Protein AF-A0AAE3KU77-F1 (afdb_monomer_lite)

Organism: NCBI:txid869394

Sequence (418 aa):
MKKIIYSIIFLSFSASVFAQQGNEATYTVSPNTNVESLSESKISTQRGLGAKSVAVTNFSAFHEIAGPENYISKVHLLLKETGGNYPRIRMISQTSTPSNDRFWDIRGDVFGGSTTDDFMQFNYGNVTYPSMSLNPNAKVGIGISTETKNLHVHENNTATIASVKLTTASTGDLDTDGLELQILGNNDLLHPNAARIINKENTQLFLGANNVPTMNITPTGNVGINSLFGGAPTARFQIFHDTEGGFVKPHINLITAVDANNGMIKMTNIAGSRYFGQYFNLNSGTAANNFLSFDYNGSTPILDLKGNGNVEIAGFTKMGSEPSAPKIKMKTITSTTGATEGSDSSFPHGLTASKIIDYSVLVEVAGGGVWVKSGHTHFTERQFDTEINTVNIRVYNNPTNSGNILSRPIKVVVTYTE

Foldseek 3Di:
DDDDDDDDDDDDDDDDDDDDPDDDDDDDDDDDDDDDDDDDDDDPDDDDDDDDDDDPPDPPDPDDPDDPPDPPPPLPLPQPPPPDPFGFRQRFDDDPDPPDRPGPGFGCGVDDDDQQAFNGFAQDPPDPFTCWTQHPVRAIEGRHRDDPDSYHFDDPPLQAKGKDFDADPVQDDDPLGGWMFIQHHCNPPVAHRDTDIDHSDQAWDFDDPPPDGQWIQHSVQAIEGRPPDDDDHPDNYYYDDDPPDDDPPPPPPPPDPDPLDDPQPDPDDDPDDPDPPWRCPPNPPDQFDWNGFDDDPDPDTCWTCHSVRDIDHPAFDFDDDDPPGFGKDKDKDKDAAAQAAQDKDKDFPPAAPVFFPDKWKWFAFAVGDDTDGAPDDPDFQCHWDWDDDGTIIMITGHNGGNNRRHRTMMIMMTMGTD

Structure (mmCIF, N/CA/C/O backbone):
data_AF-A0AAE3KU77-F1
#
_entry.id   AF-A0AAE3KU77-F1
#
loop_
_atom_site.group_PDB
_atom_site.id
_atom_site.type_symbol
_atom_site.label_atom_id
_atom_site.label_alt_id
_atom_site.label_comp_id
_atom_site.label_asym_id
_atom_site.label_entity_id
_atom_site.label_seq_id
_atom_site.pdbx_PDB_ins_code
_atom_site.Cartn_x
_atom_site.Cartn_y
_atom_site.Cartn_z
_atom_site.occupancy
_atom_site.B_iso_or_equiv
_atom_site.auth_seq_id
_atom_site.auth_comp_id
_atom_site.auth_asym_id
_atom_site.auth_atom_id
_atom_site.pdbx_PDB_model_num
ATOM 1 N N . MET A 1 1 ? -92.071 -28.142 89.715 1.00 35.84 1 MET A N 1
ATOM 2 C CA . MET A 1 1 ? -91.841 -27.458 88.422 1.00 35.84 1 MET A CA 1
ATOM 3 C C . MET A 1 1 ? -91.375 -26.037 88.689 1.00 35.84 1 MET A C 1
ATOM 5 O O . MET A 1 1 ? -91.944 -25.368 89.537 1.00 35.84 1 MET A O 1
ATOM 9 N N . LYS A 1 2 ? -90.285 -25.646 88.022 1.00 36.25 2 LYS A N 1
ATOM 10 C CA . LYS A 1 2 ? -89.546 -24.383 88.151 1.00 36.25 2 LYS A CA 1
ATOM 11 C C . LYS A 1 2 ? -90.391 -23.158 87.767 1.00 36.25 2 LYS A C 1
ATOM 13 O O . LYS A 1 2 ? -90.998 -23.172 86.702 1.00 36.25 2 LYS A O 1
ATOM 18 N N . LYS A 1 3 ? -90.288 -22.075 88.543 1.00 33.12 3 LYS A N 1
ATOM 19 C CA . LYS A 1 3 ? -90.148 -20.693 88.042 1.00 33.12 3 LYS A CA 1
ATOM 20 C C . LYS A 1 3 ? -89.702 -19.796 89.198 1.00 33.12 3 LYS A C 1
ATOM 22 O O . LYS A 1 3 ? -90.487 -19.427 90.060 1.00 33.12 3 LYS A O 1
ATOM 27 N N . ILE A 1 4 ? -88.401 -19.528 89.222 1.00 35.31 4 ILE A N 1
ATOM 28 C CA . ILE A 1 4 ? -87.756 -18.561 90.104 1.00 35.31 4 ILE A CA 1
ATOM 29 C C . ILE A 1 4 ? -87.770 -17.226 89.356 1.00 35.31 4 ILE A C 1
ATOM 31 O O . ILE A 1 4 ? -87.293 -17.145 88.225 1.00 35.31 4 ILE A O 1
ATOM 35 N N . ILE A 1 5 ? -88.363 -16.215 89.983 1.00 40.31 5 ILE A N 1
ATOM 36 C CA . ILE A 1 5 ? -88.343 -14.813 89.569 1.00 40.31 5 ILE A CA 1
ATOM 37 C C . ILE A 1 5 ? -87.140 -14.184 90.278 1.00 40.31 5 ILE A C 1
ATOM 39 O O . ILE A 1 5 ? -87.118 -14.159 91.505 1.00 40.31 5 ILE A O 1
ATOM 43 N N . TYR A 1 6 ? -86.154 -13.686 89.530 1.00 32.53 6 TYR A N 1
ATOM 44 C CA . TYR A 1 6 ? -85.142 -12.776 90.069 1.00 32.53 6 TYR A CA 1
ATOM 45 C C . TYR A 1 6 ? -85.267 -11.418 89.383 1.00 32.53 6 TYR A C 1
ATOM 47 O O . TYR A 1 6 ? -85.143 -11.301 88.164 1.00 32.53 6 TYR A O 1
ATOM 55 N N . SER A 1 7 ? -85.554 -10.415 90.212 1.00 32.41 7 SER A N 1
ATOM 56 C CA . SER A 1 7 ? -85.543 -8.991 89.899 1.00 32.41 7 SER A CA 1
ATOM 57 C C . SER A 1 7 ? -84.161 -8.543 89.431 1.00 32.41 7 SER A C 1
ATOM 59 O O . SER A 1 7 ? -83.157 -8.815 90.088 1.00 32.41 7 SER A O 1
ATOM 61 N N . ILE A 1 8 ? -84.124 -7.798 88.329 1.00 35.50 8 ILE A N 1
ATOM 62 C CA . ILE A 1 8 ? -82.953 -7.040 87.892 1.00 35.50 8 ILE A CA 1
ATOM 63 C C . ILE A 1 8 ? -82.933 -5.729 88.684 1.00 35.50 8 ILE A C 1
ATOM 65 O O . ILE A 1 8 ? -83.810 -4.881 88.526 1.00 35.50 8 ILE A O 1
ATOM 69 N N . ILE A 1 9 ? -81.938 -5.583 89.558 1.00 35.97 9 ILE A N 1
ATOM 70 C CA . ILE A 1 9 ? -81.577 -4.320 90.207 1.00 35.97 9 ILE A CA 1
ATOM 71 C C . ILE A 1 9 ? -80.720 -3.532 89.211 1.00 35.97 9 ILE A C 1
ATOM 73 O O . ILE A 1 9 ? -79.617 -3.952 88.868 1.00 35.97 9 ILE A O 1
ATOM 77 N N . PHE A 1 10 ? -81.225 -2.390 88.742 1.00 31.47 10 PHE A N 1
ATOM 78 C CA . PHE A 1 10 ? -80.420 -1.383 88.050 1.00 31.47 10 PHE A CA 1
ATOM 79 C C . PHE A 1 10 ? -79.586 -0.623 89.092 1.00 31.47 10 PHE A C 1
ATOM 81 O O . PHE A 1 10 ? -80.117 0.188 89.846 1.00 31.47 10 PHE A O 1
ATOM 88 N N . LEU A 1 11 ? -78.279 -0.882 89.136 1.00 31.97 11 LEU A N 1
ATOM 89 C CA . LEU A 1 11 ? -77.307 -0.028 89.820 1.00 31.97 11 LEU A CA 1
ATOM 90 C C . LEU A 1 11 ? -76.817 1.030 88.826 1.00 31.97 11 LEU A C 1
ATOM 92 O O . LEU A 1 11 ? -75.970 0.767 87.977 1.00 31.97 11 LEU A O 1
ATOM 96 N N . SER A 1 12 ? -77.383 2.232 88.917 1.00 33.97 12 SER A N 1
ATOM 97 C CA . SER A 1 12 ? -76.864 3.426 88.254 1.00 33.97 12 SER A CA 1
ATOM 98 C C . SER A 1 12 ? -75.671 3.968 89.044 1.00 33.97 12 SER A C 1
ATOM 100 O O . SER A 1 12 ? -75.845 4.425 90.173 1.00 33.97 12 SER A O 1
ATOM 102 N N . PHE A 1 13 ? -74.475 3.965 88.457 1.00 31.67 13 PHE A N 1
ATOM 103 C CA . PHE A 1 13 ? -73.357 4.763 88.960 1.00 31.67 13 PHE A CA 1
ATOM 104 C C . PHE A 1 13 ? -73.336 6.105 88.228 1.00 31.67 13 PHE A C 1
ATOM 106 O O . PHE A 1 13 ? -73.018 6.182 87.044 1.00 31.67 13 PHE A O 1
ATOM 113 N N . SER A 1 14 ? -73.687 7.174 88.941 1.00 36.91 14 SER A N 1
ATOM 114 C CA . SER A 1 14 ? -73.424 8.548 88.525 1.00 36.91 14 SER A CA 1
ATOM 115 C C . SER A 1 14 ? -71.978 8.901 88.878 1.00 36.91 14 SER A C 1
ATOM 117 O O . SER A 1 14 ? -71.659 9.083 90.052 1.00 36.91 14 SER A O 1
ATOM 119 N N . ALA A 1 15 ? -71.101 9.012 87.883 1.00 32.72 15 ALA A N 1
ATOM 120 C CA . ALA A 1 15 ? -69.819 9.684 88.063 1.00 32.72 15 ALA A CA 1
ATOM 121 C C . ALA A 1 15 ? -70.037 11.192 87.870 1.00 32.72 15 ALA A C 1
ATOM 123 O O . ALA A 1 15 ? -70.167 11.683 86.750 1.00 32.72 15 ALA A O 1
ATOM 124 N N . SER A 1 16 ? -70.126 11.929 88.973 1.00 36.09 16 SER A N 1
ATOM 125 C CA . SER A 1 16 ? -70.075 13.390 88.978 1.00 36.09 16 SER A CA 1
ATOM 126 C C . SER A 1 16 ? -68.637 13.844 88.722 1.00 36.09 16 SER A C 1
ATOM 128 O O . SER A 1 16 ? -67.766 13.648 89.568 1.00 36.09 16 SER A O 1
ATOM 130 N N . VAL A 1 17 ? -68.384 14.455 87.565 1.00 32.44 17 VAL A N 1
ATOM 131 C CA . VAL A 1 17 ? -67.117 15.139 87.279 1.00 32.44 17 VAL A CA 1
ATOM 132 C C . VAL A 1 17 ? -67.213 16.561 87.827 1.00 32.44 17 VAL A C 1
ATOM 134 O O . VAL A 1 17 ? -67.890 17.410 87.251 1.00 32.44 17 VAL A O 1
ATOM 137 N N . PHE A 1 18 ? -66.531 16.827 88.941 1.00 36.19 18 PHE A N 1
ATOM 138 C CA . PHE A 1 18 ? -66.147 18.188 89.312 1.00 36.19 18 PHE A CA 1
ATOM 139 C C . PHE A 1 18 ? -64.925 18.564 88.471 1.00 36.19 18 PHE A C 1
ATOM 141 O O . PHE A 1 18 ? -63.844 18.005 88.641 1.00 36.19 18 PHE A O 1
ATOM 148 N N . ALA A 1 19 ? -65.103 19.493 87.536 1.00 40.41 19 ALA A N 1
ATOM 149 C CA . ALA A 1 19 ? -63.991 20.114 86.836 1.00 40.41 19 ALA A CA 1
ATOM 150 C C . ALA A 1 19 ? -63.296 21.090 87.795 1.00 40.41 19 ALA A C 1
ATOM 152 O O . ALA A 1 19 ? -63.813 22.173 88.064 1.00 40.41 19 ALA A O 1
ATOM 153 N N . GLN A 1 20 ? -62.126 20.708 88.308 1.00 35.78 20 GLN A N 1
ATOM 154 C CA . GLN A 1 20 ? -61.179 21.653 88.889 1.00 35.78 20 GLN A CA 1
ATOM 155 C C . GLN A 1 20 ? -60.112 21.947 87.832 1.00 35.78 20 GLN A C 1
ATOM 157 O O . GLN A 1 20 ? -59.426 21.056 87.334 1.00 35.78 20 GLN A O 1
ATOM 162 N N . GLN A 1 21 ? -60.056 23.205 87.414 1.00 48.22 21 GLN A N 1
ATOM 163 C CA . GLN A 1 21 ? -59.144 23.701 86.397 1.00 48.22 21 GLN A CA 1
ATOM 164 C C . GLN A 1 21 ? -57.723 23.746 86.984 1.00 48.22 21 GLN A C 1
ATOM 166 O O . GLN A 1 21 ? -57.499 24.416 87.987 1.00 48.22 21 GLN A O 1
ATOM 171 N N . GLY A 1 22 ? -56.782 23.045 86.346 1.00 50.16 22 GLY A N 1
ATOM 172 C CA . GLY A 1 22 ? -55.347 23.146 86.629 1.00 50.16 22 GLY A CA 1
ATOM 173 C C . GLY A 1 22 ? -54.815 22.155 87.666 1.00 50.16 22 GLY A C 1
ATOM 174 O O . GLY A 1 22 ? -54.636 22.516 88.820 1.00 50.16 22 GLY A O 1
ATOM 175 N N . ASN A 1 23 ? -54.552 20.917 87.239 1.00 45.47 23 ASN A N 1
ATOM 176 C CA . ASN A 1 23 ? -53.393 20.094 87.619 1.00 45.47 23 ASN A CA 1
ATOM 177 C C . ASN A 1 23 ? -53.462 18.750 86.873 1.00 45.47 23 ASN A C 1
ATOM 179 O O . ASN A 1 23 ? -54.546 18.243 86.587 1.00 45.47 23 ASN A O 1
ATOM 183 N N . GLU A 1 24 ? -52.303 18.209 86.501 1.00 41.22 24 GLU A N 1
ATOM 184 C CA . GLU A 1 24 ? -52.170 16.941 85.780 1.00 41.22 24 GLU A CA 1
ATOM 185 C C . GLU A 1 24 ? -52.784 15.786 86.586 1.00 41.22 24 GLU A C 1
ATOM 187 O O . GLU A 1 24 ? -52.404 15.531 87.728 1.00 41.22 24 GLU A O 1
ATOM 192 N N . ALA A 1 25 ? -53.757 15.089 85.996 1.00 40.34 25 ALA A N 1
ATOM 193 C CA . ALA A 1 25 ? -54.349 13.897 86.586 1.00 40.34 25 ALA A CA 1
ATOM 194 C C . ALA A 1 25 ? -53.510 12.666 86.215 1.00 40.34 25 ALA A C 1
ATOM 196 O O . ALA A 1 25 ? -53.549 12.194 85.077 1.00 40.34 25 ALA A O 1
ATOM 197 N N . THR A 1 26 ? -52.763 12.136 87.181 1.00 44.16 26 THR A N 1
ATOM 198 C CA . THR A 1 26 ? -52.097 10.833 87.077 1.00 44.16 26 THR A CA 1
ATOM 199 C C . THR A 1 26 ? -53.128 9.728 87.311 1.00 44.16 26 THR A C 1
ATOM 201 O O . THR A 1 26 ? -53.661 9.596 88.411 1.00 44.16 26 THR A O 1
ATOM 204 N N . TYR A 1 27 ? -53.423 8.925 86.286 1.00 45.38 27 TYR A N 1
ATOM 205 C CA . TYR A 1 27 ? -54.274 7.738 86.413 1.00 45.38 27 TYR A CA 1
ATOM 206 C C . TYR A 1 27 ? -53.404 6.496 86.634 1.00 45.38 27 TYR A C 1
ATOM 208 O O . TYR A 1 27 ? -52.675 6.079 85.737 1.00 45.38 27 TYR A O 1
ATOM 216 N N . THR A 1 28 ? -53.505 5.878 87.811 1.00 40.22 28 THR A N 1
ATOM 217 C CA . THR A 1 28 ? -52.901 4.567 88.094 1.00 40.22 28 THR A CA 1
ATOM 218 C C . THR A 1 28 ? -53.947 3.485 87.839 1.00 40.22 28 THR A C 1
ATOM 220 O O . THR A 1 28 ? -54.923 3.378 88.581 1.00 40.22 28 THR A O 1
ATOM 223 N N . VAL A 1 29 ? -53.772 2.686 86.785 1.00 43.66 29 VAL A N 1
ATOM 224 C CA . VAL A 1 29 ? -54.618 1.510 86.524 1.00 43.66 29 VAL A CA 1
ATOM 225 C C . VAL A 1 29 ? -54.024 0.309 87.265 1.00 43.66 29 VAL A C 1
ATOM 227 O O . VAL A 1 29 ? -52.842 0.007 87.117 1.00 43.66 29 VAL A O 1
ATOM 230 N N . SER A 1 30 ? -54.836 -0.348 88.096 1.00 39.69 30 SER A N 1
ATOM 231 C CA . SER A 1 30 ? -54.453 -1.551 88.849 1.00 39.69 30 SER A CA 1
ATOM 232 C C . SER A 1 30 ? -54.305 -2.765 87.907 1.00 39.69 30 SER A C 1
ATOM 234 O O . SER A 1 30 ? -55.140 -2.906 87.013 1.00 39.69 30 SER A O 1
ATOM 236 N N . PRO A 1 31 ? -53.309 -3.663 88.070 1.00 41.34 31 PRO A N 1
ATOM 237 C CA . PRO A 1 31 ? -52.920 -4.616 87.019 1.00 41.34 31 PRO A CA 1
ATOM 238 C C . PRO A 1 31 ? -53.806 -5.865 86.857 1.00 41.34 31 PRO A C 1
ATOM 240 O O . PRO A 1 31 ? -53.443 -6.747 86.090 1.00 41.34 31 PRO A O 1
ATOM 243 N N . ASN A 1 32 ? -54.940 -5.988 87.555 1.00 48.00 32 ASN A N 1
ATOM 244 C CA . ASN A 1 32 ? -55.694 -7.251 87.628 1.00 48.00 32 ASN A CA 1
ATOM 245 C C . ASN A 1 32 ? -57.114 -7.167 87.052 1.00 48.00 32 ASN A C 1
ATOM 247 O O . ASN A 1 32 ? -58.091 -7.506 87.720 1.00 48.00 32 ASN A O 1
ATOM 251 N N . THR A 1 33 ? -57.235 -6.770 85.788 1.00 44.38 33 THR A N 1
ATOM 252 C CA . THR A 1 33 ? -58.485 -6.922 85.033 1.00 44.38 33 THR A CA 1
ATOM 253 C C . THR A 1 33 ? -58.242 -7.756 83.782 1.00 44.38 33 THR A C 1
ATOM 255 O O . THR A 1 33 ? -57.561 -7.325 82.857 1.00 44.38 33 THR A O 1
ATOM 258 N N . ASN A 1 34 ? -58.825 -8.958 83.760 1.00 45.44 34 ASN A N 1
ATOM 259 C CA . ASN A 1 34 ? -58.949 -9.786 82.563 1.00 45.44 34 ASN A CA 1
ATOM 260 C C . ASN A 1 34 ? -59.820 -9.043 81.544 1.00 45.44 34 ASN A C 1
ATOM 262 O O . ASN A 1 34 ? -61.022 -8.885 81.753 1.00 45.44 34 ASN A O 1
ATOM 266 N N . VAL A 1 35 ? -59.208 -8.572 80.460 1.00 41.41 35 VAL A N 1
ATOM 267 C CA . VAL A 1 35 ? -59.902 -7.938 79.336 1.00 41.41 35 VAL A CA 1
ATOM 268 C C . VAL A 1 35 ? -60.074 -8.985 78.239 1.00 41.41 35 VAL A C 1
ATOM 270 O O . VAL A 1 35 ? -59.306 -9.040 77.285 1.00 41.41 35 VAL A O 1
ATOM 273 N N . GLU A 1 36 ? -61.094 -9.829 78.378 1.00 44.16 36 GLU A N 1
ATOM 274 C CA . GLU A 1 36 ? -61.734 -10.444 77.216 1.00 44.16 36 GLU A CA 1
ATOM 275 C C . GLU A 1 36 ? -62.999 -9.638 76.901 1.00 44.16 36 GLU A C 1
ATOM 277 O O . GLU A 1 36 ? -63.812 -9.364 77.782 1.00 44.16 36 GLU A O 1
ATOM 282 N N . SER A 1 37 ? -63.153 -9.262 75.630 1.00 48.66 37 SER A N 1
ATOM 283 C CA . SER A 1 37 ? -64.276 -8.517 75.035 1.00 48.66 37 SER A CA 1
ATOM 284 C C . SER A 1 37 ? -64.359 -7.005 75.325 1.00 48.66 37 SER A C 1
ATOM 286 O O . SER A 1 37 ? -65.152 -6.521 76.125 1.00 48.66 37 SER A O 1
ATOM 288 N N . LEU A 1 38 ? -63.611 -6.217 74.548 1.00 38.28 38 LEU A N 1
ATOM 289 C CA . LEU A 1 38 ? -64.034 -4.861 74.182 1.00 38.28 38 LEU A CA 1
ATOM 290 C C . LEU A 1 38 ? -64.462 -4.887 72.713 1.00 38.28 38 LEU A C 1
ATOM 292 O O . LEU A 1 38 ? -63.645 -4.754 71.807 1.00 38.28 38 LEU A O 1
ATOM 296 N N . SER A 1 39 ? -65.756 -5.120 72.487 1.00 45.41 39 SER A N 1
ATOM 297 C CA . SER A 1 39 ? -66.396 -4.908 71.189 1.00 45.41 39 SER A CA 1
ATOM 298 C C . SER A 1 39 ? -66.488 -3.410 70.895 1.00 45.41 39 SER A C 1
ATOM 300 O O . SER A 1 39 ? -66.868 -2.628 71.767 1.00 45.41 39 SER A O 1
ATOM 302 N N . GLU A 1 40 ? -66.155 -3.054 69.658 1.00 47.62 40 GLU A N 1
ATOM 303 C CA . GLU A 1 40 ? -66.150 -1.728 69.033 1.00 47.62 40 GLU A CA 1
ATOM 304 C C . GLU A 1 40 ? -67.114 -0.697 69.650 1.00 47.62 40 GLU A C 1
ATOM 306 O O . GLU A 1 40 ? -68.318 -0.666 69.388 1.00 47.62 40 GLU A O 1
ATOM 311 N N . SER A 1 41 ? -66.541 0.214 70.438 1.00 36.94 41 SER A N 1
ATOM 312 C CA . SER A 1 41 ? -67.180 1.461 70.846 1.00 36.94 41 SER A CA 1
ATOM 313 C C . SER A 1 41 ? -66.857 2.545 69.818 1.00 36.94 41 SER A C 1
ATOM 315 O O . SER A 1 41 ? -65.694 2.848 69.551 1.00 36.94 41 SER A O 1
ATOM 317 N N . LYS A 1 42 ? -67.911 3.117 69.227 1.00 45.94 42 LYS A N 1
ATOM 318 C CA . LYS A 1 42 ? -67.882 4.221 68.260 1.00 45.94 42 LYS A CA 1
ATOM 319 C C . LYS A 1 42 ? -67.052 5.402 68.779 1.00 45.94 42 LYS A C 1
ATOM 321 O O . LYS A 1 42 ? -67.529 6.185 69.598 1.00 45.94 42 LYS A O 1
ATOM 326 N N . ILE A 1 43 ? -65.862 5.605 68.217 1.00 39.09 43 ILE A N 1
ATOM 327 C CA . ILE A 1 43 ? -65.129 6.868 68.356 1.00 39.09 43 ILE A CA 1
ATOM 328 C C . ILE A 1 43 ? -65.690 7.851 67.321 1.00 39.09 43 ILE A C 1
ATOM 330 O O . ILE A 1 43 ? -65.287 7.890 66.163 1.00 39.09 43 ILE A O 1
ATOM 334 N N . SER A 1 44 ? -66.669 8.644 67.753 1.00 40.66 44 SER A N 1
ATOM 335 C CA . SER A 1 44 ? -67.099 9.867 67.074 1.00 40.66 44 SER A CA 1
ATOM 336 C C . SER A 1 44 ? -66.089 10.976 67.394 1.00 40.66 44 SER A C 1
ATOM 338 O O . SER A 1 44 ? -66.172 11.613 68.444 1.00 40.66 44 SER A O 1
ATOM 340 N N . THR A 1 45 ? -65.128 11.225 66.507 1.00 40.94 45 THR A N 1
ATOM 341 C CA . THR A 1 45 ? -64.212 12.370 66.620 1.00 40.94 45 THR A CA 1
ATOM 342 C C . THR A 1 45 ? -64.921 13.679 66.266 1.00 40.94 45 THR A C 1
ATOM 344 O O . THR A 1 45 ? -65.152 13.968 65.091 1.00 40.94 45 THR A O 1
ATOM 347 N N . GLN A 1 46 ? -65.210 14.510 67.274 1.00 37.59 46 GLN A N 1
ATOM 348 C CA . GLN A 1 46 ? -65.367 15.951 67.073 1.00 37.59 46 GLN A CA 1
ATOM 349 C C . GLN A 1 46 ? -64.005 16.548 66.69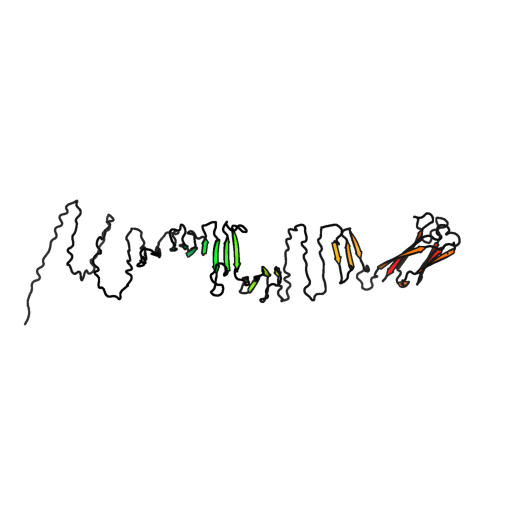3 1.00 37.59 46 GLN A C 1
ATOM 351 O O . GLN A 1 46 ? -63.033 16.438 67.438 1.00 37.59 46 GLN A O 1
ATOM 356 N N . ARG A 1 47 ? -63.934 17.191 65.521 1.00 47.03 47 ARG A N 1
ATOM 357 C CA . ARG A 1 47 ? -62.809 18.050 65.136 1.00 47.03 47 ARG A CA 1
ATOM 358 C C . ARG A 1 47 ? -62.832 19.305 66.005 1.00 47.03 47 ARG A C 1
ATOM 360 O O . ARG A 1 47 ? -63.755 20.104 65.889 1.00 47.03 47 ARG A O 1
ATOM 367 N N . GLY A 1 48 ? -61.795 19.505 66.808 1.00 43.44 48 GLY A N 1
ATOM 368 C CA . GLY A 1 48 ? -61.593 20.763 67.515 1.00 43.44 48 GLY A CA 1
ATOM 369 C C . GLY A 1 48 ? -60.396 20.734 68.454 1.00 43.44 48 GLY A C 1
ATOM 370 O O . GLY A 1 48 ? -60.511 20.241 69.564 1.00 43.44 48 GLY A O 1
ATOM 371 N N . LEU A 1 49 ? -59.302 21.355 68.000 1.00 48.56 49 LEU A N 1
ATOM 372 C CA . LEU A 1 49 ? -58.217 21.951 68.793 1.00 48.56 49 LEU A CA 1
ATOM 373 C C . LEU A 1 49 ? -57.234 21.010 69.526 1.00 48.56 49 LEU A C 1
ATOM 375 O O . LEU A 1 49 ? -57.566 20.331 70.489 1.00 48.56 49 LEU A O 1
ATOM 379 N N . GLY A 1 50 ? -55.961 21.126 69.123 1.00 42.12 50 GLY A N 1
ATOM 380 C CA . GLY A 1 50 ? -54.781 20.773 69.918 1.00 42.12 50 GLY A CA 1
ATOM 381 C C . GLY A 1 50 ? -54.283 19.343 69.731 1.00 42.12 50 GLY A C 1
ATOM 382 O O . GLY A 1 50 ? -54.837 18.407 70.297 1.00 42.12 50 GLY A O 1
ATOM 383 N N . ALA A 1 51 ? -53.187 19.177 68.986 1.00 41.47 51 ALA A N 1
ATOM 384 C CA . ALA A 1 51 ? -52.437 17.926 68.953 1.00 41.47 51 ALA A CA 1
ATOM 385 C C . ALA A 1 51 ? -51.908 17.611 70.365 1.00 41.47 51 ALA A C 1
ATOM 387 O O . ALA A 1 51 ? -50.900 18.164 70.800 1.00 41.47 51 ALA A O 1
ATOM 388 N N . LYS A 1 52 ? -52.611 16.746 71.102 1.00 43.41 52 LYS A N 1
ATOM 389 C CA . LYS A 1 52 ? -52.085 16.105 72.308 1.00 43.41 52 LYS A CA 1
ATOM 390 C C . LYS A 1 52 ? -51.274 14.890 71.878 1.00 43.41 52 LYS A C 1
ATOM 392 O O . LYS A 1 52 ? -51.834 13.917 71.383 1.00 43.41 52 LYS A O 1
ATOM 397 N N . SER A 1 53 ? -49.964 14.945 72.087 1.00 40.50 53 SER A N 1
ATOM 398 C CA . SER A 1 53 ? -49.098 13.772 72.039 1.00 40.50 53 SER A CA 1
ATOM 399 C C . SER A 1 53 ? -49.452 12.843 73.202 1.00 40.50 53 SER A C 1
ATOM 401 O O . SER A 1 53 ? -49.211 13.162 74.365 1.00 40.50 53 SER A O 1
ATOM 403 N N . VAL A 1 54 ? -50.040 11.688 72.896 1.00 43.66 54 VAL A N 1
ATOM 404 C CA . VAL A 1 54 ? -50.217 10.601 73.863 1.00 43.66 54 VAL A CA 1
ATOM 405 C C . VAL A 1 54 ? -48.922 9.792 73.866 1.00 43.66 54 VAL A C 1
ATOM 407 O O . VAL A 1 54 ? -48.670 8.994 72.968 1.00 43.66 54 VAL A O 1
ATOM 410 N N . ALA A 1 55 ? -48.059 10.030 74.853 1.00 42.31 55 ALA A N 1
ATOM 411 C CA . ALA A 1 55 ? -46.910 9.169 75.096 1.00 42.31 55 ALA A CA 1
ATOM 412 C C . ALA A 1 55 ? -47.405 7.886 75.779 1.00 42.31 55 ALA A C 1
ATOM 414 O O . ALA A 1 55 ? -47.749 7.895 76.959 1.00 42.31 55 ALA A O 1
ATOM 415 N N . VAL A 1 56 ? -47.462 6.779 75.039 1.00 43.22 56 VAL A N 1
ATOM 416 C CA . VAL A 1 56 ? -47.717 5.453 75.617 1.00 43.22 56 VAL A CA 1
ATOM 417 C C . VAL A 1 56 ? -46.433 4.979 76.304 1.00 43.22 56 VAL A C 1
ATOM 419 O O . VAL A 1 56 ? -45.590 4.314 75.709 1.00 43.22 56 VAL A O 1
ATOM 422 N N . THR A 1 57 ? -46.249 5.364 77.565 1.00 42.25 57 THR A N 1
ATOM 423 C CA . THR A 1 57 ? -45.182 4.858 78.437 1.00 42.25 57 THR A CA 1
ATOM 424 C C . THR A 1 57 ? -45.719 3.670 79.228 1.00 42.25 57 THR A C 1
ATOM 426 O O . THR A 1 57 ? -46.269 3.870 80.305 1.00 42.25 57 THR A O 1
ATOM 429 N N . ASN A 1 58 ? -45.656 2.466 78.645 1.00 39.91 58 ASN A N 1
ATOM 430 C CA . ASN A 1 58 ? -45.528 1.153 79.311 1.00 39.91 58 ASN A CA 1
ATOM 431 C C . ASN A 1 58 ? -46.063 0.039 78.400 1.00 39.91 58 ASN A C 1
ATOM 433 O O . ASN A 1 58 ? -47.232 -0.329 78.458 1.00 39.91 58 ASN A O 1
ATOM 437 N N . PHE A 1 59 ? -45.177 -0.542 77.592 1.00 41.78 59 PHE A N 1
ATOM 438 C CA . PHE A 1 59 ? -45.382 -1.862 76.991 1.00 41.78 59 PHE A CA 1
ATOM 439 C C . PHE A 1 59 ? -44.486 -2.862 77.733 1.00 41.78 59 PHE A C 1
ATOM 441 O O . PHE A 1 59 ? -43.443 -3.285 77.245 1.00 41.78 59 PHE A O 1
ATOM 448 N N . SER A 1 60 ? -44.859 -3.194 78.967 1.00 46.25 60 SER A N 1
ATOM 449 C CA . SER A 1 60 ? -44.176 -4.208 79.777 1.00 46.25 60 SER A CA 1
ATOM 450 C C . SER A 1 60 ? -45.182 -5.234 80.285 1.00 46.25 60 SER A C 1
ATOM 452 O O . SER A 1 60 ? -45.468 -5.288 81.475 1.00 46.25 60 SER A O 1
ATOM 454 N N . ALA A 1 61 ? -45.749 -6.020 79.369 1.00 43.03 61 ALA A N 1
ATOM 455 C CA . ALA A 1 61 ? -46.399 -7.291 79.689 1.00 43.03 61 ALA A CA 1
ATOM 456 C C . ALA A 1 61 ? -46.610 -8.132 78.416 1.00 43.03 61 ALA A C 1
ATOM 458 O O . ALA A 1 61 ? -47.725 -8.296 77.941 1.00 43.03 61 ALA A O 1
ATOM 459 N N . PHE A 1 62 ? -45.531 -8.683 77.860 1.00 40.16 62 PHE A N 1
ATOM 460 C CA . PHE A 1 62 ? -45.618 -9.972 77.166 1.00 40.16 62 PHE A CA 1
ATOM 461 C C . PHE A 1 62 ? -44.547 -10.872 77.767 1.00 40.16 62 PHE A C 1
ATOM 463 O O . PHE A 1 62 ? -43.379 -10.849 77.377 1.00 40.16 62 PHE A O 1
ATOM 470 N N . HIS A 1 63 ? -44.973 -11.569 78.816 1.00 37.41 63 HIS A N 1
ATOM 471 C CA . HIS A 1 63 ? -44.207 -12.547 79.564 1.00 37.41 63 HIS A CA 1
ATOM 472 C C . HIS A 1 63 ? -44.103 -13.829 78.725 1.00 37.41 63 HIS A C 1
ATOM 474 O O . HIS A 1 63 ? -45.096 -14.491 78.443 1.00 37.41 63 HIS A O 1
ATOM 480 N N . GLU A 1 64 ? -42.894 -14.064 78.228 1.00 43.91 64 GLU A N 1
ATOM 481 C CA . GLU A 1 64 ? -42.183 -15.343 78.179 1.00 43.91 64 GLU A CA 1
ATOM 482 C C . GLU A 1 64 ? -43.025 -16.631 78.341 1.00 43.91 64 GLU A C 1
ATOM 484 O O . GLU A 1 64 ? -43.336 -17.064 79.447 1.00 43.91 64 GLU A O 1
ATOM 489 N N . ILE A 1 65 ? -43.310 -17.303 77.221 1.00 41.38 65 ILE A N 1
ATOM 490 C CA . ILE A 1 65 ? -43.447 -18.766 77.193 1.00 41.38 65 ILE A CA 1
ATOM 491 C C . ILE A 1 65 ? -42.189 -19.281 76.498 1.00 41.38 65 ILE A C 1
ATOM 493 O O . ILE A 1 65 ? -42.078 -19.263 75.272 1.00 41.38 65 ILE A O 1
ATOM 497 N N . ALA A 1 66 ? -41.202 -19.656 77.309 1.00 44.44 66 ALA A N 1
ATOM 498 C CA . ALA A 1 66 ? -39.957 -20.254 76.861 1.00 44.44 66 ALA A CA 1
ATOM 499 C C . ALA A 1 66 ? -40.202 -21.699 76.394 1.00 44.44 66 ALA A C 1
ATOM 501 O O . ALA A 1 66 ? -40.511 -22.584 77.188 1.00 44.44 66 ALA A O 1
ATOM 502 N N . GLY A 1 67 ? -40.025 -21.928 75.095 1.00 40.16 67 GLY A N 1
ATOM 503 C CA . GLY A 1 67 ? -39.752 -23.232 74.496 1.00 40.16 67 GLY A CA 1
ATOM 504 C C . GLY A 1 67 ? -38.638 -23.053 73.453 1.00 40.16 67 GLY A C 1
ATOM 505 O O . GLY A 1 67 ? -38.642 -22.030 72.765 1.00 40.16 67 GLY A O 1
ATOM 506 N N . PRO A 1 68 ? -37.673 -23.983 73.325 1.00 41.56 68 PRO A N 1
ATOM 507 C CA . PRO A 1 68 ? -36.435 -23.784 72.559 1.00 41.56 68 PRO A CA 1
ATOM 508 C C . PRO A 1 68 ? -36.585 -23.768 71.022 1.00 41.56 68 PRO A C 1
ATOM 510 O O . PRO A 1 68 ? -35.590 -23.907 70.321 1.00 41.56 68 PRO A O 1
ATOM 513 N N . GLU A 1 69 ? -37.784 -23.554 70.471 1.00 41.81 69 GLU A N 1
ATOM 514 C CA . GLU A 1 69 ? -38.032 -23.662 69.022 1.00 41.81 69 GLU A CA 1
ATOM 515 C C . GLU A 1 69 ? -38.536 -22.388 68.325 1.00 41.81 69 GLU A C 1
ATOM 517 O O . GLU A 1 69 ? -38.885 -22.441 67.153 1.00 41.81 69 GLU A O 1
ATOM 522 N N . ASN A 1 70 ? -38.533 -21.215 68.965 1.00 41.12 70 ASN A N 1
ATOM 523 C CA . ASN A 1 70 ? -39.062 -20.003 68.325 1.00 41.12 70 ASN A CA 1
ATOM 524 C C . ASN A 1 70 ? -38.086 -18.822 68.351 1.00 41.12 70 ASN A C 1
ATOM 526 O O . ASN A 1 70 ? -38.316 -17.815 69.019 1.00 41.12 70 ASN A O 1
ATOM 530 N N . TYR A 1 71 ? -37.047 -18.892 67.515 1.00 43.12 71 TYR A N 1
ATOM 531 C CA . TYR A 1 71 ? -36.399 -17.694 66.962 1.00 43.12 71 TYR A CA 1
ATOM 532 C C . TYR A 1 71 ? -37.298 -17.072 65.879 1.00 43.12 71 TYR A C 1
ATOM 534 O O . TYR A 1 71 ? -36.904 -16.925 64.724 1.00 43.12 71 TYR A O 1
ATOM 542 N N . ILE A 1 72 ? -38.536 -16.710 66.229 1.00 42.69 72 ILE A N 1
ATOM 543 C CA . ILE A 1 72 ? -39.315 -15.815 65.375 1.00 42.69 72 ILE A CA 1
ATOM 544 C C . ILE A 1 72 ? -38.755 -14.424 65.636 1.00 42.69 72 ILE A C 1
ATOM 546 O O . ILE A 1 72 ? -38.909 -13.861 66.722 1.00 42.69 72 ILE A O 1
ATOM 550 N N . SER A 1 73 ? -38.050 -13.901 64.638 1.00 42.84 73 SER A N 1
ATOM 551 C CA . SER A 1 73 ? -37.636 -12.510 64.561 1.00 42.84 73 SER A CA 1
ATOM 552 C C . SER A 1 73 ? -38.810 -11.614 64.961 1.00 42.84 73 SER A C 1
ATOM 554 O O . SER A 1 73 ? -39.821 -11.516 64.267 1.00 42.84 73 SER A O 1
ATOM 556 N N . LYS A 1 74 ? -38.705 -10.956 66.120 1.00 46.28 74 LYS A N 1
ATOM 557 C CA . LYS A 1 74 ? -39.628 -9.881 66.489 1.00 46.28 74 LYS A CA 1
ATOM 558 C C . LYS A 1 74 ? -39.375 -8.724 65.526 1.00 46.28 74 LYS A C 1
ATOM 560 O O . LYS A 1 74 ? -38.546 -7.859 65.795 1.00 46.28 74 LYS A O 1
ATOM 565 N N . VAL A 1 75 ? -40.077 -8.713 64.395 1.00 47.94 75 VAL A N 1
ATOM 566 C CA . VAL A 1 75 ? -40.193 -7.529 63.542 1.00 47.94 75 VAL A CA 1
ATOM 567 C C . VAL A 1 75 ? -41.002 -6.514 64.340 1.00 47.94 75 VAL A C 1
ATOM 569 O O . VAL A 1 75 ? -42.230 -6.523 64.342 1.00 47.94 75 VAL A O 1
ATOM 572 N N . HIS A 1 76 ? -40.306 -5.669 65.097 1.00 48.25 76 HIS A N 1
ATOM 573 C CA . HIS A 1 76 ? -40.918 -4.523 65.749 1.00 48.25 76 HIS A CA 1
ATOM 574 C C . HIS A 1 76 ? -41.297 -3.529 64.646 1.00 48.25 76 HIS A C 1
ATOM 576 O O . HIS A 1 76 ? -40.472 -2.735 64.194 1.00 48.25 76 HIS A O 1
ATOM 582 N N . LEU A 1 77 ? -42.542 -3.601 64.173 1.00 48.22 77 LEU A N 1
ATOM 583 C CA . LEU A 1 77 ? -43.105 -2.621 63.252 1.00 48.22 77 LEU A CA 1
ATOM 584 C C . LEU A 1 77 ? -43.375 -1.327 64.041 1.00 48.22 77 LEU A C 1
ATOM 586 O O . LEU A 1 77 ? -44.495 -1.058 64.465 1.00 48.22 77 LEU A O 1
ATOM 590 N N . LEU A 1 78 ? -42.326 -0.546 64.319 1.00 51.69 78 LEU A N 1
ATOM 591 C CA . LEU A 1 78 ? -42.472 0.781 64.917 1.00 51.69 78 LEU A CA 1
ATOM 592 C C . LEU A 1 78 ? -43.024 1.746 63.858 1.00 51.69 78 LEU A C 1
ATOM 594 O O . LEU A 1 78 ? -42.276 2.459 63.191 1.00 51.69 78 LEU A O 1
ATOM 598 N N . LEU A 1 79 ? -44.348 1.800 63.730 1.00 50.97 79 LEU A N 1
ATOM 599 C CA . LEU A 1 79 ? -45.041 2.925 63.109 1.00 50.97 79 LEU A CA 1
ATOM 600 C C . LEU A 1 79 ? -44.966 4.101 64.088 1.00 50.97 79 LEU A C 1
ATOM 602 O O . LEU A 1 79 ? -45.849 4.301 64.917 1.00 50.97 79 LEU A O 1
ATOM 606 N N . LYS A 1 80 ? -43.857 4.845 64.077 1.00 50.41 80 LYS A N 1
ATOM 607 C CA . LYS A 1 80 ? -43.773 6.069 64.874 1.00 50.41 80 LYS A CA 1
ATOM 608 C C . LYS A 1 80 ? -44.640 7.118 64.179 1.00 50.41 80 LYS A C 1
ATOM 610 O O . LYS A 1 80 ? -44.278 7.577 63.099 1.00 50.41 80 LYS A O 1
ATOM 615 N N . GLU A 1 81 ? -45.748 7.508 64.805 1.00 45.25 81 GLU A N 1
ATOM 616 C CA . GLU A 1 81 ? -46.518 8.717 64.476 1.00 45.25 81 GLU A CA 1
ATOM 617 C C . GLU A 1 81 ? -45.677 9.976 64.775 1.00 45.25 81 GLU A C 1
ATOM 619 O O . GLU A 1 81 ? -45.994 10.811 65.614 1.00 45.25 81 GLU A O 1
ATOM 624 N N . THR A 1 82 ? -44.521 10.119 64.135 1.00 47.28 82 THR A N 1
ATOM 625 C CA . THR A 1 82 ? -43.929 11.439 63.934 1.00 47.28 82 THR A CA 1
ATOM 626 C C . THR A 1 82 ? -44.706 12.045 62.781 1.00 47.28 82 THR A C 1
ATOM 628 O O . THR A 1 82 ? -44.788 11.379 61.759 1.00 47.28 82 THR A O 1
ATOM 631 N N . GLY A 1 83 ? -45.296 13.234 62.942 1.00 55.19 83 GLY A N 1
ATOM 632 C CA . GLY A 1 83 ? -46.284 13.857 62.039 1.00 55.19 83 GLY A CA 1
ATOM 633 C C . GLY A 1 83 ? -45.870 14.156 60.584 1.00 55.19 83 GLY A C 1
ATOM 634 O O . GLY A 1 83 ? -46.246 15.194 60.052 1.00 55.19 83 GLY A O 1
ATOM 635 N N . GLY A 1 84 ? -45.104 13.280 59.937 1.00 54.53 84 GLY A N 1
ATOM 636 C CA . GLY A 1 84 ? -44.993 13.152 58.492 1.00 54.53 84 GLY A CA 1
ATOM 637 C C . GLY A 1 84 ? -46.006 12.125 57.979 1.00 54.53 84 GLY A C 1
ATOM 638 O O . GLY A 1 84 ? -46.278 11.121 58.629 1.00 54.53 84 GLY A O 1
ATOM 639 N N . ASN A 1 85 ? -46.573 12.390 56.805 1.00 54.62 85 ASN A N 1
ATOM 640 C CA . ASN A 1 85 ? -47.738 11.691 56.252 1.00 54.62 85 ASN A CA 1
ATOM 641 C C . ASN A 1 85 ? -47.512 10.229 55.821 1.00 54.62 85 ASN A C 1
ATOM 643 O O . ASN A 1 85 ? -48.430 9.642 55.251 1.00 54.62 85 ASN A O 1
ATOM 647 N N . TYR A 1 86 ? -46.338 9.630 56.055 1.00 57.31 86 TYR A N 1
ATOM 648 C CA . TYR A 1 86 ? -46.006 8.328 55.474 1.00 57.31 86 TYR A CA 1
ATOM 649 C C . TYR A 1 86 ? -45.302 7.398 56.471 1.00 57.31 86 TYR A C 1
ATOM 651 O O . TYR A 1 86 ? -44.343 7.808 57.134 1.00 57.31 86 TYR A O 1
ATOM 659 N N . PRO A 1 87 ? -45.766 6.140 56.601 1.00 56.97 87 PRO A N 1
ATOM 660 C CA . PRO A 1 87 ? -45.128 5.160 57.461 1.00 56.97 87 PRO A CA 1
ATOM 661 C C . PRO A 1 87 ? -43.750 4.802 56.903 1.00 56.97 87 PRO A C 1
ATOM 663 O O . PRO A 1 87 ? -43.621 4.356 55.766 1.00 56.97 87 PRO A O 1
ATOM 666 N N . ARG A 1 88 ? -42.712 4.958 57.726 1.00 55.00 88 ARG A N 1
ATOM 667 C CA . ARG A 1 88 ? -41.372 4.456 57.412 1.00 55.00 88 ARG A CA 1
ATOM 668 C C . ARG A 1 88 ? -41.239 3.037 57.931 1.00 55.00 88 ARG A C 1
ATOM 670 O O . ARG A 1 88 ? -41.270 2.814 59.140 1.00 55.00 88 ARG A O 1
ATOM 677 N N . ILE A 1 89 ? -41.056 2.082 57.028 1.00 61.38 89 ILE A N 1
ATOM 678 C CA . ILE A 1 89 ? -40.706 0.715 57.408 1.00 61.38 89 ILE A CA 1
ATOM 679 C C . ILE A 1 89 ? -39.191 0.673 57.588 1.00 61.38 89 ILE A C 1
ATOM 681 O O . ILE A 1 89 ? -38.443 0.599 56.621 1.00 61.38 89 ILE A O 1
ATOM 685 N N . ARG A 1 90 ? -38.727 0.734 58.839 1.00 58.97 90 ARG A N 1
ATOM 686 C CA . ARG A 1 90 ? -37.323 0.474 59.171 1.00 58.97 90 ARG A CA 1
ATOM 687 C C . ARG A 1 90 ? -37.174 -0.995 59.547 1.00 58.97 90 ARG A C 1
ATOM 689 O O . ARG A 1 90 ? -37.590 -1.399 60.631 1.00 58.97 90 ARG A O 1
ATOM 696 N N . MET A 1 91 ? -36.559 -1.785 58.676 1.00 62.59 91 MET A N 1
ATOM 697 C CA . MET A 1 91 ? -36.179 -3.158 59.004 1.00 62.59 91 MET A CA 1
ATOM 698 C C . MET A 1 91 ? -34.834 -3.137 59.736 1.00 62.59 91 MET A C 1
ATOM 700 O O . MET A 1 91 ? -33.791 -2.904 59.137 1.00 62.59 91 MET A O 1
ATOM 704 N N . ILE A 1 92 ? -34.854 -3.342 61.053 1.00 57.28 92 ILE A N 1
ATOM 705 C CA . ILE A 1 92 ? -33.635 -3.464 61.861 1.00 57.28 92 ILE A CA 1
ATOM 706 C C . ILE A 1 92 ? -33.323 -4.953 62.000 1.00 57.28 92 ILE A C 1
ATOM 708 O O . ILE A 1 92 ? -34.028 -5.668 62.709 1.00 57.28 92 ILE A O 1
ATOM 712 N N . SER A 1 93 ? -32.269 -5.422 61.333 1.00 57.50 93 SER A N 1
ATOM 713 C CA . SER A 1 93 ? -31.702 -6.747 61.593 1.00 57.50 93 SER A CA 1
ATOM 714 C C . SER A 1 93 ? -30.634 -6.613 62.674 1.00 57.50 93 SER A C 1
ATOM 716 O O . SER A 1 93 ? -29.488 -6.304 62.366 1.00 57.50 93 SER A O 1
ATOM 718 N N . GLN A 1 94 ? -31.008 -6.827 63.937 1.00 52.25 94 GLN A N 1
ATOM 719 C CA . GLN A 1 94 ? -30.028 -6.989 65.012 1.00 52.25 94 GLN A CA 1
ATOM 720 C C . GLN A 1 94 ? -29.327 -8.333 64.838 1.00 52.25 94 GLN A C 1
ATOM 722 O O . GLN A 1 94 ? -29.958 -9.387 64.937 1.00 52.25 94 GLN A O 1
ATOM 727 N N . THR A 1 95 ? -28.022 -8.301 64.586 1.00 52.62 95 THR A N 1
ATOM 728 C CA . THR A 1 95 ? -27.196 -9.501 64.735 1.00 52.62 95 THR A CA 1
ATOM 729 C C . THR A 1 95 ? -26.777 -9.611 66.199 1.00 52.62 95 THR A C 1
ATOM 731 O O . THR A 1 95 ? -26.552 -8.608 66.867 1.00 52.62 95 THR A O 1
ATOM 734 N N . SER A 1 96 ? -26.699 -10.820 66.752 1.00 50.41 96 SER A N 1
ATOM 735 C CA . SER A 1 96 ? -26.484 -11.061 68.192 1.00 50.41 96 SER A CA 1
ATOM 736 C C . SER A 1 96 ? -25.103 -10.642 68.731 1.00 50.41 96 SER A C 1
ATOM 738 O O . SER A 1 96 ? -24.762 -10.967 69.866 1.00 50.41 96 SER A O 1
ATOM 740 N N . THR A 1 97 ? -24.290 -9.941 67.938 1.00 53.41 97 THR A N 1
ATOM 741 C CA . THR A 1 97 ? -22.953 -9.469 68.306 1.00 53.41 97 THR A CA 1
ATOM 742 C C . THR A 1 97 ? -22.851 -7.956 68.075 1.00 53.41 97 THR A C 1
ATOM 744 O O . THR A 1 97 ? -22.899 -7.538 66.917 1.00 53.41 97 THR A O 1
ATOM 747 N N . PRO A 1 98 ? -22.644 -7.134 69.126 1.00 57.88 98 PRO A N 1
ATOM 748 C CA . PRO A 1 98 ? -22.640 -5.664 69.049 1.00 57.88 98 PRO A CA 1
ATOM 749 C C . PRO A 1 98 ? -21.616 -5.023 68.097 1.00 57.88 98 PRO A C 1
ATOM 751 O O . PRO A 1 98 ? -21.635 -3.810 67.919 1.00 57.88 98 PRO A O 1
ATOM 754 N N . SER A 1 99 ? -20.686 -5.789 67.523 1.00 58.41 99 SER A N 1
ATOM 755 C CA . SER A 1 99 ? -19.567 -5.254 66.746 1.00 58.41 99 SER A CA 1
ATOM 756 C C . SER A 1 99 ? -19.771 -5.234 65.228 1.00 58.41 99 SER A C 1
ATOM 758 O O . SER A 1 99 ? -18.940 -4.642 64.552 1.00 58.41 99 SER A O 1
ATOM 760 N N . ASN A 1 100 ? -20.841 -5.830 64.679 1.00 51.56 100 ASN A N 1
ATOM 761 C CA . ASN A 1 100 ? -21.026 -5.980 63.224 1.00 51.56 100 ASN A CA 1
ATOM 762 C C . ASN A 1 100 ? -22.486 -5.815 62.758 1.00 51.56 100 ASN A C 1
ATOM 764 O O . ASN A 1 100 ? -22.919 -6.503 61.828 1.00 51.56 100 ASN A O 1
ATOM 768 N N . ASP A 1 101 ? -23.254 -4.910 63.371 1.00 51.62 101 ASP A N 1
ATOM 769 C CA . ASP A 1 101 ? -24.604 -4.606 62.886 1.00 51.62 101 ASP A CA 1
ATOM 770 C C . ASP A 1 101 ? -24.536 -3.997 61.475 1.00 51.62 101 ASP A C 1
ATOM 772 O O . ASP A 1 101 ? -24.277 -2.811 61.264 1.00 51.62 101 ASP A O 1
ATOM 776 N N . ARG A 1 102 ? -24.758 -4.851 60.471 1.00 55.19 102 ARG A N 1
ATOM 777 C CA . ARG A 1 102 ? -24.973 -4.448 59.084 1.00 55.19 102 ARG A CA 1
ATOM 778 C C . ARG A 1 102 ? -26.417 -3.982 58.960 1.00 55.19 102 ARG A C 1
ATOM 780 O O . ARG A 1 102 ? -27.323 -4.785 58.756 1.00 55.19 102 ARG A O 1
ATOM 787 N N . PHE A 1 103 ? -26.632 -2.679 59.101 1.00 55.34 103 PHE A N 1
ATOM 788 C CA . PHE A 1 103 ? -27.939 -2.070 58.878 1.00 55.34 103 PHE A CA 1
ATOM 789 C C . PHE A 1 103 ? -28.290 -2.123 57.390 1.00 55.34 103 PHE A C 1
ATOM 791 O O . PHE A 1 103 ? -27.701 -1.416 56.577 1.00 55.34 103 PHE A O 1
ATOM 798 N N . TRP A 1 104 ? -29.269 -2.951 57.033 1.00 51.97 104 TRP A N 1
ATOM 799 C CA . TRP A 1 104 ? -29.955 -2.844 55.749 1.00 51.97 104 TRP A CA 1
ATOM 800 C C . TRP A 1 104 ? -31.097 -1.846 55.921 1.00 51.97 104 TRP A C 1
ATOM 802 O O . TRP A 1 104 ? -32.223 -2.211 56.247 1.00 51.97 104 TRP A O 1
ATOM 812 N N . ASP A 1 105 ? -30.784 -0.561 55.771 1.00 54.62 105 ASP A N 1
ATOM 813 C CA . ASP A 1 105 ? -31.790 0.500 55.791 1.00 54.62 105 ASP A CA 1
ATOM 814 C C . ASP A 1 105 ? -32.479 0.553 54.421 1.00 54.62 105 ASP A C 1
ATOM 816 O O . ASP A 1 105 ? -32.110 1.342 53.554 1.00 54.62 105 ASP A O 1
ATOM 820 N N . ILE A 1 106 ? -33.460 -0.328 54.191 1.00 58.47 106 ILE A N 1
ATOM 821 C CA . ILE A 1 106 ? -34.348 -0.200 53.031 1.00 58.47 106 ILE A CA 1
ATOM 822 C C . ILE A 1 106 ? -35.304 0.952 53.332 1.00 58.47 106 ILE A C 1
ATOM 824 O O . ILE A 1 106 ? -36.385 0.764 53.890 1.00 58.47 106 ILE A O 1
ATOM 828 N N . ARG A 1 107 ? -34.896 2.166 52.963 1.00 56.81 107 ARG A N 1
ATOM 829 C CA . ARG A 1 107 ? -35.786 3.326 52.944 1.00 56.81 107 ARG A CA 1
ATOM 830 C C . ARG A 1 107 ? -36.684 3.227 51.722 1.00 56.81 107 ARG A C 1
ATOM 832 O O . ARG A 1 107 ? -36.448 3.880 50.719 1.00 56.81 107 ARG A O 1
ATOM 839 N N . GLY A 1 108 ? -37.700 2.378 51.806 1.00 53.03 108 GLY A N 1
ATOM 840 C CA . GLY A 1 108 ? -38.876 2.534 50.963 1.00 53.03 108 GLY A CA 1
ATOM 841 C C . GLY A 1 108 ? -39.675 3.692 51.534 1.00 53.03 108 GLY A C 1
ATOM 842 O O . GLY A 1 108 ? -40.553 3.480 52.368 1.00 53.03 108 GLY A O 1
ATOM 843 N N . ASP A 1 109 ? -39.311 4.921 51.184 1.00 51.12 109 ASP A N 1
ATOM 844 C CA . ASP A 1 109 ? -40.126 6.065 51.555 1.00 51.12 109 ASP A CA 1
ATOM 845 C C . ASP A 1 109 ? -41.339 6.034 50.608 1.00 51.12 109 ASP A C 1
ATOM 847 O O . ASP A 1 109 ? -41.229 6.223 49.396 1.00 51.12 109 ASP A O 1
ATOM 851 N N . VAL A 1 110 ? -42.499 5.637 51.143 1.00 52.56 110 VAL A N 1
ATOM 852 C CA . VAL A 1 110 ? -43.762 5.537 50.394 1.00 52.56 110 VAL A CA 1
ATOM 853 C C . VAL A 1 110 ? -44.250 6.963 50.145 1.00 52.56 110 VAL A C 1
ATOM 855 O O . VAL A 1 110 ? -45.152 7.448 50.819 1.00 52.56 110 VAL A O 1
ATOM 858 N N . PHE A 1 111 ? -43.595 7.690 49.241 1.00 53.16 111 PHE A N 1
ATOM 859 C CA . PHE A 1 111 ? -43.869 9.105 49.046 1.00 53.16 111 PHE A CA 1
ATOM 860 C C . PHE A 1 111 ? -44.927 9.362 47.983 1.00 53.16 111 PHE A C 1
ATOM 862 O O . PHE A 1 111 ? -44.748 9.093 46.797 1.00 53.16 111 PHE A O 1
ATOM 869 N N . GLY A 1 112 ? -45.977 10.061 48.411 1.00 46.28 112 GLY A N 1
ATOM 870 C CA . GLY A 1 112 ? -46.572 11.102 47.592 1.00 46.28 112 GLY A CA 1
ATOM 871 C C . GLY A 1 112 ? -45.716 12.375 47.647 1.00 46.28 112 GLY A C 1
ATOM 872 O O . GLY A 1 112 ? -45.640 13.019 48.693 1.00 46.28 112 GLY A O 1
ATOM 873 N N . GLY A 1 113 ? -45.131 12.763 46.509 1.00 44.69 113 GLY A N 1
ATOM 874 C CA . GLY A 1 113 ? -45.042 14.175 46.109 1.00 44.69 113 GLY A CA 1
ATOM 875 C C . GLY A 1 113 ? -43.669 14.847 45.973 1.00 44.69 113 GLY A C 1
ATOM 876 O O . GLY A 1 113 ? -43.624 15.913 45.366 1.00 44.69 113 GLY A O 1
ATOM 877 N N . SER A 1 114 ? -42.563 14.284 46.470 1.00 53.91 114 SER A N 1
ATOM 878 C CA . SER A 1 114 ? -41.227 14.870 46.242 1.00 53.91 114 SER A CA 1
ATOM 879 C C . SER A 1 114 ? -40.621 14.296 44.961 1.00 53.91 114 SER A C 1
ATOM 881 O O . SER A 1 114 ? -40.348 13.103 44.881 1.00 53.91 114 SER A O 1
ATOM 883 N N . THR A 1 115 ? -40.420 15.124 43.933 1.00 60.69 115 THR A N 1
ATOM 884 C CA . THR A 1 115 ? -39.771 14.708 42.674 1.00 60.69 115 THR A CA 1
ATOM 885 C C . THR A 1 115 ? -38.245 14.604 42.791 1.00 60.69 115 THR A C 1
ATOM 887 O O . THR A 1 115 ? -37.586 14.360 41.782 1.00 60.69 115 THR A O 1
ATOM 890 N N . THR A 1 116 ? -37.671 14.853 43.974 1.00 64.38 116 THR A N 1
ATOM 891 C CA . THR A 1 116 ? -36.218 14.999 44.168 1.00 64.38 116 THR A CA 1
ATOM 892 C C . THR A 1 116 ? -35.574 13.927 45.039 1.00 64.38 116 THR A C 1
ATOM 894 O O . THR A 1 116 ? -34.352 13.849 45.035 1.00 64.38 116 THR A O 1
ATOM 897 N N . ASP A 1 117 ? -36.348 13.117 45.765 1.00 66.88 117 ASP A N 1
ATOM 898 C CA . ASP A 1 117 ? -35.797 12.132 46.705 1.00 66.88 117 ASP A CA 1
ATOM 899 C C . ASP A 1 117 ? -35.763 10.730 46.091 1.00 66.88 117 ASP A C 1
ATOM 901 O O . ASP A 1 117 ? -36.752 10.293 45.510 1.00 66.88 117 ASP A O 1
ATOM 905 N N . ASP A 1 118 ? -34.647 10.012 46.229 1.00 67.62 118 ASP A N 1
ATOM 906 C CA . ASP A 1 118 ? -34.506 8.656 45.689 1.00 67.62 118 ASP A CA 1
ATOM 907 C C . ASP A 1 118 ? -35.559 7.687 46.250 1.00 67.62 118 ASP A C 1
ATOM 909 O O . ASP A 1 118 ? -35.836 7.668 47.449 1.00 67.62 118 ASP A O 1
ATOM 913 N N . PHE A 1 119 ? -36.117 6.840 45.378 1.00 76.81 119 PHE A N 1
ATOM 914 C CA . PHE A 1 119 ? -37.076 5.796 45.747 1.00 76.81 119 PHE A CA 1
ATOM 915 C C . PHE A 1 119 ? -36.424 4.712 46.615 1.00 76.81 119 PHE A C 1
ATOM 917 O O . PHE A 1 119 ? -37.051 4.194 47.537 1.00 76.81 119 PHE A O 1
ATOM 924 N N . MET A 1 120 ? -35.167 4.363 46.321 1.00 82.81 120 MET A N 1
ATOM 925 C CA . MET A 1 120 ? -34.363 3.424 47.106 1.00 82.81 120 MET A CA 1
ATOM 926 C C . MET A 1 120 ? -32.894 3.841 47.104 1.00 82.81 120 MET A C 1
ATOM 928 O O . MET A 1 120 ? -32.346 4.172 46.057 1.00 82.81 120 MET A O 1
ATOM 932 N N . GLN A 1 121 ? -32.238 3.753 48.261 1.00 82.56 121 GLN A N 1
ATOM 933 C CA . GLN A 1 121 ? -30.822 4.077 48.409 1.00 82.56 121 GLN A CA 1
ATOM 934 C C . GLN A 1 121 ? -30.102 2.993 49.215 1.00 82.56 121 GLN A C 1
ATOM 936 O O . GLN A 1 121 ? -30.551 2.603 50.292 1.00 82.56 121 GLN A O 1
ATOM 941 N N . PHE A 1 122 ? -28.962 2.539 48.706 1.00 84.56 122 PHE A N 1
ATOM 942 C CA . PHE A 1 122 ? -28.047 1.624 49.373 1.00 84.56 122 PHE A CA 1
ATOM 943 C C . PHE A 1 122 ? -26.784 2.389 49.763 1.00 84.56 122 PHE A C 1
ATOM 945 O O . PHE A 1 122 ? -25.972 2.762 48.915 1.00 84.56 122 PHE A O 1
ATOM 952 N N . ASN A 1 123 ? -26.621 2.617 51.064 1.00 83.00 123 ASN A N 1
ATOM 953 C CA . ASN A 1 123 ? -25.448 3.274 51.628 1.00 83.00 123 ASN A CA 1
ATOM 954 C C . ASN A 1 123 ? -24.584 2.239 52.348 1.00 83.00 123 ASN A C 1
ATOM 956 O O . ASN A 1 123 ? -25.085 1.491 53.187 1.00 83.00 123 ASN A O 1
ATOM 960 N N . TYR A 1 124 ? -23.286 2.224 52.060 1.00 78.19 124 TYR A N 1
ATOM 961 C CA . TYR A 1 124 ? -22.310 1.469 52.836 1.00 78.19 124 TYR A CA 1
ATOM 962 C C . TYR A 1 124 ? -21.422 2.434 53.631 1.00 78.19 124 TYR A C 1
ATOM 964 O O . TYR A 1 124 ? -20.586 3.134 53.067 1.00 78.19 124 TYR A O 1
ATOM 972 N N . GLY A 1 125 ? -21.604 2.478 54.954 1.00 78.62 125 GLY A N 1
ATOM 973 C CA . GLY A 1 125 ? -20.852 3.368 55.845 1.00 78.62 125 GLY A CA 1
ATOM 974 C C . GLY A 1 125 ? -21.297 4.838 55.797 1.00 78.62 125 GLY A C 1
ATOM 975 O O . GLY A 1 125 ? -22.390 5.161 55.336 1.00 78.62 125 GLY A O 1
ATOM 976 N N . ASN A 1 126 ? -20.453 5.734 56.319 1.00 75.56 126 ASN A N 1
ATOM 977 C CA . ASN A 1 126 ? -20.685 7.183 56.317 1.00 75.56 126 ASN A CA 1
ATOM 978 C C . ASN A 1 126 ? -20.092 7.814 55.048 1.00 75.56 126 ASN A C 1
ATOM 980 O O . ASN A 1 126 ? -19.077 8.508 55.098 1.00 75.56 126 ASN A O 1
ATOM 984 N N . VAL A 1 127 ? -20.677 7.483 53.900 1.00 73.19 127 VAL A N 1
ATOM 985 C CA . VAL A 1 127 ? -20.253 7.987 52.589 1.00 73.19 127 VAL A CA 1
ATOM 986 C C . VAL A 1 127 ? -21.111 9.177 52.167 1.00 73.19 127 VAL A C 1
ATOM 988 O O . VAL A 1 127 ? -22.314 9.209 52.409 1.00 73.19 127 VAL A O 1
ATOM 991 N N . THR A 1 128 ? -20.490 10.173 51.529 1.00 81.25 128 THR A N 1
ATOM 992 C CA . THR A 1 128 ? -21.186 11.355 50.984 1.00 81.25 128 THR A CA 1
ATOM 993 C C . THR A 1 128 ? -22.111 10.998 49.817 1.00 81.25 128 THR A C 1
ATOM 995 O O . THR A 1 128 ? -23.089 11.701 49.577 1.00 81.25 128 THR A O 1
ATOM 998 N N . TYR A 1 129 ? -21.820 9.900 49.115 1.00 80.44 129 TYR A N 1
ATOM 999 C CA . TYR A 1 129 ? -22.583 9.421 47.966 1.00 80.44 129 TYR A CA 1
ATOM 1000 C C . TYR A 1 129 ? -23.045 7.988 48.204 1.00 80.44 129 TYR A C 1
ATOM 1002 O O . TYR A 1 129 ? -22.276 7.200 48.760 1.00 80.44 129 TYR A O 1
ATOM 1010 N N . PRO A 1 130 ? -24.266 7.632 47.774 1.00 80.25 130 PRO A N 1
ATOM 1011 C CA . PRO A 1 130 ? -24.735 6.265 47.896 1.00 80.25 130 PRO A CA 1
ATOM 1012 C C . PRO A 1 130 ? -23.895 5.310 47.060 1.00 80.25 130 PRO A C 1
ATOM 1014 O O . PRO A 1 130 ? -23.447 5.644 45.964 1.00 80.25 130 PRO A O 1
ATOM 1017 N N . SER A 1 131 ? -23.738 4.083 47.553 1.00 85.81 131 SER A N 1
ATOM 1018 C CA . SER A 1 131 ? -23.143 3.003 46.767 1.00 85.81 131 SER A CA 1
ATOM 1019 C C . SER A 1 131 ? -24.042 2.654 45.578 1.00 85.81 131 SER A C 1
ATOM 1021 O O . SER A 1 131 ? -23.537 2.395 44.492 1.00 85.81 131 SER A O 1
ATOM 1023 N N . MET A 1 132 ? -25.366 2.703 45.766 1.00 91.50 132 MET A N 1
ATOM 1024 C CA . MET A 1 132 ? -26.354 2.608 44.691 1.00 91.50 132 MET A CA 1
ATOM 1025 C C . MET A 1 132 ? -27.635 3.373 45.054 1.00 91.50 132 MET A C 1
ATOM 1027 O O . MET A 1 132 ? -28.067 3.338 46.206 1.00 91.50 132 MET A O 1
ATOM 1031 N N . SER A 1 133 ? -28.276 4.011 44.084 1.00 88.50 133 SER A N 1
ATOM 1032 C CA . SER A 1 133 ? -29.558 4.718 44.221 1.00 88.50 133 SER A CA 1
ATOM 1033 C C . SER A 1 133 ? -30.497 4.368 43.067 1.00 88.50 133 SER A C 1
ATOM 1035 O O . SER A 1 133 ? -30.056 4.051 41.965 1.00 88.50 133 SER A O 1
ATOM 1037 N N . LEU A 1 134 ? -31.804 4.394 43.326 1.00 88.56 134 LEU A N 1
ATOM 1038 C CA . LEU A 1 134 ? -32.868 4.349 42.328 1.00 88.56 134 LEU A CA 1
ATOM 1039 C C . LEU A 1 134 ? -33.729 5.594 42.517 1.00 88.56 134 LEU A C 1
ATOM 1041 O O . LEU A 1 134 ? -34.424 5.702 43.526 1.00 88.56 134 LEU A O 1
ATOM 1045 N N . ASN A 1 135 ? -33.700 6.519 41.565 1.00 86.44 135 ASN A N 1
ATOM 1046 C CA . ASN A 1 135 ? -34.404 7.792 41.709 1.00 86.44 135 ASN A CA 1
ATOM 1047 C C . ASN A 1 135 ? -35.898 7.707 41.320 1.00 86.44 135 ASN A C 1
ATOM 1049 O O . ASN A 1 135 ? -36.330 6.692 40.760 1.00 86.44 135 ASN A O 1
ATOM 1053 N N . PRO A 1 136 ? -36.712 8.763 41.543 1.00 83.62 136 PRO A N 1
ATOM 1054 C CA . PRO A 1 136 ? -38.144 8.769 41.203 1.00 83.62 136 PRO A CA 1
ATOM 1055 C C . PRO A 1 136 ? -38.472 8.504 39.732 1.00 83.62 136 PRO A C 1
ATOM 1057 O O . PRO A 1 136 ? -39.599 8.148 39.404 1.00 83.62 136 PRO A O 1
ATOM 1060 N N . ASN A 1 137 ? -37.497 8.675 38.838 1.00 86.25 137 ASN A N 1
ATOM 1061 C CA . ASN A 1 137 ? -37.635 8.425 37.405 1.00 86.25 137 ASN A CA 1
ATOM 1062 C C . ASN A 1 137 ? -37.126 7.030 37.003 1.00 86.25 137 ASN A C 1
ATOM 1064 O O . ASN A 1 137 ? -36.855 6.800 35.824 1.00 86.25 137 ASN A O 1
ATOM 1068 N N . ALA A 1 138 ? -36.959 6.122 37.970 1.00 87.69 138 ALA A N 1
ATOM 1069 C CA . ALA A 1 138 ? -36.449 4.766 37.788 1.00 87.69 138 ALA A CA 1
ATOM 1070 C C . ALA A 1 138 ? -35.041 4.696 37.160 1.00 87.69 138 ALA A C 1
ATOM 1072 O O . ALA A 1 138 ? -34.713 3.740 36.455 1.00 87.69 138 ALA A O 1
ATOM 1073 N N . LYS A 1 139 ? -34.197 5.706 37.407 1.00 91.19 139 LYS A N 1
ATOM 1074 C CA . LYS A 1 139 ? -32.784 5.684 37.000 1.00 91.19 139 LYS A CA 1
ATOM 1075 C C . LYS A 1 139 ? -31.911 5.161 38.132 1.00 91.19 139 LYS A C 1
ATOM 1077 O O . LYS A 1 139 ? -32.161 5.486 39.288 1.00 91.19 139 LYS A O 1
ATOM 1082 N N . VAL A 1 140 ? -30.882 4.401 37.779 1.00 93.31 140 VAL A N 1
ATOM 1083 C CA . VAL A 1 140 ? -29.930 3.791 38.708 1.00 93.31 140 VAL A CA 1
ATOM 1084 C C . VAL A 1 140 ? -28.643 4.608 38.770 1.00 93.31 140 VAL A C 1
ATOM 1086 O O . VAL A 1 140 ? -27.978 4.799 37.749 1.00 93.31 140 VAL A O 1
ATOM 1089 N N . GLY A 1 141 ? -28.272 5.055 39.964 1.00 91.88 141 GLY A N 1
ATOM 1090 C CA . GLY A 1 141 ? -26.986 5.680 40.259 1.00 91.88 141 GLY A CA 1
ATOM 1091 C C . GLY A 1 141 ? -26.081 4.714 41.000 1.00 91.88 141 GLY A C 1
ATOM 1092 O O . GLY A 1 141 ? -26.551 3.921 41.808 1.00 91.88 141 GLY A O 1
ATOM 1093 N N . ILE A 1 142 ? -24.783 4.760 40.721 1.00 92.62 142 ILE A N 1
ATOM 1094 C CA . ILE A 1 142 ? -23.734 4.075 41.479 1.00 92.62 142 ILE A CA 1
ATOM 1095 C C . ILE A 1 142 ? -22.672 5.129 41.775 1.00 92.62 142 ILE A C 1
ATOM 1097 O O . ILE A 1 142 ? -22.090 5.682 40.842 1.00 92.62 142 ILE A O 1
ATOM 1101 N N . GLY A 1 143 ? -22.473 5.447 43.055 1.00 89.12 143 GLY A N 1
ATOM 1102 C CA . GLY A 1 143 ? -21.523 6.474 43.496 1.00 89.12 143 GLY A CA 1
ATOM 1103 C C . GLY A 1 143 ? -21.970 7.926 43.265 1.00 89.12 143 GLY A C 1
ATOM 1104 O O . GLY A 1 143 ? -21.155 8.837 43.378 1.00 89.12 143 GLY A O 1
ATOM 1105 N N . ILE A 1 144 ? -23.250 8.180 42.962 1.00 90.38 144 ILE A N 1
ATOM 1106 C CA . ILE A 1 144 ? -23.819 9.521 42.726 1.00 90.38 144 ILE A CA 1
ATOM 1107 C C . ILE A 1 144 ? -25.268 9.598 43.212 1.00 90.38 144 ILE A C 1
ATOM 1109 O O . ILE A 1 144 ? -25.952 8.588 43.233 1.00 90.38 144 ILE A O 1
ATOM 1113 N N . SER A 1 145 ? -25.737 10.790 43.588 1.00 84.19 145 SER A N 1
ATOM 1114 C CA . SER A 1 145 ? -27.102 11.046 44.087 1.00 84.19 145 SER A CA 1
ATOM 1115 C C . SER A 1 145 ? -28.006 11.811 43.108 1.00 84.19 145 SER A C 1
ATOM 1117 O O . SER A 1 145 ? -29.125 12.175 43.445 1.00 84.19 145 SER A O 1
ATOM 1119 N N . THR A 1 146 ? -27.506 12.146 41.914 1.00 88.44 146 THR A N 1
ATOM 1120 C CA . THR A 1 146 ? -28.257 12.889 40.886 1.00 88.44 146 THR A CA 1
ATOM 1121 C C . THR A 1 146 ? -27.990 12.312 39.492 1.00 88.44 146 THR A C 1
ATOM 1123 O O . THR A 1 146 ? -27.118 12.749 38.738 1.00 88.44 146 THR A O 1
ATOM 1126 N N . GLU A 1 147 ? -28.729 11.270 39.122 1.00 91.56 147 GLU A N 1
ATOM 1127 C CA . GLU A 1 147 ? -28.527 10.554 37.865 1.00 91.56 147 GLU A CA 1
ATOM 1128 C C . GLU A 1 147 ? -29.153 11.275 36.676 1.00 91.56 147 GLU A C 1
ATOM 1130 O O . GLU A 1 147 ? -30.365 11.493 36.572 1.00 91.56 147 GLU A O 1
ATOM 1135 N N . THR A 1 148 ? -28.326 11.555 35.674 1.00 92.12 148 THR A N 1
ATOM 1136 C CA . THR A 1 148 ? -28.799 12.152 34.424 1.00 92.12 148 THR A CA 1
ATOM 1137 C C . THR A 1 148 ? -29.200 11.091 33.393 1.00 92.12 148 THR A C 1
ATOM 1139 O O . THR A 1 148 ? -29.994 11.384 32.494 1.00 92.12 148 THR A O 1
ATOM 1142 N N . LYS A 1 149 ? -28.744 9.841 33.552 1.00 94.44 149 LYS A N 1
ATOM 1143 C CA . LYS A 1 149 ? -28.961 8.697 32.646 1.00 94.44 149 LYS A CA 1
ATOM 1144 C C . LYS A 1 149 ? -29.567 7.506 33.390 1.00 94.44 149 LYS A C 1
ATOM 1146 O O . LYS A 1 149 ? -29.482 7.456 34.606 1.00 94.44 149 LYS A O 1
ATOM 1151 N N . ASN A 1 150 ? -30.166 6.560 32.660 1.00 92.50 150 ASN A N 1
ATOM 1152 C CA . ASN A 1 150 ? -30.828 5.384 33.251 1.00 92.50 150 ASN A CA 1
ATOM 1153 C C . ASN A 1 150 ? -29.883 4.520 34.098 1.00 92.50 150 ASN A C 1
ATOM 1155 O O . ASN A 1 150 ? -30.331 3.930 35.071 1.00 92.50 150 ASN A O 1
ATOM 1159 N N . LEU A 1 151 ? -28.600 4.472 33.736 1.00 93.81 151 LEU A N 1
ATOM 1160 C CA . LEU A 1 151 ? -27.516 3.979 34.577 1.00 93.81 151 LEU A CA 1
ATOM 1161 C C . LEU A 1 151 ? -26.431 5.058 34.600 1.00 93.81 151 LEU A C 1
ATOM 1163 O O . LEU A 1 151 ? -25.954 5.467 33.538 1.00 93.81 151 LEU A O 1
ATOM 1167 N N . HIS A 1 152 ? -26.061 5.529 35.786 1.00 94.12 152 HIS A N 1
ATOM 1168 C CA . HIS A 1 152 ? -24.985 6.492 35.988 1.00 94.12 152 HIS A CA 1
ATOM 1169 C C . HIS A 1 152 ? -23.982 5.925 36.991 1.00 94.12 152 HIS A C 1
ATOM 1171 O O . HIS A 1 152 ? -24.256 5.884 38.185 1.00 94.12 152 HIS A O 1
ATOM 1177 N N . VAL A 1 153 ? -22.823 5.491 36.496 1.00 94.31 153 VAL A N 1
ATOM 1178 C CA . VAL A 1 153 ? -21.687 5.089 37.334 1.00 94.31 153 VAL A CA 1
ATOM 1179 C C . VAL A 1 153 ? -20.755 6.282 37.473 1.00 94.31 153 VAL A C 1
ATOM 1181 O O . VAL A 1 153 ? -20.304 6.831 36.468 1.00 94.31 153 VAL A O 1
ATOM 1184 N N . HIS A 1 154 ? -20.490 6.692 38.705 1.00 93.19 154 HIS A N 1
ATOM 1185 C CA . HIS A 1 154 ? -19.661 7.839 39.023 1.00 93.19 154 HIS A CA 1
ATOM 1186 C C . HIS A 1 154 ? -18.694 7.485 40.144 1.00 93.19 154 HIS A C 1
ATOM 1188 O O . HIS A 1 154 ? -19.083 6.888 41.142 1.00 93.19 154 HIS A O 1
ATOM 1194 N N . GLU A 1 155 ? -17.448 7.917 39.990 1.00 90.88 155 GLU A N 1
ATOM 1195 C CA . GLU A 1 155 ? -16.473 7.908 41.069 1.00 90.88 155 GLU A CA 1
ATOM 1196 C C . GLU A 1 155 ? -16.116 9.346 41.420 1.00 90.88 155 GLU A C 1
ATOM 1198 O O . GLU A 1 155 ? -15.575 10.087 40.597 1.00 90.88 155 GLU A O 1
ATOM 1203 N N . ASN A 1 156 ? -16.434 9.751 42.649 1.00 81.00 156 ASN A N 1
ATOM 1204 C CA . ASN A 1 156 ? -16.227 11.129 43.096 1.00 81.00 156 ASN A CA 1
ATOM 1205 C C . ASN A 1 156 ? -14.764 11.411 43.485 1.00 81.00 156 ASN A C 1
ATOM 1207 O O . ASN A 1 156 ? -14.377 12.553 43.735 1.00 81.00 156 ASN A O 1
ATOM 1211 N N . ASN A 1 157 ? -13.924 10.374 43.537 1.00 79.12 157 ASN A N 1
ATOM 1212 C CA . ASN A 1 157 ? -12.493 10.550 43.695 1.00 79.12 157 ASN A CA 1
ATOM 1213 C C . ASN A 1 157 ? -11.845 10.727 42.316 1.00 79.12 157 ASN A C 1
ATOM 1215 O O . ASN A 1 157 ? -11.735 9.780 41.535 1.00 79.12 157 ASN A O 1
ATOM 1219 N N . THR A 1 158 ? -11.359 11.939 42.044 1.00 70.19 158 THR A N 1
ATOM 1220 C CA . THR A 1 158 ? -10.687 12.314 40.787 1.00 70.19 158 THR A CA 1
ATOM 1221 C C . THR A 1 158 ? -9.459 11.454 40.466 1.00 70.19 158 THR A C 1
ATOM 1223 O O . THR A 1 158 ? -8.992 11.459 39.331 1.00 70.19 158 THR A O 1
ATOM 1226 N N . ALA A 1 159 ? -8.953 10.693 41.438 1.00 67.00 159 ALA A N 1
ATOM 1227 C CA . ALA A 1 159 ? -7.859 9.736 41.315 1.00 67.00 159 ALA A CA 1
ATOM 1228 C C . ALA A 1 159 ? -8.270 8.315 40.871 1.00 67.00 159 ALA A C 1
ATOM 1230 O O . ALA A 1 159 ? -7.396 7.467 40.694 1.00 67.00 159 ALA A O 1
ATOM 1231 N N . THR A 1 160 ? -9.565 8.022 40.733 1.00 82.38 160 THR A N 1
ATOM 1232 C CA . THR A 1 160 ? -10.077 6.650 40.549 1.00 82.38 160 THR A CA 1
ATOM 1233 C C . THR A 1 160 ? -10.816 6.466 39.224 1.00 82.38 160 THR A C 1
ATOM 1235 O O . THR A 1 160 ? -11.112 7.431 38.524 1.00 82.38 160 THR A O 1
ATOM 1238 N N . ILE A 1 161 ? -11.033 5.208 38.837 1.00 91.25 161 ILE A N 1
ATOM 1239 C CA . ILE A 1 161 ? -11.628 4.823 37.554 1.00 91.25 161 ILE A CA 1
ATOM 1240 C C . ILE A 1 161 ? -13.110 4.524 37.775 1.00 91.25 161 ILE A C 1
ATOM 1242 O O . ILE A 1 161 ? -13.440 3.578 38.486 1.00 91.25 161 ILE A O 1
ATOM 1246 N N . ALA A 1 162 ? -13.997 5.254 37.100 1.00 94.44 162 ALA A N 1
ATOM 1247 C CA . ALA A 1 162 ? -15.393 4.840 36.989 1.00 94.44 162 ALA A CA 1
ATOM 1248 C C . ALA A 1 162 ? -15.490 3.761 35.904 1.00 94.44 162 ALA A C 1
ATOM 1250 O O . ALA A 1 162 ? -15.082 3.993 34.760 1.00 94.44 162 ALA A O 1
ATOM 1251 N N . SER A 1 163 ? -15.995 2.572 36.245 1.00 95.94 163 SER A N 1
ATOM 1252 C CA . SER A 1 163 ? -16.045 1.460 35.294 1.00 95.94 163 SER A CA 1
ATOM 1253 C C . SER A 1 163 ? -17.267 0.566 35.433 1.00 95.94 163 SER A C 1
ATOM 1255 O O . SER A 1 163 ? -17.859 0.432 36.500 1.00 95.94 163 SER A O 1
ATOM 1257 N N . VAL A 1 164 ? -17.620 -0.069 34.318 1.00 96.38 164 VAL A N 1
ATOM 1258 C CA . VAL A 1 164 ? -18.509 -1.228 34.277 1.00 96.38 164 VAL A CA 1
ATOM 1259 C C . VAL A 1 164 ? -17.675 -2.411 33.810 1.00 96.38 164 VAL A C 1
ATOM 1261 O O . VAL A 1 164 ? -17.095 -2.358 32.723 1.00 96.38 164 VAL A O 1
ATOM 1264 N N . LYS A 1 165 ? -17.620 -3.461 34.630 1.00 96.56 165 LYS A N 1
ATOM 1265 C CA . LYS A 1 165 ? -16.888 -4.699 34.356 1.00 96.56 165 LYS A CA 1
ATOM 1266 C C . LYS A 1 165 ? -17.866 -5.837 34.105 1.00 96.56 165 LYS A C 1
ATOM 1268 O O . LYS A 1 165 ? -18.795 -6.044 34.883 1.00 96.56 165 LYS A O 1
ATOM 1273 N N . LEU A 1 166 ? -17.643 -6.569 33.022 1.00 97.56 166 LEU A N 1
ATOM 1274 C CA . LEU A 1 166 ? -18.408 -7.750 32.649 1.00 97.56 166 LEU A CA 1
ATOM 1275 C C . LEU A 1 166 ? -17.474 -8.955 32.653 1.00 97.56 166 LEU A C 1
ATOM 1277 O O . LEU A 1 166 ? -16.528 -9.021 31.867 1.00 97.56 166 LEU A O 1
ATOM 1281 N N . THR A 1 167 ? -17.763 -9.908 33.528 1.00 97.19 167 THR A N 1
ATOM 1282 C CA . THR A 1 167 ? -17.047 -11.176 33.630 1.00 97.19 167 THR A CA 1
ATOM 1283 C C . THR A 1 167 ? -18.012 -12.352 33.544 1.00 97.19 167 THR A C 1
ATOM 1285 O O . THR A 1 167 ? -19.229 -12.229 33.682 1.00 97.19 167 THR A O 1
ATOM 1288 N N . THR A 1 168 ? -17.447 -13.521 33.294 1.00 97.00 168 THR A N 1
ATOM 1289 C CA . THR A 1 168 ? -18.097 -14.826 33.333 1.00 97.00 168 THR A CA 1
ATOM 1290 C C . THR A 1 168 ? -17.248 -15.759 34.190 1.00 97.00 168 THR A C 1
ATOM 1292 O O . THR A 1 168 ? -16.073 -15.485 34.431 1.00 97.00 168 THR A O 1
ATOM 1295 N N . ALA A 1 169 ? -17.792 -16.913 34.578 1.00 95.62 169 ALA A N 1
ATOM 1296 C CA . ALA A 1 169 ? -17.003 -17.936 35.269 1.00 95.62 169 ALA A CA 1
ATOM 1297 C C . ALA A 1 169 ? -15.743 -18.359 34.480 1.00 95.62 169 ALA A C 1
ATOM 1299 O O . ALA A 1 169 ? -14.760 -18.768 35.085 1.00 95.62 169 ALA A O 1
ATOM 1300 N N . SER A 1 170 ? -15.764 -18.251 33.144 1.00 95.88 170 SER A N 1
ATOM 1301 C CA . SER A 1 170 ? -14.629 -18.588 32.275 1.00 95.88 170 SER A CA 1
ATOM 1302 C C . SER A 1 170 ? -13.576 -17.492 32.136 1.00 95.88 170 SER A C 1
ATOM 1304 O O . SER A 1 170 ? -12.431 -17.821 31.855 1.00 95.88 170 SER A O 1
ATOM 1306 N N . THR A 1 171 ? -13.945 -16.219 32.293 1.00 96.25 171 THR A N 1
ATOM 1307 C CA . THR A 1 171 ? -12.971 -15.112 32.264 1.00 96.25 171 THR A CA 1
ATOM 1308 C C . THR A 1 171 ? -12.316 -14.916 33.627 1.00 96.25 171 THR A C 1
ATOM 1310 O O . THR A 1 171 ? -11.207 -14.427 33.689 1.00 96.25 171 THR A O 1
ATOM 1313 N N . GLY A 1 172 ? -12.978 -15.327 34.715 1.00 95.94 172 GLY A N 1
ATOM 1314 C CA . GLY A 1 172 ? -12.521 -15.064 36.081 1.00 95.94 172 GLY A CA 1
ATOM 1315 C C . GLY A 1 172 ? -13.113 -13.774 36.649 1.00 95.94 172 GLY A C 1
ATOM 1316 O O . GLY A 1 172 ? -13.993 -13.160 36.042 1.00 95.94 172 GLY A O 1
ATOM 1317 N N . ASP A 1 173 ? -12.684 -13.396 37.850 1.00 95.50 173 ASP A N 1
ATOM 1318 C CA . ASP A 1 173 ? -13.164 -12.231 3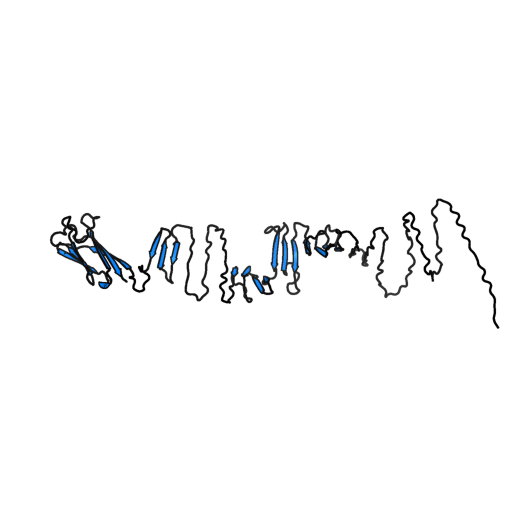8.596 1.00 95.50 173 ASP A CA 1
ATOM 1319 C C . ASP A 1 173 ? -12.040 -11.287 39.069 1.00 95.50 173 ASP A C 1
ATOM 1321 O O . ASP A 1 173 ? -12.332 -10.248 39.667 1.00 95.50 173 ASP A O 1
ATOM 1325 N N . LEU A 1 174 ? -10.776 -11.564 38.725 1.00 96.31 174 LEU A N 1
ATOM 1326 C CA . LEU A 1 174 ? -9.617 -10.746 39.095 1.00 96.31 174 LEU A CA 1
ATOM 1327 C C . LEU A 1 174 ? -9.565 -9.450 38.286 1.00 96.31 174 LEU A C 1
ATOM 1329 O O . LEU A 1 174 ? -10.136 -9.350 37.204 1.00 96.31 174 LEU A O 1
ATOM 1333 N N . ASP A 1 175 ? -8.825 -8.443 38.752 1.00 93.31 175 ASP A N 1
ATOM 1334 C CA . ASP A 1 175 ? -8.661 -7.155 38.050 1.00 93.31 175 ASP A CA 1
ATOM 1335 C C . ASP A 1 175 ? -8.046 -7.269 36.642 1.00 93.31 175 ASP A C 1
ATOM 1337 O O . ASP A 1 175 ? -8.047 -6.295 35.891 1.00 93.31 175 ASP A O 1
ATOM 1341 N N . THR A 1 176 ? -7.529 -8.437 36.263 1.00 96.00 176 THR A N 1
ATOM 1342 C CA . THR A 1 176 ? -6.982 -8.752 34.936 1.00 96.00 176 THR A CA 1
ATOM 1343 C C . THR A 1 176 ? -7.996 -9.351 33.969 1.00 96.00 176 THR A C 1
ATOM 1345 O O . THR A 1 176 ? -7.629 -9.632 32.836 1.00 96.00 176 THR A O 1
ATOM 1348 N N . ASP A 1 177 ? -9.245 -9.520 34.393 1.00 97.00 177 ASP A N 1
ATOM 1349 C CA . ASP A 1 177 ? -10.206 -10.369 33.694 1.00 97.00 177 ASP A CA 1
ATOM 1350 C C . ASP A 1 177 ? -11.382 -9.560 33.118 1.00 97.00 177 ASP A C 1
ATOM 1352 O O . ASP A 1 177 ? -11.789 -8.526 33.658 1.00 97.00 177 ASP A O 1
ATOM 1356 N N . GLY A 1 178 ? -11.980 -10.071 32.044 1.00 97.31 178 GLY A N 1
ATOM 1357 C CA . GLY A 1 178 ? -13.243 -9.615 31.468 1.00 97.31 178 GLY A CA 1
ATOM 1358 C C . GLY A 1 178 ? -13.168 -8.424 30.506 1.00 97.31 178 GLY A C 1
ATOM 1359 O O . GLY A 1 178 ? -12.112 -8.024 30.009 1.00 97.31 178 GLY A O 1
ATOM 1360 N N . LEU A 1 179 ? -14.350 -7.868 30.224 1.00 97.81 179 LEU A N 1
ATOM 1361 C CA . LEU A 1 179 ? -14.545 -6.670 29.405 1.00 97.81 179 LEU A CA 1
ATOM 1362 C C . LEU A 1 179 ? -14.874 -5.481 30.305 1.00 97.81 179 LEU A C 1
ATOM 1364 O O . LEU A 1 179 ? -15.815 -5.540 31.098 1.00 97.81 179 LEU A O 1
ATOM 1368 N N . GLU A 1 180 ? -14.155 -4.377 30.130 1.00 97.56 180 GLU A N 1
ATOM 1369 C CA . GLU A 1 180 ? -14.378 -3.160 30.903 1.00 97.56 180 GLU A CA 1
ATOM 1370 C C . GLU A 1 180 ? -14.655 -1.951 30.009 1.00 97.56 180 GLU A C 1
ATOM 1372 O O . GLU A 1 180 ? -13.951 -1.688 29.031 1.00 97.56 180 GLU A O 1
ATOM 1377 N N . LEU A 1 181 ? -15.676 -1.186 30.394 1.00 97.44 181 LEU A N 1
ATOM 1378 C CA . LEU A 1 181 ? -15.956 0.150 29.884 1.00 97.44 181 LEU A CA 1
ATOM 1379 C C . LEU A 1 181 ? -15.555 1.130 30.980 1.00 97.44 181 LEU A C 1
ATOM 1381 O O . LEU A 1 181 ? -16.103 1.066 32.080 1.00 97.44 181 LEU A O 1
ATOM 1385 N N . GLN A 1 182 ? -14.585 1.998 30.706 1.00 96.00 182 GLN A N 1
ATOM 1386 C CA . GLN A 1 182 ? -13.944 2.807 31.742 1.00 96.00 182 GLN A CA 1
ATOM 1387 C C . GLN A 1 182 ? -13.801 4.264 31.335 1.00 96.00 182 GLN A C 1
ATOM 1389 O O . GLN A 1 182 ? -13.498 4.560 30.178 1.00 96.00 182 GLN A O 1
ATOM 1394 N N . ILE A 1 183 ? -13.926 5.148 32.323 1.00 95.75 183 ILE A N 1
ATOM 1395 C CA . ILE A 1 183 ? -13.400 6.511 32.292 1.00 95.75 183 ILE A CA 1
ATOM 1396 C C . ILE A 1 183 ? -12.261 6.582 33.308 1.00 95.75 183 ILE A C 1
ATOM 1398 O O . ILE A 1 183 ? -12.460 6.301 34.491 1.00 95.75 183 ILE A O 1
ATOM 1402 N N . LEU A 1 184 ? -11.062 6.920 32.842 1.00 92.94 184 LEU A N 1
ATOM 1403 C CA . LEU A 1 184 ? -9.870 7.003 33.681 1.00 92.94 184 LEU A CA 1
ATOM 1404 C C . LEU A 1 184 ? -9.861 8.308 34.478 1.00 92.94 184 LEU A C 1
ATOM 1406 O O . LEU A 1 184 ? -10.162 9.367 33.933 1.00 92.94 184 LEU A O 1
ATOM 1410 N N . GLY A 1 185 ? -9.488 8.236 35.755 1.00 91.00 185 GLY A N 1
ATOM 1411 C CA . GLY A 1 185 ? -9.253 9.422 36.575 1.00 91.00 185 GLY A CA 1
ATOM 1412 C C . GLY A 1 185 ? -7.981 10.179 36.170 1.00 91.00 185 GLY A C 1
ATOM 1413 O O . GLY A 1 185 ? -7.225 9.770 35.288 1.00 91.00 185 GLY A O 1
ATOM 1414 N N . ASN A 1 186 ? -7.693 11.266 36.878 1.00 89.12 186 ASN A N 1
ATOM 1415 C CA . ASN A 1 186 ? -6.521 12.120 36.658 1.00 89.12 186 ASN A CA 1
ATOM 1416 C C . ASN A 1 186 ? -5.181 11.458 37.032 1.00 89.12 186 ASN A C 1
ATOM 1418 O O . ASN A 1 186 ? -4.128 12.020 36.743 1.00 89.12 186 ASN A O 1
ATOM 1422 N N . ASN A 1 187 ? -5.206 10.290 37.678 1.00 86.19 187 ASN A N 1
ATOM 1423 C CA . ASN A 1 187 ? -3.997 9.579 38.095 1.00 86.19 187 ASN A CA 1
ATOM 1424 C C . ASN A 1 187 ? -3.378 8.699 36.997 1.00 86.19 187 ASN A C 1
ATOM 1426 O O . ASN A 1 187 ? -2.254 8.230 37.181 1.00 86.19 187 ASN A O 1
ATOM 1430 N N . ASP A 1 188 ? -4.065 8.461 35.873 1.00 88.56 188 ASP A N 1
ATOM 1431 C CA . ASP A 1 188 ? -3.420 7.823 34.721 1.00 88.56 188 ASP A CA 1
ATOM 1432 C C . ASP A 1 188 ? -2.500 8.845 34.038 1.00 88.56 188 ASP A C 1
ATOM 1434 O O . ASP A 1 188 ? -2.958 9.776 33.377 1.00 88.56 188 ASP A O 1
ATOM 1438 N N . LEU A 1 189 ? -1.187 8.681 34.230 1.00 86.50 189 LEU A N 1
ATOM 1439 C CA . LEU A 1 189 ? -0.164 9.598 33.716 1.00 86.50 189 LEU A CA 1
ATOM 1440 C C . LEU A 1 189 ? -0.103 9.649 32.185 1.00 86.50 189 LEU A C 1
ATOM 1442 O O . LEU A 1 189 ? 0.402 10.624 31.632 1.00 86.50 189 LEU A O 1
ATOM 1446 N N . LEU A 1 190 ? -0.559 8.597 31.503 1.00 88.94 190 LEU A N 1
ATOM 1447 C CA . LEU A 1 190 ? -0.470 8.487 30.051 1.00 88.94 190 LEU A CA 1
ATOM 1448 C C . LEU A 1 190 ? -1.756 8.968 29.373 1.00 88.94 190 LEU A C 1
ATOM 1450 O O . LEU A 1 190 ? -1.691 9.527 28.279 1.00 88.94 190 LEU A O 1
ATOM 1454 N N . HIS A 1 191 ? -2.912 8.768 30.013 1.00 90.12 191 HIS A N 1
ATOM 1455 C CA . HIS A 1 191 ? -4.222 9.051 29.419 1.00 90.12 191 HIS A CA 1
ATOM 1456 C C . HIS A 1 191 ? -5.231 9.634 30.436 1.00 90.12 191 HIS A C 1
ATOM 1458 O O . HIS A 1 191 ? -6.286 9.030 30.667 1.00 90.12 191 HIS A O 1
ATOM 1464 N N . PRO A 1 192 ? -4.963 10.803 31.050 1.00 90.44 192 PRO A N 1
ATOM 1465 C CA . PRO A 1 192 ? -5.869 11.381 32.041 1.00 90.44 192 PRO A CA 1
ATOM 1466 C C . PRO A 1 192 ? -7.228 11.708 31.407 1.00 90.44 192 PRO A C 1
ATOM 1468 O O . PRO A 1 192 ? -7.290 12.318 30.338 1.00 90.44 192 PRO A O 1
ATOM 1471 N N . ASN A 1 193 ? -8.324 11.328 32.073 1.00 90.06 193 ASN A N 1
ATOM 1472 C CA . ASN A 1 193 ? -9.705 11.531 31.604 1.00 90.06 193 ASN A CA 1
ATOM 1473 C C . ASN A 1 193 ? -10.066 10.817 30.287 1.00 90.06 193 ASN A C 1
ATOM 1475 O O . ASN A 1 193 ? -11.051 11.181 29.639 1.00 90.06 193 ASN A O 1
ATOM 1479 N N . ALA A 1 194 ? -9.299 9.806 29.865 1.00 93.44 194 ALA A N 1
ATOM 1480 C CA . ALA A 1 194 ? -9.627 9.048 28.662 1.00 93.44 194 ALA A CA 1
ATOM 1481 C C . ALA A 1 194 ? -10.751 8.028 28.906 1.00 93.44 194 ALA A C 1
ATOM 1483 O O . ALA A 1 194 ? -10.842 7.403 29.965 1.00 93.44 194 ALA A O 1
ATOM 1484 N N . ALA A 1 195 ? -11.580 7.825 27.882 1.00 95.69 195 ALA A N 1
ATOM 1485 C CA . ALA A 1 195 ? -12.542 6.732 27.822 1.00 95.69 195 ALA A CA 1
ATOM 1486 C C . ALA A 1 195 ? -11.929 5.534 27.091 1.00 95.69 195 ALA A C 1
ATOM 1488 O O . ALA A 1 195 ? -11.299 5.710 26.045 1.00 95.69 195 ALA A O 1
ATOM 1489 N N . ARG A 1 196 ? -12.138 4.314 27.595 1.00 96.25 196 ARG A N 1
ATOM 1490 C CA . ARG A 1 196 ? -11.705 3.091 26.904 1.00 96.25 196 ARG A CA 1
ATOM 1491 C C . ARG A 1 196 ? -12.700 1.945 27.027 1.00 96.25 196 ARG A C 1
ATOM 1493 O O . ARG A 1 196 ? -13.410 1.821 28.022 1.00 96.25 196 ARG A O 1
ATOM 1500 N N . ILE A 1 197 ? -12.685 1.094 26.005 1.00 97.19 197 ILE A N 1
ATOM 1501 C CA . ILE A 1 197 ? -13.269 -0.247 26.009 1.00 97.19 197 ILE A CA 1
ATOM 1502 C C . ILE A 1 197 ? -12.085 -1.209 25.949 1.00 97.19 197 ILE A C 1
ATOM 1504 O O . ILE A 1 197 ? -11.307 -1.148 24.997 1.00 97.19 197 ILE A O 1
ATOM 1508 N N . ILE A 1 198 ? -11.916 -2.053 26.965 1.00 96.94 198 ILE A N 1
ATOM 1509 C CA . ILE A 1 198 ? -10.774 -2.966 27.064 1.00 96.94 198 ILE A CA 1
ATOM 1510 C C . ILE A 1 198 ? -11.248 -4.393 27.323 1.00 96.94 198 ILE A C 1
ATOM 1512 O O . ILE A 1 198 ? -11.921 -4.661 28.314 1.00 96.94 198 ILE A O 1
ATOM 1516 N N . ASN A 1 199 ? -10.893 -5.303 26.416 1.00 97.56 199 ASN A N 1
ATOM 1517 C CA . ASN A 1 199 ? -10.917 -6.734 26.694 1.00 97.56 199 ASN A CA 1
A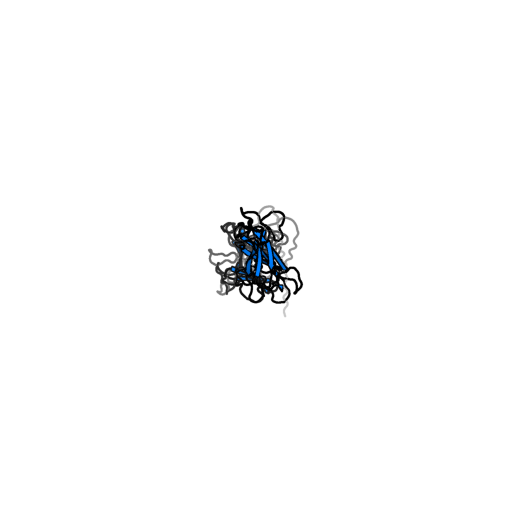TOM 1518 C C . ASN A 1 199 ? -9.594 -7.073 27.380 1.00 97.56 199 ASN A C 1
ATOM 1520 O O . ASN A 1 199 ? -8.542 -6.917 26.757 1.00 97.56 199 ASN A O 1
ATOM 1524 N N . LYS A 1 200 ? -9.633 -7.454 28.656 1.00 96.88 200 LYS A N 1
ATOM 1525 C CA . LYS A 1 200 ? -8.421 -7.804 29.409 1.00 96.88 200 LYS A CA 1
ATOM 1526 C C . LYS A 1 200 ? -8.003 -9.263 29.216 1.00 96.88 200 LYS A C 1
ATOM 1528 O O . LYS A 1 200 ? -6.876 -9.630 29.533 1.00 96.88 200 LYS A O 1
ATOM 1533 N N . GLU A 1 201 ? -8.868 -10.059 28.600 1.00 97.38 201 GLU A N 1
ATOM 1534 C CA . GLU A 1 201 ? -8.555 -11.419 2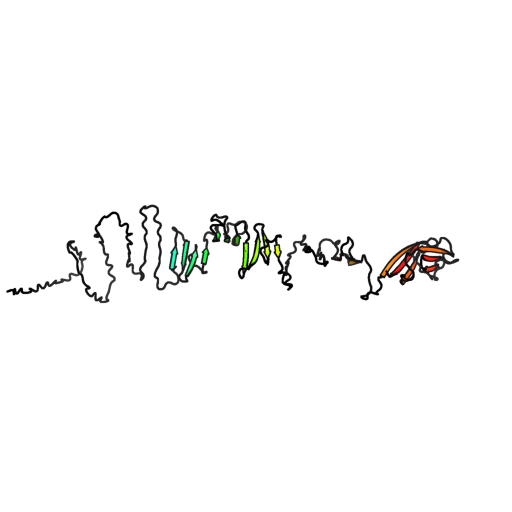8.185 1.00 97.38 201 GLU A CA 1
ATOM 1535 C C . GLU A 1 201 ? -7.533 -11.453 27.043 1.00 97.38 201 GLU A C 1
ATOM 1537 O O . GLU A 1 201 ? -7.564 -10.626 26.129 1.00 97.38 201 GLU A O 1
ATOM 1542 N N . ASN A 1 202 ? -6.697 -12.496 27.002 1.00 96.38 202 ASN A N 1
ATOM 1543 C CA . ASN A 1 202 ? -5.838 -12.806 25.850 1.00 96.38 202 ASN A CA 1
ATOM 1544 C C . ASN A 1 202 ? -6.657 -13.430 24.694 1.00 96.38 202 ASN A C 1
ATOM 1546 O O . ASN A 1 202 ? -6.326 -14.492 24.163 1.00 96.38 202 ASN A O 1
ATOM 1550 N N . THR A 1 203 ? -7.775 -12.791 24.340 1.00 95.44 203 THR A N 1
ATOM 1551 C CA . THR A 1 203 ? -8.745 -13.225 23.324 1.00 95.44 203 THR A CA 1
ATOM 1552 C C . THR A 1 203 ? -9.179 -12.058 22.425 1.00 95.44 203 THR A C 1
ATOM 1554 O O . THR A 1 203 ? -8.784 -10.908 22.621 1.00 95.44 203 THR A O 1
ATOM 1557 N N . GLN A 1 204 ? -9.941 -12.353 21.371 1.00 95.12 204 GLN A N 1
ATOM 1558 C CA . GLN A 1 204 ? -10.377 -11.351 20.394 1.00 95.12 204 GLN A CA 1
ATOM 1559 C C . GLN A 1 204 ? -11.476 -10.435 20.951 1.00 95.12 204 GLN A C 1
ATOM 1561 O O . GLN A 1 204 ? -12.421 -10.908 21.579 1.00 95.12 204 GLN A O 1
ATOM 1566 N N . LEU A 1 205 ? -11.398 -9.136 20.645 1.00 96.19 205 LEU A N 1
ATOM 1567 C CA . LEU A 1 205 ? -12.503 -8.191 20.819 1.00 96.19 205 LEU A CA 1
ATOM 1568 C C . LEU A 1 205 ? -13.243 -8.024 19.489 1.00 96.19 205 LEU A C 1
ATOM 1570 O O . LEU A 1 205 ? -12.683 -7.524 18.510 1.00 96.19 205 LEU A O 1
ATOM 1574 N N . PHE A 1 206 ? -14.516 -8.415 19.473 1.00 94.69 206 PHE A N 1
ATOM 1575 C CA . PHE A 1 206 ? -15.401 -8.252 18.325 1.00 94.69 206 PHE A CA 1
ATOM 1576 C C . PHE A 1 206 ? -16.340 -7.063 18.518 1.00 94.69 206 PHE A C 1
ATOM 1578 O O . PHE A 1 206 ? -17.039 -6.975 19.525 1.00 94.69 206 PHE A O 1
ATOM 1585 N N . LEU A 1 207 ? -16.406 -6.186 17.518 1.00 95.00 207 LEU A N 1
ATOM 1586 C CA . LEU A 1 207 ? -17.398 -5.116 17.423 1.00 95.00 207 LEU A CA 1
ATOM 1587 C C . LEU A 1 207 ? -18.199 -5.319 16.137 1.00 95.00 207 LEU A C 1
ATOM 1589 O O . LEU A 1 207 ? -17.623 -5.568 15.078 1.00 95.00 207 LEU A O 1
ATOM 1593 N N . GLY A 1 208 ? -19.523 -5.237 16.204 1.00 93.38 208 GLY A N 1
ATOM 1594 C CA . GLY A 1 208 ? -20.373 -5.555 15.060 1.00 93.38 208 GLY A CA 1
ATOM 1595 C C . GLY A 1 208 ? -21.833 -5.177 15.258 1.00 93.38 208 GLY A C 1
ATOM 1596 O O . GLY A 1 208 ? -22.218 -4.655 16.303 1.00 93.38 208 GLY A O 1
ATOM 1597 N N . ALA A 1 209 ? -22.645 -5.456 14.243 1.00 94.06 209 ALA A N 1
ATOM 1598 C CA . ALA A 1 209 ? -24.089 -5.235 14.242 1.00 94.06 209 ALA A CA 1
ATOM 1599 C C . ALA A 1 209 ? -24.803 -6.464 13.666 1.00 94.06 209 ALA A C 1
ATOM 1601 O O . ALA A 1 209 ? -24.202 -7.245 12.933 1.00 94.06 209 ALA A O 1
ATOM 1602 N N . ASN A 1 210 ? -26.083 -6.651 14.003 1.00 92.19 210 ASN A N 1
ATOM 1603 C CA . ASN A 1 210 ? -26.904 -7.769 13.511 1.00 92.19 210 ASN A CA 1
ATOM 1604 C C . ASN A 1 210 ? -26.266 -9.156 13.726 1.00 92.19 210 ASN A C 1
ATOM 1606 O O . ASN A 1 210 ? -26.386 -10.032 12.875 1.00 92.19 210 ASN A O 1
ATOM 1610 N N . ASN A 1 211 ? -25.579 -9.351 14.858 1.00 90.00 211 ASN A N 1
ATOM 1611 C CA . ASN A 1 211 ? -24.860 -10.588 15.184 1.00 90.00 211 ASN A CA 1
ATOM 1612 C C . ASN A 1 211 ? -23.708 -10.938 14.210 1.00 90.00 211 ASN A C 1
ATOM 1614 O O . ASN A 1 211 ? -23.311 -12.096 14.108 1.00 90.00 211 ASN A O 1
ATOM 1618 N N . VAL A 1 212 ? -23.158 -9.945 13.499 1.00 88.25 212 VAL A N 1
ATOM 1619 C CA . VAL A 1 212 ? -22.018 -10.106 12.585 1.00 88.25 212 VAL A CA 1
ATOM 1620 C C . VAL A 1 212 ? -20.863 -9.203 13.033 1.00 88.25 212 VAL A C 1
ATOM 1622 O O . VAL A 1 212 ? -21.022 -7.978 13.035 1.00 88.25 212 VAL A O 1
ATOM 1625 N N . PRO A 1 213 ? -19.689 -9.759 13.394 1.00 90.81 213 PRO A N 1
ATOM 1626 C CA . PRO A 1 213 ? -18.497 -8.963 13.667 1.00 90.81 213 PRO A CA 1
ATOM 1627 C C . PRO A 1 213 ? -18.069 -8.155 12.437 1.00 90.81 213 PRO A C 1
ATOM 1629 O O . PRO A 1 213 ? -17.844 -8.706 11.363 1.00 90.81 213 PRO A O 1
ATOM 1632 N N . THR A 1 214 ? -17.932 -6.843 12.602 1.00 90.12 214 THR A N 1
ATOM 1633 C CA . THR A 1 214 ? -17.461 -5.917 11.559 1.00 90.12 214 THR A CA 1
ATOM 1634 C C . THR A 1 214 ? -16.034 -5.453 11.830 1.00 90.12 214 THR A C 1
ATOM 1636 O O . THR A 1 214 ? -15.298 -5.165 10.892 1.00 90.12 214 THR A O 1
ATOM 1639 N N . MET A 1 215 ? -15.616 -5.412 13.094 1.00 93.62 215 MET A N 1
ATOM 1640 C CA . MET A 1 215 ? -14.239 -5.189 13.514 1.00 93.62 215 MET A CA 1
ATOM 1641 C C . MET A 1 215 ? -13.805 -6.316 14.455 1.00 93.62 215 MET A C 1
ATOM 1643 O O . MET A 1 215 ? -14.541 -6.694 15.366 1.00 93.62 215 MET A O 1
ATOM 1647 N N . ASN A 1 216 ? -12.605 -6.841 14.227 1.00 92.94 216 ASN A N 1
ATOM 1648 C CA . ASN A 1 216 ? -11.963 -7.867 15.041 1.00 92.94 216 ASN A CA 1
ATOM 1649 C C . ASN A 1 216 ? -10.587 -7.360 15.481 1.00 92.94 216 ASN A C 1
ATOM 1651 O O . ASN A 1 216 ? -9.737 -7.088 14.633 1.00 92.94 216 ASN A O 1
ATOM 1655 N N . ILE A 1 217 ? -10.364 -7.242 16.787 1.00 95.06 217 ILE A N 1
ATOM 1656 C CA . ILE A 1 217 ? -9.070 -6.883 17.368 1.00 95.06 217 ILE A CA 1
ATOM 1657 C C . ILE A 1 217 ? -8.502 -8.124 18.052 1.00 95.06 217 ILE A C 1
ATOM 1659 O O . ILE A 1 217 ? -9.077 -8.643 19.005 1.00 95.06 217 ILE A O 1
ATOM 1663 N N . THR A 1 218 ? -7.371 -8.614 17.554 1.00 95.06 218 THR A N 1
ATOM 1664 C CA . THR A 1 218 ? -6.679 -9.788 18.116 1.00 95.06 218 THR A CA 1
ATOM 1665 C C . THR A 1 218 ? -5.893 -9.441 19.380 1.00 95.06 218 THR A C 1
ATOM 1667 O O . THR A 1 218 ? -5.530 -8.277 19.563 1.00 95.06 218 THR A O 1
ATOM 1670 N N . PRO A 1 219 ? -5.504 -10.440 20.193 1.00 95.00 219 PRO A N 1
ATOM 1671 C CA . PRO A 1 219 ? -4.658 -10.197 21.362 1.00 95.00 219 PRO A CA 1
ATOM 1672 C C . PRO A 1 219 ? -3.277 -9.617 21.028 1.00 95.00 219 PRO A C 1
ATOM 1674 O O . PRO A 1 219 ? -2.655 -8.962 21.856 1.00 95.00 219 PRO A O 1
ATOM 1677 N N . THR A 1 220 ? -2.794 -9.810 19.795 1.00 94.56 220 THR A N 1
ATOM 1678 C CA . THR A 1 220 ? -1.537 -9.215 19.310 1.00 94.56 220 THR A CA 1
ATOM 1679 C C . THR A 1 220 ? -1.709 -7.786 18.782 1.00 94.56 220 THR A C 1
ATOM 1681 O O . THR A 1 220 ? -0.762 -7.218 18.240 1.00 94.56 220 THR A O 1
ATOM 1684 N N . GLY A 1 221 ? -2.910 -7.207 18.884 1.00 92.50 221 GLY A N 1
ATOM 1685 C CA . GLY A 1 221 ? -3.215 -5.845 18.442 1.00 92.50 221 GLY A CA 1
ATOM 1686 C C . GLY A 1 221 ? -3.476 -5.693 16.941 1.00 92.50 221 GLY A C 1
ATOM 1687 O O . GLY A 1 221 ? -3.571 -4.569 16.456 1.00 92.50 221 GLY A O 1
ATOM 1688 N N . ASN A 1 222 ? -3.604 -6.791 16.187 1.00 91.19 222 ASN A N 1
ATOM 1689 C CA . ASN A 1 222 ? -4.026 -6.714 14.786 1.00 91.19 222 ASN A CA 1
ATOM 1690 C C . ASN A 1 222 ? -5.516 -6.383 14.705 1.00 91.19 222 ASN A C 1
ATOM 1692 O O . ASN A 1 222 ? -6.320 -7.060 15.349 1.00 91.19 222 ASN A O 1
ATOM 1696 N N . VAL A 1 223 ? -5.863 -5.394 13.881 1.00 93.00 223 VAL A N 1
ATOM 1697 C CA . VAL A 1 223 ? -7.230 -4.919 13.651 1.00 93.00 223 VAL A CA 1
ATOM 1698 C C . VAL A 1 223 ? -7.687 -5.321 12.252 1.00 93.00 223 VAL A C 1
ATOM 1700 O O . VAL A 1 223 ? -7.121 -4.891 11.249 1.00 93.00 223 VAL A O 1
ATOM 1703 N N . GLY A 1 224 ? -8.733 -6.137 12.191 1.00 89.56 224 GLY A N 1
ATOM 1704 C CA . GLY A 1 224 ? -9.434 -6.524 10.975 1.00 89.56 224 GLY A CA 1
ATOM 1705 C C . GLY A 1 224 ? -10.753 -5.768 10.858 1.00 89.56 224 GLY A C 1
ATOM 1706 O O . GLY A 1 224 ? -11.508 -5.747 11.825 1.00 89.56 224 GLY A O 1
ATOM 1707 N N . ILE A 1 225 ? -11.059 -5.185 9.699 1.00 89.19 225 ILE A N 1
ATOM 1708 C CA . ILE A 1 225 ? -12.383 -4.637 9.370 1.00 89.19 225 ILE A CA 1
ATOM 1709 C C . ILE A 1 225 ? -12.994 -5.474 8.248 1.00 89.19 225 ILE A C 1
ATOM 1711 O O . ILE A 1 225 ? -12.314 -5.802 7.275 1.00 89.19 225 ILE A O 1
ATOM 1715 N N . ASN A 1 226 ? -14.280 -5.794 8.386 1.00 82.31 226 ASN A N 1
ATOM 1716 C CA . ASN A 1 226 ? -15.078 -6.571 7.442 1.00 82.31 226 ASN A CA 1
ATOM 1717 C C . ASN A 1 226 ? -14.561 -8.002 7.213 1.00 82.31 226 ASN A C 1
ATOM 1719 O O . ASN A 1 226 ? -14.759 -8.565 6.140 1.00 82.31 226 ASN A O 1
ATOM 1723 N N . SER A 1 227 ? -13.882 -8.600 8.204 1.00 68.19 227 SER A N 1
ATOM 1724 C CA . SER A 1 227 ? -13.433 -9.998 8.151 1.00 68.19 227 SER A CA 1
ATOM 1725 C C . SER A 1 227 ? -14.635 -10.939 8.221 1.00 68.19 227 SER A C 1
ATOM 1727 O O . SER A 1 227 ? -14.928 -11.541 9.258 1.00 68.19 227 SER A O 1
ATOM 1729 N N . LEU A 1 228 ? -15.372 -11.027 7.121 1.00 64.75 228 LEU A N 1
ATOM 1730 C CA . LEU A 1 228 ? -16.407 -12.018 6.922 1.00 64.75 228 LEU A CA 1
ATOM 1731 C C . LEU A 1 228 ? -15.747 -13.390 7.144 1.00 64.75 228 LEU A C 1
ATOM 1733 O O . LEU A 1 228 ? -14.779 -13.734 6.470 1.00 64.75 228 LEU A O 1
ATOM 1737 N N . PHE A 1 229 ? -16.253 -14.147 8.121 1.00 59.28 229 PHE A N 1
ATOM 1738 C CA . PHE A 1 229 ? -15.906 -15.553 8.392 1.00 59.28 229 PHE A CA 1
ATOM 1739 C C . PHE A 1 229 ? -14.639 -15.852 9.217 1.00 59.28 229 PHE A C 1
ATOM 1741 O O . PHE A 1 229 ? -13.816 -16.680 8.836 1.00 59.28 229 PHE A O 1
ATOM 1748 N N . GLY A 1 230 ? -14.517 -15.268 10.414 1.00 64.25 230 GLY A N 1
ATOM 1749 C CA . GLY A 1 230 ? -13.777 -15.899 11.528 1.00 64.25 230 GLY A CA 1
ATOM 1750 C C . GLY A 1 230 ? -12.248 -15.985 11.402 1.00 64.25 230 GLY A C 1
ATOM 1751 O O . GLY A 1 230 ? -11.591 -16.496 12.307 1.00 64.25 230 GLY A O 1
ATOM 1752 N N . GLY A 1 231 ? -11.659 -15.463 10.326 1.00 75.44 231 GLY A N 1
ATOM 1753 C CA . GLY A 1 231 ? -10.213 -15.328 10.194 1.00 75.44 231 GLY A CA 1
ATOM 1754 C C . GLY A 1 231 ? -9.682 -14.197 11.074 1.00 75.44 231 GLY A C 1
ATOM 1755 O O . GLY A 1 231 ? -10.134 -13.056 10.971 1.00 75.44 231 GLY A O 1
ATOM 1756 N N . ALA A 1 232 ? -8.704 -14.493 11.932 1.00 82.06 232 ALA A N 1
ATOM 1757 C CA . ALA A 1 232 ? -7.961 -13.456 12.639 1.00 82.06 232 ALA A CA 1
ATOM 1758 C C . ALA A 1 232 ? -7.191 -12.580 11.627 1.00 82.06 232 ALA A C 1
ATOM 1760 O O . ALA A 1 232 ? -6.579 -13.131 10.707 1.00 82.06 232 ALA A O 1
ATOM 1761 N N . PRO A 1 233 ? -7.181 -11.243 11.775 1.00 85.00 233 PRO A N 1
ATOM 1762 C CA . PRO A 1 233 ? -6.339 -10.385 10.952 1.00 85.00 233 PRO A CA 1
ATOM 1763 C C . PRO A 1 233 ? -4.862 -10.780 11.088 1.00 85.00 233 PRO A C 1
ATOM 1765 O O . PRO A 1 233 ? -4.327 -10.905 12.194 1.00 85.00 233 PRO A O 1
ATOM 1768 N N . THR A 1 234 ? -4.193 -10.968 9.952 1.00 84.44 234 THR A N 1
ATOM 1769 C CA . THR A 1 234 ? -2.782 -11.383 9.873 1.00 84.44 234 THR A CA 1
ATOM 1770 C C . THR A 1 234 ? -1.818 -10.197 9.811 1.00 84.44 234 THR A C 1
ATOM 1772 O O . THR A 1 234 ? -0.607 -10.378 9.918 1.00 84.44 234 THR A O 1
ATOM 1775 N N . ALA A 1 235 ? -2.345 -8.978 9.676 1.00 82.81 235 ALA A N 1
ATOM 1776 C CA . ALA A 1 235 ? -1.595 -7.727 9.673 1.00 82.81 235 ALA A CA 1
ATOM 1777 C C . ALA A 1 235 ? -2.174 -6.734 10.691 1.00 82.81 235 ALA A C 1
ATOM 1779 O O . ALA A 1 235 ? -3.352 -6.815 11.034 1.00 82.81 235 ALA A O 1
ATOM 1780 N N . ARG A 1 236 ? -1.360 -5.759 11.130 1.00 82.50 236 ARG A N 1
ATOM 1781 C CA . ARG A 1 236 ? -1.757 -4.754 12.140 1.00 82.50 236 ARG A CA 1
ATOM 1782 C C . ARG A 1 236 ? -3.058 -4.033 11.799 1.00 82.50 236 ARG A C 1
ATOM 1784 O O . ARG A 1 236 ? -3.857 -3.767 12.687 1.00 82.50 236 ARG A O 1
ATOM 1791 N N . PHE A 1 237 ? -3.260 -3.741 10.521 1.00 84.94 237 PHE A N 1
ATOM 1792 C CA . PHE A 1 237 ? -4.512 -3.224 9.999 1.00 84.94 237 PHE A CA 1
ATOM 1793 C C . PHE A 1 237 ? -4.835 -3.956 8.701 1.00 84.94 237 PHE A C 1
ATOM 1795 O O . PHE A 1 237 ? -4.054 -3.917 7.749 1.00 84.94 237 PHE A O 1
ATOM 1802 N N . GLN A 1 238 ? -5.964 -4.650 8.678 1.00 76.06 238 GLN A N 1
ATOM 1803 C CA . GLN A 1 238 ? -6.424 -5.428 7.540 1.00 76.06 238 GLN A CA 1
ATOM 1804 C C . GLN A 1 238 ? -7.880 -5.075 7.254 1.00 76.06 238 GLN A C 1
ATOM 1806 O O . GLN A 1 238 ? -8.732 -5.188 8.126 1.00 76.06 238 GLN A O 1
ATOM 1811 N N . ILE A 1 239 ? -8.180 -4.674 6.022 1.00 80.06 239 ILE A N 1
ATOM 1812 C CA . ILE A 1 239 ? -9.560 -4.511 5.561 1.00 80.06 239 ILE A CA 1
ATOM 1813 C C . ILE A 1 239 ? -9.839 -5.644 4.579 1.00 80.06 239 ILE A C 1
ATOM 1815 O O . ILE A 1 239 ? -9.142 -5.776 3.572 1.00 80.06 239 ILE A O 1
ATOM 1819 N N . PHE A 1 240 ? -10.824 -6.479 4.886 1.00 71.31 240 PHE A N 1
ATOM 1820 C CA . PHE A 1 240 ? -11.270 -7.553 4.005 1.00 71.31 240 PHE A CA 1
ATOM 1821 C C . PHE A 1 240 ? -12.306 -7.013 3.010 1.00 71.31 240 PHE A C 1
ATOM 1823 O O . PHE A 1 240 ? -13.143 -6.175 3.356 1.00 71.31 240 PHE A O 1
ATOM 1830 N N . HIS A 1 241 ? -12.242 -7.495 1.769 1.00 73.31 241 HIS A N 1
ATOM 1831 C CA . HIS A 1 241 ? -13.322 -7.314 0.803 1.00 73.31 241 HIS A CA 1
ATOM 1832 C C . HIS A 1 241 ? -14.297 -8.487 0.914 1.00 73.31 241 HIS A C 1
ATOM 1834 O O . HIS A 1 241 ? -13.880 -9.617 1.177 1.00 73.31 241 HIS A O 1
ATOM 1840 N N . ASP A 1 242 ? -15.580 -8.224 0.703 1.00 61.22 242 ASP A N 1
ATOM 1841 C CA . ASP A 1 242 ? -16.551 -9.269 0.424 1.00 61.22 242 ASP A CA 1
ATOM 1842 C C . ASP A 1 242 ? -16.256 -9.886 -0.951 1.00 61.22 242 ASP A C 1
ATOM 1844 O O . ASP A 1 242 ? -15.893 -9.223 -1.921 1.00 61.22 242 ASP A O 1
ATOM 1848 N N . THR A 1 243 ? -16.347 -11.208 -1.033 1.00 58.72 243 THR A N 1
ATOM 1849 C CA . THR A 1 243 ? -16.127 -11.973 -2.266 1.00 58.72 243 THR A CA 1
ATOM 1850 C C . THR A 1 243 ? -17.288 -11.850 -3.262 1.00 58.72 243 THR A C 1
ATOM 1852 O O . THR A 1 243 ? -17.183 -12.343 -4.386 1.00 58.72 243 THR A O 1
ATOM 1855 N N . GLU A 1 244 ? -18.386 -11.182 -2.900 1.00 55.78 244 GLU A N 1
ATOM 1856 C CA . GLU A 1 244 ? -19.583 -11.047 -3.734 1.00 55.78 244 GLU A CA 1
ATOM 1857 C C . GLU A 1 244 ? -19.496 -9.864 -4.706 1.00 55.78 244 GLU A C 1
ATOM 1859 O O . GLU A 1 244 ? -20.195 -8.875 -4.554 1.00 55.78 244 GLU A O 1
ATOM 1864 N N . GLY A 1 245 ? -18.659 -9.989 -5.743 1.00 52.81 245 GLY A N 1
ATOM 1865 C CA . GLY A 1 245 ? -18.890 -9.463 -7.105 1.00 52.81 245 GLY A CA 1
ATOM 1866 C C . GLY A 1 245 ? -19.168 -7.963 -7.344 1.00 52.81 245 GLY A C 1
ATOM 1867 O O . GLY A 1 245 ? -19.234 -7.553 -8.503 1.00 52.81 245 GLY A O 1
ATOM 1868 N N . GLY A 1 246 ? -19.307 -7.131 -6.317 1.00 48.81 246 GLY A N 1
ATOM 1869 C CA . GLY A 1 246 ? -19.642 -5.716 -6.387 1.00 48.81 246 GLY A CA 1
ATOM 1870 C C . GLY A 1 246 ? -18.545 -4.914 -5.712 1.00 48.81 246 GLY A C 1
ATOM 1871 O O . GLY A 1 246 ? -18.431 -4.908 -4.497 1.00 48.81 246 GLY A O 1
ATOM 1872 N N . PHE A 1 247 ? -17.704 -4.256 -6.507 1.00 45.16 247 PHE A N 1
ATOM 1873 C CA . PHE A 1 247 ? -16.535 -3.511 -6.039 1.00 45.16 247 PHE A CA 1
ATOM 1874 C C . PHE A 1 247 ? -16.894 -2.383 -5.051 1.00 45.16 247 PHE A C 1
ATOM 1876 O O . PHE A 1 247 ? -16.969 -1.217 -5.439 1.00 45.16 247 PHE A O 1
ATOM 1883 N N . VAL A 1 248 ? -16.989 -2.683 -3.758 1.00 48.69 248 VAL A N 1
ATOM 1884 C CA . VAL A 1 248 ? -16.760 -1.687 -2.711 1.00 48.69 248 VAL A CA 1
ATOM 1885 C C . VAL A 1 248 ? -15.263 -1.702 -2.429 1.00 48.69 248 VAL A C 1
ATOM 1887 O O . VAL A 1 248 ? -14.760 -2.412 -1.562 1.00 48.69 248 VAL A O 1
ATOM 1890 N N . LYS A 1 249 ? -14.503 -0.949 -3.231 1.00 59.31 249 LYS A N 1
ATOM 1891 C CA . LYS A 1 249 ? -13.083 -0.720 -2.940 1.00 59.31 249 LYS A CA 1
ATOM 1892 C C . LYS A 1 249 ? -13.026 -0.052 -1.565 1.00 59.31 249 LYS A C 1
ATOM 1894 O O . LYS A 1 249 ? -13.696 0.963 -1.402 1.00 59.31 249 LYS A O 1
ATOM 1899 N N . PRO A 1 250 ? -12.269 -0.552 -0.578 1.00 57.09 250 PRO A N 1
ATOM 1900 C CA . PRO A 1 250 ? -12.100 0.195 0.655 1.00 57.09 250 PRO A CA 1
ATOM 1901 C C . PRO A 1 250 ? -11.483 1.551 0.300 1.00 57.09 250 PRO A C 1
ATOM 1903 O O . PRO A 1 250 ? -10.357 1.624 -0.193 1.00 57.09 250 PRO A O 1
ATOM 1906 N N . HIS A 1 251 ? -12.240 2.630 0.502 1.00 55.53 251 HIS A N 1
ATOM 1907 C CA . HIS A 1 251 ? -11.715 3.987 0.422 1.00 55.53 251 HIS A CA 1
ATOM 1908 C C . HIS A 1 251 ? -10.842 4.192 1.661 1.00 55.53 251 HIS A C 1
ATOM 1910 O O . HIS A 1 251 ? -11.293 4.714 2.678 1.00 55.53 251 HIS A O 1
ATOM 1916 N N . ILE A 1 252 ? -9.590 3.734 1.605 1.00 67.12 252 ILE A N 1
ATOM 1917 C CA . ILE A 1 252 ? -8.600 4.092 2.617 1.00 67.12 252 ILE A CA 1
ATOM 1918 C C . ILE A 1 252 ? -8.231 5.549 2.346 1.00 67.12 252 ILE A C 1
ATOM 1920 O O . ILE A 1 252 ? -7.349 5.843 1.541 1.00 67.12 252 ILE A O 1
ATOM 1924 N N . ASN A 1 253 ? -8.955 6.473 2.977 1.00 54.31 253 ASN A N 1
ATOM 1925 C CA . ASN A 1 253 ? -8.593 7.880 2.959 1.00 54.31 253 ASN A CA 1
ATOM 1926 C C . ASN A 1 253 ? -7.387 8.071 3.885 1.00 54.31 253 ASN A C 1
ATOM 1928 O O . ASN A 1 253 ? -7.530 8.312 5.083 1.00 54.31 253 ASN A O 1
ATOM 1932 N N . LEU A 1 254 ? -6.191 7.868 3.337 1.00 55.69 254 LEU A N 1
ATOM 1933 C CA . LEU A 1 254 ? -4.936 8.122 4.029 1.00 55.69 254 LEU A CA 1
ATOM 1934 C C . LEU A 1 254 ? -4.737 9.638 4.104 1.00 55.69 254 LEU A C 1
ATOM 1936 O O . LEU A 1 254 ? -4.111 10.239 3.236 1.00 55.69 254 LEU A O 1
ATOM 1940 N N . ILE A 1 255 ? -5.295 10.261 5.142 1.00 45.72 255 ILE A N 1
ATOM 1941 C CA . ILE A 1 255 ? -4.986 11.647 5.498 1.00 45.72 255 ILE A CA 1
ATOM 1942 C C . ILE A 1 255 ? -3.579 11.637 6.096 1.00 45.72 255 ILE A C 1
ATOM 1944 O O . ILE A 1 255 ? -3.391 11.547 7.307 1.00 45.72 255 ILE A O 1
ATOM 1948 N N . THR A 1 256 ? -2.563 11.657 5.240 1.00 44.81 256 THR A N 1
ATOM 1949 C CA . THR A 1 256 ? -1.191 11.871 5.682 1.00 44.81 256 THR A CA 1
ATOM 1950 C C . THR A 1 256 ? -1.039 13.351 6.015 1.00 44.81 256 THR A C 1
ATOM 1952 O O . THR A 1 256 ? -0.881 14.179 5.118 1.00 44.81 256 THR A O 1
ATOM 1955 N N . ALA A 1 257 ? -1.036 13.698 7.301 1.00 42.31 257 ALA A N 1
ATOM 1956 C CA . ALA A 1 257 ? -0.113 14.735 7.739 1.00 42.31 257 ALA A CA 1
ATOM 1957 C C . ALA A 1 257 ? 1.281 14.160 7.452 1.00 42.31 257 ALA A C 1
ATOM 1959 O O . ALA A 1 257 ? 1.743 13.258 8.146 1.00 42.31 257 ALA A O 1
ATOM 1960 N N . VAL A 1 258 ? 1.854 14.535 6.308 1.00 44.66 258 VAL A N 1
ATOM 1961 C CA . VAL A 1 258 ? 3.155 14.036 5.864 1.00 44.66 258 VAL A CA 1
ATOM 1962 C C . VAL A 1 258 ? 4.200 14.648 6.790 1.00 44.66 258 VAL A C 1
ATOM 1964 O O . VAL A 1 258 ? 4.687 15.746 6.538 1.00 44.66 258 VAL A O 1
ATOM 1967 N N . ASP A 1 259 ? 4.547 13.946 7.867 1.00 47.97 259 ASP A N 1
ATOM 1968 C CA . ASP A 1 259 ? 5.874 14.112 8.446 1.00 47.97 259 ASP A CA 1
ATOM 1969 C C . ASP A 1 259 ? 6.877 13.774 7.339 1.00 47.97 259 ASP A C 1
ATOM 1971 O O . ASP A 1 259 ? 6.738 12.769 6.640 1.00 47.97 259 ASP A O 1
ATOM 1975 N N . ALA A 1 260 ? 7.852 14.657 7.135 1.00 50.47 260 ALA A N 1
ATOM 1976 C CA . ALA A 1 260 ? 8.688 14.772 5.937 1.00 50.47 260 ALA A CA 1
ATOM 1977 C C . ALA A 1 260 ? 9.570 13.549 5.586 1.00 50.47 260 ALA A C 1
ATOM 1979 O O . ALA A 1 260 ? 10.424 13.650 4.710 1.00 50.47 260 ALA A O 1
ATOM 1980 N N . ASN A 1 261 ? 9.386 12.396 6.232 1.00 51.44 261 ASN A N 1
ATOM 1981 C CA . ASN A 1 261 ? 10.248 11.230 6.109 1.00 51.44 261 ASN A CA 1
ATOM 1982 C C . ASN A 1 261 ? 9.421 9.935 5.943 1.00 51.44 261 ASN A C 1
ATOM 1984 O O . ASN A 1 261 ? 9.015 9.313 6.919 1.00 51.44 261 ASN A O 1
ATOM 1988 N N . ASN A 1 262 ? 9.254 9.478 4.696 1.00 52.19 262 ASN A N 1
ATOM 1989 C CA . ASN A 1 262 ? 8.924 8.089 4.320 1.00 52.19 262 ASN A CA 1
ATOM 1990 C C . ASN A 1 262 ? 7.519 7.525 4.637 1.00 52.19 262 ASN A C 1
ATOM 1992 O O . ASN A 1 262 ? 7.384 6.417 5.160 1.00 52.19 262 ASN A O 1
ATOM 1996 N N . GLY A 1 263 ? 6.458 8.186 4.174 1.00 45.69 263 GLY A N 1
ATOM 1997 C CA . GLY A 1 263 ? 5.131 7.567 4.044 1.00 45.69 263 GLY A CA 1
ATOM 1998 C C . GLY A 1 263 ? 4.957 6.786 2.733 1.00 45.69 263 GLY A C 1
ATOM 1999 O O . GLY A 1 263 ? 4.190 7.206 1.873 1.00 45.69 263 GLY A O 1
ATOM 2000 N N . MET A 1 264 ? 5.663 5.668 2.528 1.00 50.31 264 MET A N 1
ATOM 2001 C CA . MET A 1 264 ? 5.431 4.836 1.336 1.00 50.31 264 MET A CA 1
ATOM 2002 C C . MET A 1 264 ? 4.132 4.026 1.462 1.00 50.31 264 MET A C 1
ATOM 2004 O O . MET A 1 264 ? 4.040 3.114 2.284 1.00 50.31 264 MET A O 1
ATOM 2008 N N . ILE A 1 265 ? 3.159 4.274 0.581 1.00 58.00 265 ILE A N 1
ATOM 2009 C CA . ILE A 1 265 ? 2.016 3.370 0.383 1.00 58.00 265 ILE A CA 1
ATOM 2010 C C . ILE A 1 265 ? 2.502 2.172 -0.438 1.00 58.00 265 ILE A C 1
ATOM 2012 O O . ILE A 1 265 ? 2.584 2.219 -1.665 1.00 58.00 265 ILE A O 1
ATOM 2016 N N . LYS A 1 266 ? 2.850 1.073 0.237 1.00 53.44 266 LYS A N 1
ATOM 2017 C CA . LYS A 1 266 ? 3.230 -0.177 -0.430 1.00 53.44 266 LYS A CA 1
ATOM 2018 C C . LYS A 1 266 ? 1.988 -1.021 -0.720 1.00 53.44 266 LYS A C 1
ATOM 2020 O O . LYS A 1 266 ? 1.541 -1.791 0.127 1.00 53.44 266 LYS A O 1
ATOM 2025 N N . MET A 1 267 ? 1.461 -0.933 -1.938 1.00 51.75 267 MET A N 1
ATOM 2026 C CA . MET A 1 267 ? 0.464 -1.888 -2.432 1.00 51.75 267 MET A CA 1
ATOM 2027 C C . MET A 1 267 ? 1.198 -3.141 -2.931 1.00 51.75 267 MET A C 1
ATOM 2029 O O . MET A 1 267 ? 1.732 -3.162 -4.036 1.00 51.75 267 MET A O 1
ATOM 2033 N N . THR A 1 268 ? 1.297 -4.178 -2.094 1.00 46.00 268 THR A N 1
ATOM 2034 C CA . THR A 1 268 ? 1.894 -5.464 -2.503 1.00 46.00 268 THR A CA 1
ATOM 2035 C C . THR A 1 268 ? 0.802 -6.329 -3.126 1.00 46.00 268 THR A C 1
ATOM 2037 O O . THR A 1 268 ? -0.245 -6.530 -2.516 1.00 46.00 268 THR A O 1
ATOM 2040 N N . ASN A 1 269 ? 1.022 -6.798 -4.353 1.00 47.72 269 ASN A N 1
ATOM 2041 C CA . ASN A 1 269 ? 0.032 -7.545 -5.127 1.00 47.72 269 ASN A CA 1
ATOM 2042 C C . ASN A 1 269 ? -0.349 -8.872 -4.436 1.00 47.72 269 ASN A C 1
ATOM 2044 O O . ASN A 1 269 ? 0.527 -9.638 -4.029 1.00 47.72 269 ASN A O 1
ATOM 2048 N N . ILE A 1 270 ? -1.654 -9.139 -4.347 1.00 50.31 270 ILE A N 1
ATOM 2049 C CA . ILE A 1 270 ? -2.230 -10.442 -3.998 1.00 50.31 270 ILE A CA 1
ATOM 2050 C C . ILE A 1 270 ? -2.095 -11.324 -5.244 1.00 50.31 270 ILE A C 1
ATOM 2052 O O . ILE A 1 270 ? -2.516 -10.940 -6.332 1.00 50.31 270 ILE A O 1
ATOM 2056 N N . ALA A 1 271 ? -1.453 -12.481 -5.099 1.00 43.12 271 ALA A N 1
ATOM 2057 C CA . ALA A 1 271 ? -1.087 -13.377 -6.193 1.00 43.12 271 ALA A CA 1
ATOM 2058 C C . ALA A 1 271 ? -2.203 -13.559 -7.249 1.00 43.12 271 ALA A C 1
ATOM 2060 O O . ALA A 1 271 ? -3.302 -13.997 -6.922 1.00 43.12 271 ALA A O 1
ATOM 2061 N N . GLY A 1 272 ? -1.901 -13.270 -8.524 1.00 48.75 272 GLY A N 1
ATOM 2062 C CA . GLY A 1 272 ? -2.703 -13.740 -9.666 1.00 48.75 272 GLY A CA 1
ATOM 2063 C C . GLY A 1 272 ? -3.148 -12.707 -10.709 1.00 48.75 272 GLY A C 1
ATOM 2064 O O . GLY A 1 272 ? -3.523 -13.115 -11.805 1.00 48.75 272 GLY A O 1
ATOM 2065 N N . SER A 1 273 ? -3.077 -11.395 -10.452 1.00 40.97 273 SER A N 1
ATOM 2066 C CA . SER A 1 273 ? -3.525 -10.387 -11.435 1.00 40.97 273 SER A CA 1
ATOM 2067 C C . SER A 1 273 ? -2.363 -9.742 -12.198 1.00 40.97 273 SER A C 1
ATOM 2069 O O . SER A 1 273 ? -1.405 -9.241 -11.601 1.00 40.97 273 SER A O 1
ATOM 2071 N N . ARG A 1 274 ? -2.446 -9.769 -13.536 1.00 45.91 274 ARG A N 1
ATOM 2072 C CA . ARG A 1 274 ? -1.446 -9.248 -14.483 1.00 45.91 274 ARG A CA 1
ATOM 2073 C C . ARG A 1 274 ? -1.388 -7.710 -14.428 1.00 45.91 274 ARG A C 1
ATOM 2075 O O . ARG A 1 274 ? -2.068 -7.026 -15.175 1.00 45.91 274 ARG A O 1
ATOM 2082 N N . TYR A 1 275 ? -0.554 -7.233 -13.508 1.00 46.59 275 TYR A N 1
ATOM 2083 C CA . TYR A 1 275 ? 0.235 -5.994 -13.466 1.00 46.59 275 TYR A CA 1
ATOM 2084 C C . TYR A 1 275 ? -0.401 -4.666 -13.916 1.00 46.59 275 TYR A C 1
ATOM 2086 O O . TYR A 1 275 ? -0.310 -4.268 -15.072 1.00 46.59 275 TYR A O 1
ATOM 2094 N N . PHE A 1 276 ? -0.831 -3.886 -12.919 1.00 45.56 276 PHE A N 1
ATOM 2095 C CA . PHE A 1 276 ? -0.651 -2.431 -12.898 1.00 45.56 276 PHE A CA 1
ATOM 2096 C C . PHE A 1 276 ? 0.158 -2.078 -11.640 1.00 45.56 276 PHE A C 1
ATOM 2098 O O . PHE A 1 276 ? -0.376 -1.662 -10.616 1.00 45.56 276 PHE A O 1
ATOM 2105 N N . GLY A 1 277 ? 1.463 -2.355 -11.672 1.00 45.50 277 GLY A N 1
ATOM 2106 C CA . GLY A 1 277 ? 2.392 -1.927 -10.627 1.00 45.50 277 GLY A CA 1
ATOM 2107 C C . GLY A 1 277 ? 2.779 -0.472 -10.851 1.00 45.50 277 GLY A C 1
ATOM 2108 O O . GLY A 1 277 ? 3.910 -0.201 -11.233 1.00 45.50 277 GLY A O 1
ATOM 2109 N N . GLN A 1 278 ? 1.838 0.463 -10.701 1.00 52.22 278 GLN A N 1
ATOM 2110 C CA . GLN A 1 278 ? 2.187 1.878 -10.754 1.00 52.22 278 GLN A CA 1
ATOM 2111 C C . GLN A 1 278 ? 2.791 2.268 -9.406 1.00 52.22 278 GLN A C 1
ATOM 2113 O O . GLN A 1 278 ? 2.086 2.432 -8.411 1.00 52.22 278 GLN A O 1
ATOM 2118 N N . TYR A 1 279 ? 4.113 2.402 -9.372 1.00 50.34 279 TYR A N 1
ATOM 2119 C CA . TYR A 1 279 ? 4.794 3.062 -8.270 1.00 50.34 279 TYR A CA 1
ATOM 2120 C C . TYR A 1 279 ? 4.512 4.563 -8.384 1.00 50.34 279 TYR A C 1
ATOM 2122 O O . TYR A 1 279 ? 5.182 5.271 -9.130 1.00 50.34 279 TYR A O 1
ATOM 2130 N N . PHE A 1 280 ? 3.499 5.059 -7.669 1.00 60.06 280 PHE A N 1
ATOM 2131 C CA . PHE A 1 280 ? 3.321 6.500 -7.479 1.00 60.06 280 PHE A CA 1
ATOM 2132 C C . PHE A 1 280 ? 4.333 6.961 -6.425 1.00 60.06 280 PHE A C 1
ATOM 2134 O O . PHE A 1 280 ? 4.034 7.060 -5.235 1.00 60.06 280 PHE A O 1
ATOM 2141 N N . ASN A 1 281 ? 5.583 7.144 -6.850 1.00 50.47 281 ASN A N 1
ATOM 2142 C CA . ASN A 1 281 ? 6.637 7.641 -5.980 1.00 50.47 281 ASN A CA 1
ATOM 2143 C C . ASN A 1 281 ? 6.531 9.169 -5.882 1.00 50.47 281 ASN A C 1
ATOM 2145 O O . ASN A 1 281 ? 7.189 9.899 -6.614 1.00 50.47 281 ASN A O 1
ATOM 2149 N N . LEU A 1 282 ? 5.690 9.660 -4.969 1.00 58.34 282 LEU A N 1
ATOM 2150 C CA . LEU A 1 282 ? 5.625 11.080 -4.601 1.00 58.34 282 LEU A CA 1
ATOM 2151 C C . LEU A 1 282 ? 6.785 11.440 -3.657 1.00 58.34 282 LEU A C 1
ATOM 2153 O O . LEU A 1 282 ? 6.572 12.025 -2.599 1.00 58.34 282 LEU A O 1
ATOM 2157 N N . ASN A 1 283 ? 8.019 11.052 -3.990 1.00 48.91 283 ASN A N 1
ATOM 2158 C CA . ASN A 1 283 ? 9.178 11.488 -3.219 1.00 48.91 283 ASN A CA 1
ATOM 2159 C C . ASN A 1 283 ? 9.573 12.894 -3.670 1.00 48.91 283 ASN A C 1
ATOM 2161 O O . ASN A 1 283 ? 10.257 13.073 -4.673 1.00 48.91 283 ASN A O 1
ATOM 2165 N N . SER A 1 284 ? 9.178 13.901 -2.892 1.00 52.69 284 SER A N 1
ATOM 2166 C CA . SER A 1 284 ? 9.638 15.288 -3.038 1.00 52.69 284 SER A CA 1
ATOM 2167 C C . SER A 1 284 ? 11.043 15.528 -2.455 1.00 52.69 284 SER A C 1
ATOM 2169 O O . SER A 1 284 ? 11.482 16.671 -2.346 1.00 52.69 284 SER A O 1
ATOM 2171 N N . GLY A 1 285 ? 11.755 14.475 -2.041 1.00 48.69 285 GLY A N 1
ATOM 2172 C CA . GLY A 1 285 ? 13.070 14.564 -1.410 1.00 48.69 285 GLY A CA 1
ATOM 2173 C C . GLY A 1 285 ? 14.202 14.209 -2.370 1.00 48.69 285 GLY A C 1
ATOM 2174 O O . GLY A 1 285 ? 14.439 13.033 -2.630 1.00 48.69 285 GLY A O 1
ATOM 2175 N N . THR A 1 286 ? 14.941 15.229 -2.816 1.00 48.97 286 THR A N 1
ATOM 2176 C CA . THR A 1 286 ? 16.167 15.210 -3.649 1.00 48.97 286 THR A CA 1
ATOM 2177 C C . THR A 1 286 ? 15.982 14.907 -5.147 1.00 48.97 286 THR A C 1
ATOM 2179 O O . THR A 1 286 ? 15.411 13.900 -5.551 1.00 48.97 286 THR A O 1
ATOM 2182 N N . ALA A 1 287 ? 16.500 15.818 -5.980 1.00 53.03 287 ALA A N 1
ATOM 2183 C CA . ALA A 1 287 ? 16.269 15.984 -7.422 1.00 53.03 287 ALA A CA 1
ATOM 2184 C C . ALA A 1 287 ? 16.771 14.852 -8.352 1.00 53.03 287 ALA A C 1
ATOM 2186 O O . ALA A 1 287 ? 16.960 15.077 -9.545 1.00 53.03 287 ALA A O 1
ATOM 2187 N N . ALA A 1 288 ? 17.007 13.648 -7.832 1.00 56.75 288 ALA A N 1
ATOM 2188 C CA . ALA A 1 288 ? 17.565 12.525 -8.587 1.00 56.75 288 ALA A CA 1
ATOM 2189 C C . ALA A 1 288 ? 16.582 11.363 -8.804 1.00 56.75 288 ALA A C 1
ATOM 2191 O O . ALA A 1 288 ? 16.928 10.408 -9.493 1.00 56.75 288 ALA A O 1
ATOM 2192 N N . ASN A 1 289 ? 15.373 11.426 -8.241 1.00 56.19 289 ASN A N 1
ATOM 2193 C CA . ASN A 1 289 ? 14.424 10.319 -8.310 1.00 56.19 289 ASN A CA 1
ATOM 2194 C C . ASN A 1 289 ? 13.381 10.544 -9.413 1.00 56.19 289 ASN A C 1
ATOM 2196 O O . ASN A 1 289 ? 12.833 11.636 -9.563 1.00 56.19 289 ASN A O 1
ATOM 2200 N N . ASN A 1 290 ? 13.134 9.496 -10.195 1.00 60.66 290 ASN A N 1
ATOM 2201 C CA . ASN A 1 290 ? 12.181 9.477 -11.301 1.00 60.66 290 ASN A CA 1
ATOM 2202 C C . ASN A 1 290 ? 10.766 9.834 -10.817 1.00 60.66 290 ASN A C 1
ATOM 2204 O O . ASN A 1 290 ? 10.290 9.281 -9.825 1.00 60.66 290 ASN A O 1
ATOM 2208 N N . PHE A 1 291 ? 10.098 10.750 -11.526 1.00 67.25 291 PHE A N 1
ATOM 2209 C CA . PHE A 1 291 ? 8.736 11.207 -11.225 1.00 67.25 291 PHE A CA 1
ATOM 2210 C C . PHE A 1 291 ? 7.700 10.123 -11.548 1.00 67.25 291 PHE A C 1
ATOM 2212 O O . PHE A 1 291 ? 6.721 9.948 -10.826 1.00 67.25 291 PHE A O 1
ATOM 2219 N N . LEU A 1 292 ? 7.929 9.377 -12.633 1.00 73.25 292 LEU A N 1
ATOM 2220 C CA . LEU A 1 292 ? 7.076 8.277 -13.067 1.00 73.25 292 LEU A CA 1
ATOM 2221 C C . LEU A 1 292 ? 7.893 7.290 -13.904 1.00 73.25 292 LEU A C 1
ATOM 2223 O O . LEU A 1 292 ? 8.400 7.654 -14.963 1.00 73.25 292 LEU A O 1
ATOM 2227 N N . SER A 1 293 ? 7.977 6.046 -13.437 1.00 71.94 293 SER A N 1
ATOM 2228 C CA . SER A 1 293 ? 8.591 4.931 -14.162 1.00 71.94 293 SER A CA 1
ATOM 2229 C C . SER A 1 293 ? 7.531 3.886 -14.492 1.00 71.94 293 SER A C 1
ATOM 2231 O O . SER A 1 293 ? 6.773 3.468 -13.611 1.00 71.94 293 SER A O 1
ATOM 2233 N N . PHE A 1 294 ? 7.477 3.458 -15.752 1.00 77.94 294 PHE A N 1
ATOM 2234 C CA . PHE A 1 294 ? 6.691 2.303 -16.175 1.00 77.94 294 PHE A CA 1
ATOM 2235 C C . PHE A 1 294 ? 7.621 1.128 -16.473 1.00 77.94 294 PHE A C 1
ATOM 2237 O O . PHE A 1 294 ? 8.249 1.064 -17.532 1.00 77.94 294 PHE A O 1
ATOM 2244 N N . ASP A 1 295 ? 7.666 0.179 -15.542 1.00 72.69 295 ASP A N 1
ATOM 2245 C CA . ASP A 1 295 ? 8.462 -1.041 -15.644 1.00 72.69 295 ASP A CA 1
ATOM 2246 C C . ASP A 1 295 ? 7.580 -2.250 -15.976 1.00 72.69 295 ASP A C 1
ATOM 2248 O O . ASP A 1 295 ? 6.577 -2.519 -15.311 1.00 72.69 295 ASP A O 1
ATOM 2252 N N . TYR A 1 296 ? 7.981 -3.024 -16.987 1.00 71.62 296 TYR A N 1
ATOM 2253 C CA . TYR A 1 296 ? 7.400 -4.336 -17.267 1.00 71.62 296 TYR A CA 1
ATOM 2254 C C . TYR A 1 296 ? 8.452 -5.420 -17.028 1.00 71.62 296 TYR A C 1
ATOM 2256 O O . TYR A 1 296 ? 9.228 -5.758 -17.917 1.00 71.62 296 TYR A O 1
ATOM 2264 N N . ASN A 1 297 ? 8.454 -5.977 -15.815 1.00 63.94 297 ASN A N 1
ATOM 2265 C CA . ASN A 1 297 ? 9.137 -7.231 -15.476 1.00 63.94 297 ASN A CA 1
ATOM 2266 C C . ASN A 1 297 ? 10.658 -7.284 -15.785 1.00 63.94 297 ASN A C 1
ATOM 2268 O O . ASN A 1 297 ? 11.192 -8.364 -16.036 1.00 63.94 297 ASN A O 1
ATOM 2272 N N . GLY A 1 298 ? 11.358 -6.142 -15.780 1.00 64.69 298 GLY A N 1
ATOM 2273 C CA . GLY A 1 298 ? 12.780 -6.041 -16.129 1.00 64.69 298 GLY A CA 1
ATOM 2274 C C . GLY A 1 298 ? 13.519 -4.948 -15.353 1.00 64.69 298 GLY A C 1
ATOM 2275 O O . GLY A 1 298 ? 12.900 -4.147 -14.663 1.00 64.69 298 GLY A O 1
ATOM 2276 N N . SER A 1 299 ? 14.852 -4.922 -15.464 1.00 69.38 299 SER A N 1
ATOM 2277 C CA . SER A 1 299 ? 15.733 -3.933 -14.814 1.00 69.38 299 SER A CA 1
ATOM 2278 C C . SER A 1 299 ? 15.798 -2.580 -15.533 1.00 69.38 299 SER A C 1
ATOM 2280 O O . SER A 1 299 ? 16.552 -1.707 -15.109 1.00 69.38 299 SER A O 1
ATOM 2282 N N . THR A 1 300 ? 15.060 -2.412 -16.633 1.00 72.75 300 THR A N 1
ATOM 2283 C CA . THR A 1 300 ? 15.064 -1.186 -17.441 1.00 72.75 300 THR A CA 1
ATOM 2284 C C . THR A 1 300 ? 13.631 -0.720 -17.702 1.00 72.75 300 THR A C 1
ATOM 2286 O O . THR A 1 300 ? 12.839 -1.511 -18.228 1.00 72.75 300 THR A O 1
ATOM 2289 N N . PRO A 1 301 ? 13.299 0.538 -17.369 1.00 73.94 301 PRO A N 1
ATOM 2290 C CA . PRO A 1 301 ? 11.967 1.080 -17.595 1.00 73.94 301 PRO A CA 1
ATOM 2291 C C . PRO A 1 301 ? 11.668 1.294 -19.071 1.00 73.94 301 PRO A C 1
ATOM 2293 O O . PRO A 1 301 ? 12.528 1.688 -19.857 1.00 73.94 301 PRO A O 1
ATOM 2296 N N . ILE A 1 302 ? 10.414 1.043 -19.451 1.00 82.31 302 ILE A N 1
ATOM 2297 C CA . ILE A 1 302 ? 9.921 1.284 -20.815 1.00 82.31 302 ILE A CA 1
ATOM 2298 C C . ILE A 1 302 ? 9.780 2.790 -21.058 1.00 82.31 302 ILE A C 1
ATOM 2300 O O . ILE A 1 302 ? 10.092 3.270 -22.148 1.00 82.31 302 ILE A O 1
ATOM 2304 N N . LEU A 1 303 ? 9.319 3.515 -20.039 1.00 85.81 303 LEU A N 1
ATOM 2305 C CA . LEU A 1 303 ? 9.195 4.966 -20.014 1.00 85.81 303 LEU A CA 1
ATOM 2306 C C . LEU A 1 303 ? 9.643 5.465 -18.643 1.00 85.81 303 LEU A C 1
ATOM 2308 O O . LEU A 1 303 ? 9.062 5.071 -17.630 1.00 85.81 303 LEU A O 1
ATOM 2312 N N . ASP A 1 304 ? 10.634 6.347 -18.641 1.00 79.81 304 ASP A N 1
ATOM 2313 C CA . ASP A 1 304 ? 11.164 6.992 -17.448 1.00 79.81 304 ASP A CA 1
ATOM 2314 C C . ASP A 1 304 ? 11.058 8.519 -17.574 1.00 79.81 304 ASP A C 1
ATOM 2316 O O . ASP A 1 304 ? 11.741 9.143 -18.393 1.00 79.81 304 ASP A O 1
ATOM 2320 N N . LEU A 1 305 ? 10.161 9.118 -16.781 1.00 82.69 305 LEU A N 1
ATOM 2321 C CA . LEU A 1 305 ? 10.054 10.566 -16.618 1.00 82.69 305 LEU A CA 1
ATOM 2322 C C . LEU A 1 305 ? 10.985 11.002 -15.487 1.00 82.69 305 LEU A C 1
ATOM 2324 O O . LEU A 1 305 ? 10.662 10.876 -14.300 1.00 82.69 305 LEU A O 1
ATOM 2328 N N . LYS A 1 306 ? 12.139 11.549 -15.855 1.00 78.81 306 LYS A N 1
ATOM 2329 C CA . LYS A 1 306 ? 13.159 11.976 -14.901 1.00 78.81 306 LYS A CA 1
ATOM 2330 C C . LYS A 1 306 ? 12.765 13.283 -14.224 1.00 78.81 306 LYS A C 1
ATOM 2332 O O . LYS A 1 306 ? 12.153 14.162 -14.831 1.00 78.81 306 LYS A O 1
ATOM 2337 N N . GLY A 1 307 ? 13.189 13.457 -12.971 1.00 69.00 307 GLY A N 1
ATOM 2338 C CA . GLY A 1 307 ? 12.925 14.670 -12.182 1.00 69.00 307 GLY A CA 1
ATOM 2339 C C . GLY A 1 307 ? 13.527 15.965 -12.754 1.00 69.00 307 GLY A C 1
ATOM 2340 O O . GLY A 1 307 ? 13.209 17.049 -12.277 1.00 69.00 307 GLY A O 1
ATOM 2341 N N . ASN A 1 308 ? 14.370 15.873 -13.788 1.00 76.25 308 ASN A N 1
ATOM 2342 C CA . ASN A 1 308 ? 14.953 17.009 -14.504 1.00 76.25 308 ASN A CA 1
ATOM 2343 C C . ASN A 1 308 ? 14.206 17.378 -15.806 1.00 76.25 308 ASN A C 1
ATOM 2345 O O . ASN A 1 308 ? 14.707 18.192 -16.577 1.00 76.25 308 ASN A O 1
ATOM 2349 N N . GLY A 1 309 ? 13.045 16.769 -16.071 1.00 76.12 309 GLY A N 1
ATOM 2350 C CA . GLY A 1 309 ? 12.248 17.006 -17.279 1.00 76.12 309 GLY A CA 1
ATOM 2351 C C . GLY A 1 309 ? 12.648 16.159 -18.490 1.00 76.12 309 GLY A C 1
ATOM 2352 O O . GLY A 1 309 ? 11.992 16.245 -19.528 1.00 76.12 309 GLY A O 1
ATOM 2353 N N . ASN A 1 310 ? 13.684 15.321 -18.377 1.00 76.94 310 ASN A N 1
ATOM 2354 C CA . ASN A 1 310 ? 14.043 14.386 -19.439 1.00 76.94 310 ASN A CA 1
ATOM 2355 C C . ASN A 1 310 ? 13.079 13.197 -19.480 1.00 76.94 310 ASN A C 1
ATOM 2357 O O . ASN A 1 310 ? 12.576 12.739 -18.453 1.00 76.94 310 ASN A O 1
ATOM 2361 N N . VAL A 1 311 ? 12.892 12.659 -20.684 1.00 84.69 311 VAL A N 1
ATOM 2362 C CA . VAL A 1 311 ? 12.121 11.440 -20.928 1.00 84.69 311 VAL A CA 1
ATOM 2363 C C . VAL A 1 311 ? 13.040 10.406 -21.558 1.00 84.69 311 VAL A C 1
ATOM 2365 O O . VAL A 1 311 ? 13.571 10.637 -22.644 1.00 84.69 311 VAL A O 1
ATOM 2368 N N . GLU A 1 312 ? 13.223 9.270 -20.891 1.00 82.88 312 GLU A N 1
ATOM 2369 C CA . GLU A 1 312 ? 13.927 8.123 -21.461 1.00 82.88 312 GLU A CA 1
ATOM 2370 C C . GLU A 1 312 ? 12.931 7.045 -21.881 1.00 82.88 312 GLU A C 1
ATOM 2372 O O . GLU A 1 312 ? 12.078 6.608 -21.110 1.00 82.88 312 GLU A O 1
ATOM 2377 N N . ILE A 1 313 ? 13.042 6.631 -23.143 1.00 86.06 313 ILE A N 1
ATOM 2378 C CA . ILE A 1 313 ? 12.257 5.551 -23.735 1.00 86.06 313 ILE A CA 1
ATOM 2379 C C . ILE A 1 313 ? 13.262 4.482 -24.154 1.00 86.06 313 ILE A C 1
ATOM 2381 O O . ILE A 1 313 ? 13.981 4.663 -25.134 1.00 86.06 313 ILE A O 1
ATOM 2385 N N . ALA A 1 314 ? 13.340 3.378 -23.407 1.00 78.94 314 ALA A N 1
ATOM 2386 C CA . ALA A 1 314 ? 14.276 2.290 -23.713 1.00 78.94 314 ALA A CA 1
ATOM 2387 C C . ALA A 1 314 ? 13.866 1.482 -24.965 1.00 78.94 314 ALA A C 1
ATOM 2389 O O . ALA A 1 314 ? 14.661 0.720 -25.515 1.00 78.94 314 ALA A O 1
ATOM 2390 N N . GLY A 1 315 ? 12.614 1.63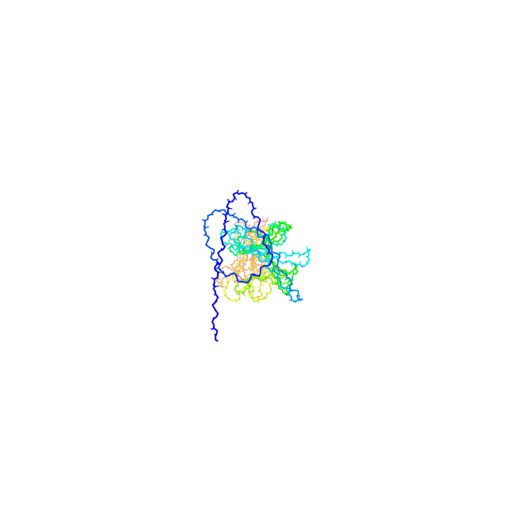8 -25.411 1.00 78.69 315 GLY A N 1
ATOM 2391 C CA . GLY A 1 315 ? 12.039 0.961 -26.570 1.00 78.69 315 GLY A CA 1
ATOM 2392 C C . GLY A 1 315 ? 11.902 1.839 -27.817 1.00 78.69 315 GLY A C 1
ATOM 2393 O O . GLY A 1 315 ? 12.616 2.813 -28.029 1.00 78.69 315 GLY A O 1
ATOM 2394 N N . PHE A 1 316 ? 10.952 1.466 -28.670 1.00 76.44 316 PHE A N 1
ATOM 2395 C CA . PHE A 1 316 ? 10.630 2.195 -29.893 1.00 76.44 316 PHE A CA 1
ATOM 2396 C C . PHE A 1 316 ? 9.504 3.184 -29.654 1.00 76.44 316 PHE A C 1
ATOM 2398 O O . PHE A 1 316 ? 8.464 2.809 -29.106 1.00 76.44 316 PHE A O 1
ATOM 2405 N N . THR A 1 317 ? 9.636 4.389 -30.196 1.00 80.31 317 THR A N 1
ATOM 2406 C CA . THR A 1 317 ? 8.483 5.274 -30.346 1.00 80.31 317 THR A CA 1
ATOM 2407 C C . THR A 1 317 ? 7.708 4.839 -31.587 1.00 80.31 317 THR A C 1
ATOM 2409 O O . THR A 1 317 ? 8.167 4.994 -32.721 1.00 80.31 317 THR A O 1
ATOM 2412 N N . LYS A 1 318 ? 6.528 4.251 -31.377 1.00 78.81 318 LYS A N 1
ATOM 2413 C CA . LYS A 1 318 ? 5.566 3.982 -32.449 1.00 78.81 318 LYS A CA 1
ATOM 2414 C C . LYS A 1 318 ? 4.780 5.263 -32.713 1.00 78.81 318 LYS A C 1
ATOM 2416 O O . LYS A 1 318 ? 4.048 5.724 -31.840 1.00 78.81 318 LYS A O 1
ATOM 2421 N N . MET A 1 319 ? 4.929 5.843 -33.900 1.00 77.44 319 MET A N 1
ATOM 2422 C CA . MET A 1 319 ? 4.178 7.044 -34.273 1.00 77.44 319 MET A CA 1
ATOM 2423 C C . MET A 1 319 ? 2.843 6.651 -34.911 1.00 77.44 319 MET A C 1
ATOM 2425 O O . MET A 1 319 ? 2.740 6.538 -36.129 1.00 77.44 319 MET A O 1
ATOM 2429 N N . GLY A 1 320 ? 1.831 6.407 -34.076 1.00 76.81 320 GLY A N 1
ATOM 2430 C CA . GLY A 1 320 ? 0.465 6.087 -34.505 1.00 76.81 320 GLY A CA 1
ATOM 2431 C C . GLY A 1 320 ? -0.148 4.889 -33.773 1.00 76.81 320 GLY A C 1
ATOM 2432 O O . GLY A 1 320 ? 0.557 4.053 -33.205 1.00 76.81 320 GLY A O 1
ATOM 2433 N N . SER A 1 321 ? -1.480 4.802 -33.790 1.00 76.00 321 SER A N 1
ATOM 2434 C CA . SER A 1 321 ? -2.253 3.719 -33.162 1.00 76.00 321 SER A CA 1
ATOM 2435 C C . SER A 1 321 ? -2.203 2.412 -33.958 1.00 76.00 321 SER A C 1
ATOM 2437 O O . SER A 1 321 ? -2.092 1.334 -33.370 1.00 76.00 321 SER A O 1
ATOM 2439 N N . GLU A 1 322 ? -2.228 2.502 -35.289 1.00 87.12 322 GLU A N 1
ATOM 2440 C CA . GLU A 1 322 ? -2.431 1.361 -36.191 1.00 87.12 322 GLU A CA 1
ATOM 2441 C C . GLU A 1 322 ? -1.346 0.285 -36.073 1.00 87.12 322 GLU A C 1
ATOM 2443 O O . GLU A 1 322 ? -0.173 0.629 -35.917 1.00 87.12 322 GLU A O 1
ATOM 2448 N N . PRO A 1 323 ? -1.658 -1.023 -36.167 1.00 82.06 323 PRO A N 1
ATOM 2449 C CA . PRO A 1 323 ? -0.660 -2.098 -36.084 1.00 82.06 323 PRO A CA 1
ATOM 2450 C C . PRO A 1 323 ? 0.509 -1.955 -37.070 1.00 82.06 323 PRO A C 1
ATOM 2452 O O . PRO A 1 323 ? 1.621 -2.365 -36.750 1.00 82.06 323 PRO A O 1
ATOM 2455 N N . SER A 1 324 ? 0.262 -1.335 -38.225 1.00 84.00 324 SER A N 1
ATOM 2456 C CA . SER A 1 324 ? 1.234 -1.065 -39.289 1.00 84.00 324 SER A CA 1
ATOM 2457 C C . SER A 1 324 ? 2.020 0.239 -39.119 1.00 84.00 324 SER A C 1
ATOM 2459 O O . SER A 1 324 ? 2.891 0.523 -39.940 1.00 84.00 324 SER A O 1
ATOM 2461 N N . ALA A 1 325 ? 1.732 1.048 -38.093 1.00 85.25 325 ALA A N 1
ATOM 2462 C CA . ALA A 1 325 ? 2.443 2.303 -37.898 1.00 85.25 325 ALA A CA 1
ATOM 2463 C C . ALA A 1 325 ? 3.934 2.035 -37.614 1.00 85.25 325 ALA A C 1
ATOM 2465 O O . ALA A 1 325 ? 4.260 1.150 -36.809 1.00 85.25 325 ALA A O 1
ATOM 2466 N N . PRO A 1 326 ? 4.847 2.784 -38.255 1.00 86.38 326 PRO A N 1
ATOM 2467 C CA . PRO A 1 326 ? 6.266 2.504 -38.175 1.00 86.38 326 PRO A CA 1
ATOM 2468 C C . PRO A 1 326 ? 6.804 2.776 -36.767 1.00 86.38 326 PRO A C 1
ATOM 2470 O O . PRO A 1 326 ? 6.467 3.766 -36.108 1.00 86.38 326 PRO A O 1
ATOM 2473 N N . LYS A 1 327 ? 7.678 1.880 -36.316 1.00 90.75 327 LYS A N 1
ATOM 2474 C CA . LYS A 1 327 ? 8.509 2.061 -35.126 1.00 90.75 327 LYS A CA 1
ATOM 2475 C C . LYS A 1 327 ? 9.792 2.749 -35.556 1.00 90.75 327 LYS A C 1
ATOM 2477 O O . LYS A 1 327 ? 10.540 2.162 -36.329 1.00 90.75 327 LYS A O 1
ATOM 2482 N N . ILE A 1 328 ? 10.032 3.969 -35.090 1.00 92.44 328 ILE A N 1
ATOM 2483 C CA . ILE A 1 328 ? 11.181 4.763 -35.538 1.00 92.44 328 ILE A CA 1
ATOM 2484 C C . ILE A 1 328 ? 12.367 4.584 -34.593 1.00 92.44 328 ILE A C 1
ATOM 2486 O O . ILE A 1 328 ? 12.213 4.649 -33.372 1.00 92.44 328 ILE A O 1
ATOM 2490 N N . LYS A 1 329 ? 13.560 4.408 -35.169 1.00 90.75 329 LYS A N 1
ATOM 2491 C CA . LYS A 1 329 ? 14.852 4.515 -34.484 1.00 90.75 329 LYS A CA 1
ATOM 2492 C C . LYS A 1 329 ? 15.802 5.440 -35.235 1.00 90.75 329 LYS A C 1
ATOM 2494 O O . LYS A 1 329 ? 15.698 5.629 -36.446 1.00 90.75 329 LYS A O 1
ATOM 2499 N N . MET A 1 330 ? 16.774 5.964 -34.493 1.00 94.69 330 MET A N 1
ATOM 2500 C CA . MET A 1 330 ? 17.925 6.675 -35.040 1.00 94.69 330 MET A CA 1
ATOM 2501 C C . MET A 1 330 ? 19.214 5.957 -34.641 1.00 94.69 330 MET A C 1
ATOM 2503 O O . MET A 1 330 ? 19.323 5.429 -33.534 1.00 94.69 330 MET A O 1
ATOM 2507 N N . LYS A 1 331 ? 20.195 5.928 -35.543 1.00 94.62 331 LYS A N 1
ATOM 2508 C CA . LYS A 1 331 ? 21.544 5.412 -35.284 1.00 94.62 331 LYS A CA 1
ATOM 2509 C C . LYS A 1 331 ? 22.572 6.434 -35.742 1.00 94.62 331 LYS A C 1
ATOM 2511 O O . LYS A 1 331 ? 22.518 6.891 -36.880 1.00 94.62 331 LYS A O 1
ATOM 2516 N N . THR A 1 332 ? 23.528 6.736 -34.871 1.00 97.06 332 THR A N 1
ATOM 2517 C CA . THR A 1 332 ? 24.689 7.558 -35.217 1.00 97.06 332 THR A CA 1
ATOM 2518 C C . THR A 1 332 ? 25.869 6.655 -35.564 1.00 97.06 332 THR A C 1
ATOM 2520 O O . THR A 1 332 ? 26.147 5.697 -34.844 1.00 97.06 332 THR A O 1
ATOM 2523 N N . ILE A 1 333 ? 26.562 6.951 -36.662 1.00 97.00 333 ILE A N 1
ATOM 2524 C CA . ILE A 1 333 ? 27.791 6.277 -37.095 1.00 97.00 333 ILE A CA 1
ATOM 2525 C C . ILE A 1 333 ? 28.879 7.338 -37.254 1.00 97.00 333 ILE A C 1
ATOM 2527 O O . ILE A 1 333 ? 28.622 8.429 -37.765 1.00 97.00 333 ILE A O 1
ATOM 2531 N N . THR A 1 334 ? 30.095 7.021 -36.821 1.00 97.44 334 THR A N 1
ATOM 2532 C CA . THR A 1 334 ? 31.269 7.883 -36.983 1.00 97.44 334 THR A CA 1
ATOM 2533 C C . THR A 1 334 ? 32.345 7.164 -37.783 1.00 97.44 334 THR A C 1
ATOM 2535 O O . THR A 1 334 ? 32.560 5.971 -37.579 1.00 97.44 334 THR A O 1
ATOM 2538 N N . SER A 1 335 ? 33.023 7.884 -38.672 1.00 97.38 335 SER A N 1
ATOM 2539 C CA . SER A 1 335 ? 34.130 7.368 -39.494 1.00 97.38 335 SER A CA 1
ATOM 2540 C C . SER A 1 335 ? 35.102 8.506 -39.827 1.00 97.38 335 SER A C 1
ATOM 2542 O O . SER A 1 335 ? 34.977 9.600 -39.278 1.00 97.38 335 SER A O 1
ATOM 2544 N N . THR A 1 336 ? 36.043 8.274 -40.735 1.00 98.06 336 THR A N 1
ATOM 2545 C CA . THR A 1 336 ? 36.811 9.316 -41.422 1.00 98.06 336 THR A CA 1
ATOM 2546 C C . THR A 1 336 ? 36.634 9.208 -42.933 1.00 98.06 336 THR A C 1
ATOM 2548 O O . THR A 1 336 ? 36.283 8.137 -43.429 1.00 98.06 336 THR A O 1
ATOM 2551 N N . THR A 1 337 ? 36.849 10.305 -43.655 1.00 98.31 337 THR A N 1
ATOM 2552 C CA . THR A 1 337 ? 36.974 10.314 -45.121 1.00 98.31 337 THR A CA 1
ATOM 2553 C C . THR A 1 337 ? 38.286 9.679 -45.576 1.00 98.31 337 THR A C 1
ATOM 2555 O O . THR A 1 337 ? 39.206 9.470 -44.779 1.00 98.31 337 THR A O 1
ATOM 2558 N N . GLY A 1 338 ? 38.384 9.401 -46.878 1.00 97.75 338 GLY A N 1
ATOM 2559 C CA . GLY A 1 338 ? 39.594 8.868 -47.488 1.00 97.75 338 GLY A CA 1
ATOM 2560 C C . GLY A 1 338 ? 40.756 9.865 -47.429 1.00 97.75 338 GLY A C 1
ATOM 2561 O O . GLY A 1 338 ? 40.555 11.081 -47.346 1.00 97.75 338 GLY A O 1
ATOM 2562 N N . ALA A 1 339 ? 41.981 9.341 -47.459 1.00 97.88 339 ALA A N 1
ATOM 2563 C CA . ALA A 1 339 ? 43.200 10.134 -47.294 1.00 97.88 339 ALA A CA 1
ATOM 2564 C C . ALA A 1 339 ? 43.635 10.891 -48.560 1.00 97.88 339 ALA A C 1
ATOM 2566 O O . ALA A 1 339 ? 44.519 11.741 -48.485 1.00 97.88 339 ALA A O 1
ATOM 2567 N N . THR A 1 340 ? 43.033 10.596 -49.715 1.00 98.00 340 THR A N 1
ATOM 2568 C CA . THR A 1 340 ? 43.352 11.236 -50.999 1.00 98.00 340 THR A CA 1
ATOM 2569 C C . THR A 1 340 ? 42.090 11.739 -51.694 1.00 98.00 340 THR A C 1
ATOM 2571 O O . THR A 1 340 ? 40.989 11.221 -51.477 1.00 98.00 340 THR A O 1
ATOM 2574 N N . GLU A 1 341 ? 42.233 12.736 -52.563 1.00 98.12 341 GLU A N 1
ATOM 2575 C CA . GLU A 1 341 ? 41.150 13.136 -53.464 1.00 98.12 341 GLU A CA 1
ATOM 2576 C C . GLU A 1 341 ? 40.760 11.959 -54.373 1.00 98.12 341 GLU A C 1
ATOM 2578 O O . GLU A 1 341 ? 41.595 11.114 -54.708 1.00 98.12 341 GLU A O 1
ATOM 2583 N N . GLY A 1 342 ? 39.469 11.836 -54.682 1.00 96.69 342 GLY A N 1
ATOM 2584 C CA . GLY A 1 342 ? 38.924 10.726 -55.475 1.00 96.69 342 GLY A CA 1
ATOM 2585 C C . GLY A 1 342 ? 38.829 9.371 -54.760 1.00 96.69 342 GLY A C 1
ATOM 2586 O O . GLY A 1 342 ? 38.266 8.440 -55.331 1.00 96.69 342 GLY A O 1
ATOM 2587 N N . SER A 1 343 ? 39.352 9.234 -53.534 1.00 98.00 343 SER A N 1
ATOM 2588 C CA . SER A 1 343 ? 39.162 8.016 -52.728 1.00 98.00 343 SER A CA 1
ATOM 2589 C C . SER A 1 343 ? 37.800 7.995 -52.033 1.00 98.00 343 SER A C 1
ATOM 2591 O O . SER A 1 343 ? 37.191 9.041 -51.800 1.00 98.00 343 SER A O 1
ATOM 2593 N N . ASP A 1 344 ? 37.327 6.803 -51.675 1.00 97.75 344 ASP A N 1
ATOM 2594 C CA . ASP A 1 344 ? 36.092 6.625 -50.919 1.00 97.75 344 ASP A CA 1
ATOM 2595 C C . ASP A 1 344 ? 36.328 6.089 -49.502 1.00 97.75 344 ASP A C 1
ATOM 2597 O O . ASP A 1 344 ? 37.391 5.585 -49.137 1.00 97.75 344 ASP A O 1
ATOM 2601 N N . SER A 1 345 ? 35.307 6.238 -48.666 1.00 97.81 345 SER A N 1
ATOM 2602 C CA . SER A 1 345 ? 35.202 5.591 -47.363 1.00 97.81 345 SER A CA 1
ATOM 2603 C C . SER A 1 345 ? 33.858 4.897 -47.253 1.00 97.81 345 SER A C 1
ATOM 2605 O O . SER A 1 345 ? 32.815 5.523 -47.424 1.00 97.81 345 SER A O 1
ATOM 2607 N N . SER A 1 346 ? 33.890 3.604 -46.941 1.00 97.25 346 SER A N 1
ATOM 2608 C CA . SER A 1 346 ? 32.715 2.739 -46.857 1.00 97.25 346 SER A CA 1
ATOM 2609 C C . SER A 1 346 ? 32.578 2.190 -45.442 1.00 97.25 346 SER A C 1
ATOM 2611 O O . SER A 1 346 ? 33.502 1.553 -44.939 1.00 97.25 346 SER A O 1
ATOM 2613 N N . PHE A 1 347 ? 31.422 2.392 -44.806 1.00 95.56 347 PHE A N 1
ATOM 2614 C CA . PHE A 1 347 ? 31.159 1.900 -43.451 1.00 95.56 347 PHE A CA 1
ATOM 2615 C C . PHE A 1 347 ? 29.801 1.183 -43.348 1.00 95.56 347 PHE A C 1
ATOM 2617 O O . PHE A 1 347 ? 28.792 1.689 -43.856 1.00 95.56 347 PHE A O 1
ATOM 2624 N N . PRO A 1 348 ? 29.749 0.012 -42.679 1.00 96.56 348 PRO A N 1
ATOM 2625 C CA . PRO A 1 348 ? 28.539 -0.795 -42.601 1.00 96.56 348 PRO A CA 1
ATOM 2626 C C . PRO A 1 348 ? 27.506 -0.167 -41.660 1.00 96.56 348 PRO A C 1
ATOM 2628 O O . PRO A 1 348 ? 27.788 0.101 -40.490 1.00 96.56 348 PRO A O 1
ATOM 2631 N N . HIS A 1 349 ? 26.273 0.022 -42.140 1.00 95.81 349 HIS A N 1
ATOM 2632 C CA . HIS A 1 349 ? 25.186 0.554 -41.304 1.00 95.81 349 HIS A CA 1
ATOM 2633 C C . HIS A 1 349 ? 24.407 -0.543 -40.565 1.00 95.81 349 HIS A C 1
ATOM 2635 O O . HIS A 1 349 ? 23.816 -0.266 -39.517 1.00 95.81 349 HIS A O 1
ATOM 2641 N N . GLY A 1 350 ? 24.456 -1.792 -41.047 1.00 95.75 350 GLY A N 1
ATOM 2642 C CA . GLY A 1 350 ? 23.835 -2.955 -40.399 1.00 95.75 350 GLY A CA 1
ATOM 2643 C C . GLY A 1 350 ? 22.306 -2.982 -40.480 1.00 95.75 350 GLY A C 1
ATOM 2644 O O . GLY A 1 350 ? 21.662 -3.562 -39.614 1.00 95.75 350 GLY A O 1
ATOM 2645 N N . LEU A 1 351 ? 21.725 -2.326 -41.487 1.00 95.44 351 LEU A N 1
ATOM 2646 C CA . LEU A 1 351 ? 20.280 -2.286 -41.735 1.00 95.44 351 LEU A CA 1
ATOM 2647 C C . LEU A 1 351 ? 19.999 -2.825 -43.140 1.00 95.44 351 LEU A C 1
ATOM 2649 O O . LEU A 1 351 ? 20.868 -2.773 -44.000 1.00 95.44 351 LEU A O 1
ATOM 2653 N N . THR A 1 352 ? 18.787 -3.299 -43.406 1.00 94.44 352 THR A N 1
ATOM 2654 C CA . THR A 1 352 ? 18.338 -3.533 -44.788 1.00 94.44 352 THR A CA 1
ATOM 2655 C C . THR A 1 352 ? 17.941 -2.197 -45.415 1.00 94.44 352 THR A C 1
ATOM 2657 O O . THR A 1 352 ? 17.297 -1.392 -44.743 1.00 94.44 352 THR A O 1
ATOM 2660 N N . ALA A 1 353 ? 18.260 -1.967 -46.694 1.00 92.75 353 ALA A N 1
ATOM 2661 C CA . ALA A 1 353 ? 17.921 -0.715 -47.390 1.00 92.75 353 ALA A CA 1
ATOM 2662 C C . ALA A 1 353 ? 16.434 -0.332 -47.261 1.00 92.75 353 ALA A C 1
ATOM 2664 O O . ALA A 1 353 ? 16.117 0.832 -47.055 1.00 92.75 353 ALA A O 1
ATOM 2665 N N . SER A 1 354 ? 15.524 -1.313 -47.274 1.00 93.94 354 SER A N 1
ATOM 2666 C CA . SER A 1 354 ? 14.076 -1.097 -47.130 1.00 93.94 354 SER A CA 1
ATOM 2667 C C . SER A 1 354 ? 13.631 -0.572 -45.760 1.00 93.94 354 SER A C 1
ATOM 2669 O O . SER A 1 354 ? 12.491 -0.137 -45.626 1.00 93.94 354 SER A O 1
ATOM 2671 N N . LYS A 1 355 ? 14.485 -0.651 -44.732 1.00 94.31 355 LYS A N 1
ATOM 2672 C CA . LYS A 1 355 ? 14.205 -0.103 -43.397 1.00 94.31 355 LYS A CA 1
ATOM 2673 C C . LYS A 1 355 ? 14.659 1.346 -43.257 1.00 94.31 355 LYS A C 1
ATOM 2675 O O . LYS A 1 355 ? 14.239 2.019 -42.322 1.00 94.31 355 LYS A O 1
ATOM 2680 N N . ILE A 1 356 ? 15.534 1.828 -44.137 1.00 96.06 356 ILE A N 1
ATOM 2681 C CA . ILE A 1 356 ? 16.089 3.176 -44.033 1.00 96.06 356 ILE A CA 1
ATOM 2682 C C . ILE A 1 356 ? 15.070 4.169 -44.585 1.00 96.06 356 ILE A C 1
ATOM 2684 O O . ILE A 1 356 ? 14.646 4.061 -45.731 1.00 96.06 356 ILE A O 1
ATOM 2688 N N . ILE A 1 357 ? 14.679 5.127 -43.749 1.00 95.56 357 ILE A N 1
ATOM 2689 C CA . ILE A 1 357 ? 13.792 6.226 -44.137 1.00 95.56 357 ILE A CA 1
ATOM 2690 C C . ILE A 1 357 ? 14.629 7.387 -44.667 1.00 95.56 357 ILE A C 1
ATOM 2692 O O . ILE A 1 357 ? 14.299 7.963 -45.698 1.00 95.56 357 ILE A O 1
ATOM 2696 N N . ASP A 1 358 ? 15.697 7.733 -43.946 1.00 97.00 358 ASP A N 1
ATOM 2697 C CA . ASP A 1 358 ? 16.556 8.871 -44.262 1.00 97.00 358 ASP A CA 1
ATOM 2698 C C . ASP A 1 358 ? 17.972 8.671 -43.702 1.00 97.00 358 ASP A C 1
ATOM 2700 O O . ASP A 1 358 ? 18.178 7.940 -42.724 1.00 97.00 358 ASP A O 1
ATOM 2704 N N . TYR A 1 359 ? 18.952 9.342 -44.306 1.00 97.88 359 TYR A N 1
ATOM 2705 C CA . TYR A 1 359 ? 20.308 9.438 -43.782 1.00 97.88 359 TYR A CA 1
ATOM 2706 C C . TYR A 1 359 ? 20.912 10.818 -44.067 1.00 97.88 359 TYR A C 1
ATOM 2708 O O . TYR A 1 359 ? 20.748 11.391 -45.139 1.00 97.88 359 TYR A O 1
ATOM 2716 N N . SER A 1 360 ? 21.676 11.344 -43.110 1.00 97.94 360 SER A N 1
ATOM 2717 C CA . SER A 1 360 ? 22.422 12.594 -43.275 1.00 97.94 360 SER A CA 1
ATOM 2718 C C . SER A 1 360 ? 23.886 12.367 -42.943 1.00 97.94 360 SER A C 1
ATOM 2720 O O . SER A 1 360 ? 24.209 11.908 -41.849 1.00 97.94 360 SER A O 1
ATOM 2722 N N . VAL A 1 361 ? 24.767 12.757 -43.863 1.00 98.25 361 VAL A N 1
ATOM 2723 C CA . VAL A 1 361 ? 26.224 12.696 -43.702 1.00 98.25 361 VAL A CA 1
ATOM 2724 C C . VAL A 1 361 ? 26.780 14.105 -43.540 1.00 98.25 361 VAL A C 1
ATOM 2726 O O . VAL A 1 361 ? 26.478 15.004 -44.328 1.00 98.25 361 VAL A O 1
ATOM 2729 N N . LEU A 1 362 ? 27.605 14.284 -42.516 1.00 98.44 362 LEU A N 1
ATOM 2730 C CA . LEU A 1 362 ? 28.369 15.493 -42.255 1.00 98.44 362 LEU A CA 1
ATOM 2731 C C . LEU A 1 362 ? 29.852 15.144 -42.207 1.00 98.44 362 LEU A C 1
ATOM 2733 O O . LEU A 1 362 ? 30.237 14.203 -41.514 1.00 98.44 362 LEU A O 1
ATOM 2737 N N . VAL A 1 363 ? 30.672 15.928 -42.898 1.00 98.44 363 VAL A N 1
ATOM 2738 C CA . VAL A 1 363 ? 32.132 15.800 -42.891 1.00 98.44 363 VAL A CA 1
ATOM 2739 C C . VAL A 1 363 ? 32.732 17.051 -42.267 1.00 98.44 363 VAL A C 1
ATOM 2741 O O . VAL A 1 363 ? 32.338 18.168 -42.608 1.00 98.44 363 VAL A O 1
ATOM 2744 N N . GLU A 1 364 ? 33.651 16.875 -41.325 1.00 98.38 364 GLU A N 1
ATOM 2745 C CA . GLU A 1 364 ? 34.370 17.991 -40.718 1.00 98.38 364 GLU A CA 1
ATOM 2746 C C . GLU A 1 364 ? 35.407 18.568 -41.692 1.00 98.38 364 GLU A C 1
ATOM 2748 O O . GLU A 1 364 ? 36.110 17.842 -42.389 1.00 98.38 364 GLU A O 1
ATOM 2753 N N . VAL A 1 365 ? 35.514 19.892 -41.739 1.00 98.00 365 VAL A N 1
ATOM 2754 C CA . VAL A 1 365 ? 36.514 20.609 -42.537 1.00 98.00 365 VAL A CA 1
ATOM 2755 C C . VAL A 1 365 ? 37.819 20.743 -41.742 1.00 98.00 365 VAL A C 1
ATOM 2757 O O . VAL A 1 365 ? 37.818 20.847 -40.514 1.00 98.00 365 VAL A O 1
ATOM 2760 N N . ALA A 1 366 ? 38.954 20.778 -42.437 1.00 94.25 366 ALA A N 1
ATOM 2761 C CA . ALA A 1 366 ? 40.258 21.100 -41.874 1.00 94.25 366 ALA A CA 1
ATOM 2762 C C . ALA A 1 366 ? 40.212 22.396 -41.045 1.00 94.25 366 ALA A C 1
ATOM 2764 O O . ALA A 1 366 ? 39.566 23.373 -41.418 1.00 94.25 366 ALA A O 1
ATOM 2765 N N . GLY A 1 367 ? 40.895 22.386 -39.898 1.00 91.12 367 GLY A N 1
ATOM 2766 C CA . GLY A 1 367 ? 40.811 23.454 -38.894 1.00 91.12 367 GLY A CA 1
ATOM 2767 C C . GLY A 1 367 ? 39.758 23.216 -37.802 1.00 91.12 367 GLY A C 1
ATOM 2768 O O . GLY A 1 367 ? 39.855 23.838 -36.750 1.00 91.12 367 GLY A O 1
ATOM 2769 N N . GLY A 1 368 ? 38.836 22.262 -37.996 1.00 92.19 368 GLY A N 1
ATOM 2770 C CA . GLY A 1 368 ? 37.873 21.811 -36.988 1.00 92.19 368 GLY A CA 1
ATOM 2771 C C . GLY A 1 368 ? 36.646 22.717 -36.824 1.00 92.19 368 GLY A C 1
ATOM 2772 O O . GLY A 1 368 ? 36.646 23.888 -37.199 1.00 92.19 368 GLY A O 1
ATOM 2773 N N . GLY A 1 369 ? 35.562 22.164 -36.273 1.00 91.88 369 GLY A N 1
ATOM 2774 C CA . GLY A 1 369 ? 34.373 22.926 -35.856 1.00 91.88 369 GLY A CA 1
ATOM 2775 C C . GLY A 1 369 ? 33.401 23.341 -36.971 1.00 91.88 369 GLY A C 1
ATOM 2776 O O . GLY A 1 369 ? 32.282 23.756 -36.670 1.00 91.88 369 GLY A O 1
ATOM 2777 N N . VAL A 1 370 ? 33.767 23.173 -38.245 1.00 97.00 370 VAL A N 1
ATOM 2778 C CA . VAL A 1 370 ? 32.878 23.386 -39.399 1.00 97.00 370 VAL A CA 1
ATOM 2779 C C . VAL A 1 370 ? 32.528 22.043 -40.029 1.00 97.00 370 VAL A C 1
ATOM 2781 O O . VAL A 1 370 ? 33.416 21.270 -40.375 1.00 97.00 370 VAL A O 1
ATOM 2784 N N . TRP A 1 371 ? 31.234 21.785 -40.212 1.00 98.19 371 TRP A N 1
ATOM 2785 C CA . TRP A 1 371 ? 30.716 20.554 -40.809 1.00 98.19 371 TRP A CA 1
ATOM 2786 C C . TRP A 1 371 ? 29.997 20.871 -42.117 1.00 98.19 371 TRP A C 1
ATOM 2788 O O . TRP A 1 371 ? 29.135 21.749 -42.156 1.00 98.19 371 TRP A O 1
ATOM 2798 N N . VAL A 1 372 ? 30.335 20.151 -43.182 1.00 98.12 372 VAL A N 1
ATOM 2799 C CA . VAL A 1 372 ? 29.727 20.303 -44.509 1.00 98.12 372 VAL A CA 1
ATOM 2800 C C . VAL A 1 372 ? 28.902 19.069 -44.872 1.00 98.12 372 VAL A C 1
ATOM 2802 O O . VAL A 1 372 ? 29.237 17.948 -44.489 1.00 98.12 372 VAL A O 1
ATOM 2805 N N . LYS A 1 373 ? 27.796 19.286 -45.593 1.00 98.25 373 LYS A N 1
ATOM 2806 C CA . LYS A 1 373 ? 26.973 18.229 -46.203 1.00 98.25 373 LYS A CA 1
ATOM 2807 C C . LYS A 1 373 ? 27.453 17.933 -47.625 1.00 98.25 373 LYS A C 1
ATOM 2809 O O . LYS A 1 373 ? 28.129 18.761 -48.236 1.00 98.25 373 LYS A O 1
ATOM 2814 N N . SER A 1 374 ? 27.058 16.774 -48.149 1.00 97.06 374 SER A N 1
ATOM 2815 C CA . SER A 1 374 ? 27.280 16.426 -49.555 1.00 97.06 374 SER A CA 1
ATOM 2816 C C . SER A 1 374 ? 26.641 17.474 -50.475 1.00 97.06 374 SER A C 1
ATOM 2818 O O . SER A 1 374 ? 25.637 18.092 -50.110 1.00 97.06 374 SER A O 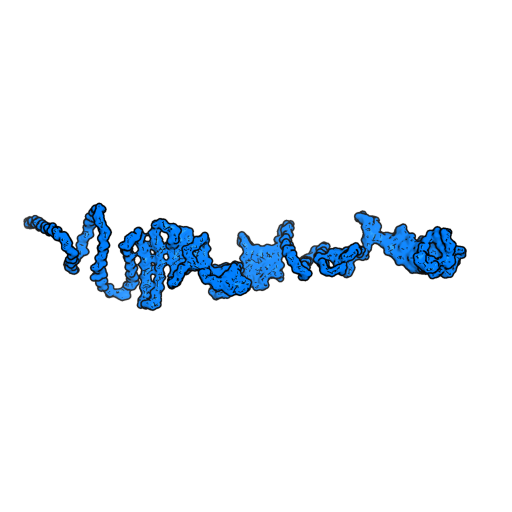1
ATOM 2820 N N . GLY A 1 375 ? 27.253 17.722 -51.634 1.00 93.44 375 GLY A N 1
ATOM 2821 C CA . GLY A 1 375 ? 26.824 18.779 -52.557 1.00 93.44 375 GLY A CA 1
ATOM 2822 C C . GLY A 1 375 ? 27.239 20.203 -52.154 1.00 93.44 375 GLY A C 1
ATOM 2823 O O . GLY A 1 375 ? 26.766 21.170 -52.747 1.00 93.44 375 GLY A O 1
ATOM 2824 N N . HIS A 1 376 ? 28.120 20.377 -51.162 1.00 96.75 376 HIS A N 1
ATOM 2825 C CA . HIS A 1 376 ? 28.649 21.694 -50.805 1.00 96.75 376 HIS A CA 1
ATOM 2826 C C . HIS A 1 376 ? 29.615 22.229 -51.877 1.00 96.75 376 HIS A C 1
ATOM 2828 O O . HIS A 1 376 ? 30.748 21.769 -51.982 1.00 96.75 376 HIS A O 1
ATOM 2834 N N . THR A 1 377 ? 29.190 23.234 -52.648 1.00 96.81 377 THR A N 1
ATOM 2835 C CA . THR A 1 377 ? 29.970 23.793 -53.773 1.00 96.81 377 THR A CA 1
ATOM 2836 C C . THR A 1 377 ? 30.494 25.212 -53.551 1.00 96.81 377 THR A C 1
ATOM 2838 O O . THR A 1 377 ? 31.254 25.704 -54.379 1.00 96.81 377 THR A O 1
ATOM 2841 N N . HIS A 1 378 ? 30.104 25.877 -52.459 1.00 97.06 378 HIS A N 1
ATOM 2842 C CA . HIS A 1 378 ? 30.419 27.292 -52.246 1.00 97.06 378 HIS A CA 1
ATOM 2843 C C . HIS A 1 378 ? 31.900 27.543 -51.921 1.00 97.06 378 HIS A C 1
ATOM 2845 O O . HIS A 1 378 ? 32.477 28.509 -52.413 1.00 97.06 378 HIS A O 1
ATOM 2851 N N . PHE A 1 379 ? 32.518 26.678 -51.113 1.00 96.56 379 PHE A N 1
ATOM 2852 C CA . PHE A 1 379 ? 33.940 26.756 -50.786 1.00 96.56 379 PHE A CA 1
ATOM 2853 C C . PHE A 1 379 ? 34.715 25.631 -51.467 1.00 96.56 379 PHE A C 1
ATOM 2855 O O . PHE A 1 379 ? 34.265 24.483 -51.503 1.00 96.56 379 PHE A O 1
ATOM 2862 N N . THR A 1 380 ? 35.899 25.967 -51.972 1.00 96.44 380 THR A N 1
ATOM 2863 C CA . THR A 1 380 ? 36.820 25.000 -52.563 1.00 96.44 380 THR A CA 1
ATOM 2864 C C . THR A 1 380 ? 37.307 23.995 -51.520 1.00 96.44 380 THR A C 1
ATOM 2866 O O . THR A 1 380 ? 37.345 24.256 -50.316 1.00 96.44 380 THR A O 1
ATOM 2869 N N . GLU A 1 381 ? 37.681 22.825 -52.017 1.00 97.75 381 GLU A N 1
ATOM 2870 C CA . GLU A 1 381 ? 38.268 21.689 -51.318 1.00 97.75 381 GLU A CA 1
ATOM 2871 C C . GLU A 1 381 ? 37.342 21.005 -50.294 1.00 97.75 381 GLU A C 1
ATOM 2873 O O . GLU A 1 381 ? 37.813 20.320 -49.387 1.00 97.75 381 GLU A O 1
ATOM 2878 N N . ARG A 1 382 ? 36.021 21.190 -50.412 1.00 97.94 382 ARG A N 1
ATOM 2879 C CA . ARG A 1 382 ? 35.008 20.655 -49.477 1.00 97.94 382 ARG A CA 1
ATOM 2880 C C . ARG A 1 382 ? 33.927 19.803 -50.145 1.00 97.94 382 ARG A C 1
ATOM 2882 O O . ARG A 1 382 ? 32.927 19.482 -49.504 1.00 97.94 382 ARG A O 1
ATOM 2889 N N . GLN A 1 383 ? 34.091 19.467 -51.421 1.00 98.31 383 GLN A N 1
ATOM 2890 C CA . GLN A 1 383 ? 33.111 18.683 -52.165 1.00 98.31 383 GLN A CA 1
ATOM 2891 C C . GLN A 1 383 ? 33.269 17.198 -51.867 1.00 98.31 383 GLN A C 1
ATOM 2893 O O . GLN A 1 383 ? 34.380 16.680 -51.833 1.00 98.31 383 GLN A O 1
ATOM 2898 N N . PHE A 1 384 ? 32.147 16.516 -51.687 1.00 98.56 384 PHE A N 1
ATOM 2899 C CA . PHE A 1 384 ? 32.071 15.066 -51.597 1.00 98.56 384 PHE A CA 1
ATOM 2900 C C . PHE A 1 384 ? 30.665 14.604 -51.971 1.00 98.56 384 PHE A C 1
ATOM 2902 O O . PHE A 1 384 ? 29.680 15.334 -51.780 1.00 98.56 384 PHE A O 1
ATOM 2909 N N . ASP A 1 385 ? 30.583 13.367 -52.436 1.00 98.38 385 ASP A N 1
ATOM 2910 C CA . ASP A 1 385 ? 29.334 12.684 -52.744 1.00 98.38 385 ASP A CA 1
ATOM 2911 C C . ASP A 1 385 ? 29.063 11.591 -51.715 1.00 98.38 385 ASP A C 1
ATOM 2913 O O . ASP A 1 385 ? 29.965 11.108 -51.025 1.00 98.38 385 ASP A O 1
ATOM 2917 N N . THR A 1 386 ? 27.796 11.214 -51.574 1.00 98.25 386 THR A N 1
ATOM 2918 C CA . THR A 1 386 ? 27.403 10.144 -50.656 1.00 98.25 386 THR A CA 1
ATOM 2919 C C . THR A 1 386 ? 26.432 9.197 -51.315 1.00 98.25 386 THR A C 1
ATOM 2921 O O . THR A 1 386 ? 25.596 9.603 -52.115 1.00 98.25 386 THR A O 1
ATOM 2924 N N . GLU A 1 387 ? 26.527 7.935 -50.936 1.00 97.38 387 GLU A N 1
ATOM 2925 C CA . GLU A 1 387 ? 25.651 6.875 -51.409 1.00 97.38 387 GLU A CA 1
ATOM 2926 C C . GLU A 1 387 ? 25.303 5.972 -50.230 1.00 97.38 387 GLU A C 1
ATOM 2928 O O . GLU A 1 387 ? 26.145 5.691 -49.376 1.00 97.38 387 GLU A O 1
ATOM 2933 N N . ILE A 1 388 ? 24.069 5.486 -50.194 1.00 97.12 388 ILE A N 1
ATOM 2934 C CA . ILE A 1 388 ? 23.660 4.406 -49.306 1.00 97.12 388 ILE A CA 1
ATOM 2935 C C . ILE A 1 388 ? 23.219 3.218 -50.151 1.00 97.12 388 ILE A C 1
ATOM 2937 O O . ILE A 1 388 ? 22.440 3.367 -51.090 1.00 97.12 388 ILE A O 1
ATOM 2941 N N . ASN A 1 389 ? 23.724 2.032 -49.828 1.00 94.19 389 ASN A N 1
ATOM 2942 C CA . ASN A 1 389 ? 23.281 0.789 -50.450 1.00 94.19 389 ASN A CA 1
ATOM 2943 C C . ASN A 1 389 ? 22.754 -0.184 -49.389 1.00 94.19 389 ASN A C 1
ATOM 2945 O O . ASN A 1 389 ? 22.407 0.211 -48.281 1.00 94.19 389 ASN A O 1
ATOM 2949 N N . THR A 1 390 ? 22.623 -1.466 -49.727 1.00 92.12 390 THR A N 1
ATOM 2950 C CA . THR A 1 390 ? 22.071 -2.478 -48.815 1.00 92.12 390 THR A CA 1
ATOM 2951 C C . THR A 1 390 ? 22.979 -2.837 -47.645 1.00 92.12 390 THR A C 1
ATOM 2953 O O . THR A 1 390 ? 22.513 -3.500 -46.723 1.00 92.12 390 THR A O 1
ATOM 2956 N N . VAL A 1 391 ? 24.261 -2.471 -47.693 1.00 94.94 391 VAL A N 1
ATOM 2957 C CA . VAL A 1 391 ? 25.266 -2.901 -46.709 1.00 94.94 391 VAL A CA 1
ATOM 2958 C C . VAL A 1 391 ? 25.980 -1.710 -46.080 1.00 94.94 391 VAL A C 1
ATOM 2960 O O . VAL A 1 391 ? 26.222 -1.698 -44.870 1.00 94.94 391 VAL A O 1
ATOM 2963 N N . ASN A 1 392 ? 26.334 -0.719 -46.895 1.00 97.62 392 ASN A N 1
ATOM 2964 C CA . ASN A 1 392 ? 27.245 0.351 -46.533 1.00 97.62 392 ASN A CA 1
ATOM 2965 C C . ASN A 1 392 ? 26.687 1.725 -46.889 1.00 97.62 392 ASN A C 1
ATOM 2967 O O . ASN A 1 392 ? 25.957 1.901 -47.864 1.00 97.62 392 ASN A O 1
ATOM 2971 N N . ILE A 1 393 ? 27.122 2.704 -46.105 1.00 97.81 393 ILE A N 1
ATOM 2972 C CA . ILE A 1 393 ? 27.102 4.109 -46.491 1.00 97.81 393 ILE A CA 1
ATOM 2973 C C . ILE A 1 393 ? 28.504 4.429 -46.997 1.00 97.81 393 ILE A C 1
ATOM 2975 O O . ILE A 1 393 ? 29.498 4.070 -46.358 1.00 97.81 393 ILE A O 1
ATOM 2979 N N . ARG A 1 394 ? 28.574 5.058 -48.166 1.00 98.06 394 ARG A N 1
ATOM 2980 C CA . ARG A 1 394 ? 29.811 5.453 -48.829 1.00 98.06 394 ARG A CA 1
ATOM 2981 C C . ARG A 1 394 ? 29.906 6.963 -48.915 1.00 98.06 394 ARG A C 1
ATOM 2983 O O . ARG A 1 394 ? 28.912 7.646 -49.158 1.00 98.06 394 ARG A O 1
ATOM 2990 N N . VAL A 1 395 ? 31.117 7.461 -48.718 1.00 98.38 395 VAL A N 1
ATOM 2991 C CA . VAL A 1 395 ? 31.483 8.867 -48.861 1.00 98.38 395 VAL A CA 1
ATOM 2992 C C . VAL A 1 395 ? 32.614 8.938 -49.870 1.00 98.38 395 VAL A C 1
ATOM 2994 O O . VAL A 1 395 ? 33.690 8.404 -49.614 1.00 98.38 395 VAL A O 1
ATOM 2997 N N . TYR A 1 396 ? 32.354 9.563 -51.012 1.00 98.50 396 TYR A N 1
ATOM 2998 C CA . TYR A 1 396 ? 33.300 9.705 -52.111 1.00 98.50 396 TYR A CA 1
ATOM 2999 C C . TYR A 1 396 ? 33.916 11.099 -52.054 1.00 98.50 396 TYR A C 1
ATOM 3001 O O . TYR A 1 396 ? 33.206 12.097 -52.205 1.00 98.50 396 TYR A O 1
ATOM 3009 N N . ASN A 1 397 ? 35.230 11.186 -51.850 1.00 98.50 397 ASN A N 1
ATOM 3010 C CA . ASN A 1 397 ? 35.931 12.451 -52.019 1.00 98.50 397 ASN A CA 1
ATOM 3011 C C . ASN A 1 397 ? 35.883 12.838 -53.502 1.00 98.50 397 ASN A C 1
ATOM 3013 O O . ASN A 1 397 ? 36.129 12.014 -54.383 1.00 98.50 397 ASN A O 1
ATOM 3017 N N . ASN A 1 398 ? 35.604 14.105 -53.783 1.00 98.25 398 ASN A N 1
ATOM 3018 C CA . ASN A 1 398 ? 35.734 14.648 -55.121 1.00 98.25 398 ASN A CA 1
ATOM 3019 C C . ASN A 1 398 ? 37.192 14.492 -55.623 1.00 98.25 398 ASN A C 1
ATOM 3021 O O . ASN A 1 398 ? 38.126 14.736 -54.853 1.00 98.25 398 ASN A O 1
ATOM 3025 N N . PRO A 1 399 ? 37.420 14.100 -56.892 1.00 97.75 399 PRO A N 1
ATOM 3026 C CA . PRO A 1 399 ? 38.765 13.877 -57.433 1.00 97.75 399 PRO A CA 1
ATOM 3027 C C . PRO A 1 399 ? 39.697 15.091 -57.453 1.00 97.75 399 PRO A C 1
ATOM 3029 O O . PRO A 1 399 ? 40.901 14.899 -57.576 1.00 97.75 399 PRO A O 1
ATOM 3032 N N . THR A 1 400 ? 39.164 16.313 -57.374 1.00 97.56 400 THR A N 1
ATOM 3033 C CA . THR A 1 400 ? 39.962 17.546 -57.504 1.00 97.56 400 THR A CA 1
ATOM 3034 C C . THR A 1 400 ? 39.573 18.636 -56.506 1.00 97.56 400 THR A C 1
ATOM 3036 O O . THR A 1 400 ? 39.968 19.788 -56.678 1.00 97.56 400 THR A O 1
ATOM 3039 N N . ASN A 1 401 ? 38.678 18.345 -55.556 1.00 97.56 401 ASN A N 1
ATOM 3040 C CA . ASN A 1 401 ? 38.066 19.388 -54.733 1.00 97.56 401 ASN A CA 1
ATOM 3041 C C . ASN A 1 401 ? 37.680 18.911 -53.325 1.00 97.56 401 ASN A C 1
ATOM 3043 O O . ASN A 1 401 ? 36.626 19.284 -52.802 1.00 97.56 401 ASN A O 1
ATOM 3047 N N . SER A 1 402 ? 38.545 18.120 -52.691 1.00 98.44 402 SER A N 1
ATOM 3048 C CA . SER A 1 402 ? 38.350 17.578 -51.337 1.00 98.44 402 SER A CA 1
ATOM 3049 C C . SER A 1 402 ? 39.530 17.792 -50.390 1.00 98.44 402 SER A C 1
ATOM 3051 O O . SER A 1 402 ? 39.476 17.297 -49.267 1.00 98.44 402 SER A O 1
ATOM 3053 N N . GLY A 1 403 ? 40.576 18.522 -50.788 1.00 97.94 403 GLY A N 1
ATOM 3054 C CA . GLY A 1 403 ? 41.774 18.763 -49.968 1.00 97.94 403 GLY A CA 1
ATOM 3055 C C . GLY A 1 403 ? 41.525 19.142 -48.496 1.00 97.94 403 GLY A C 1
ATOM 3056 O O . GLY A 1 403 ? 42.212 18.638 -47.606 1.00 97.94 403 GLY A O 1
ATOM 3057 N N . ASN A 1 404 ? 40.494 19.941 -48.194 1.00 98.06 404 ASN A N 1
ATOM 3058 C CA . ASN A 1 404 ? 40.166 20.361 -46.827 1.00 98.06 404 ASN A CA 1
ATOM 3059 C C . ASN A 1 404 ? 39.369 19.323 -46.037 1.00 98.06 404 ASN A C 1
ATOM 3061 O O . ASN A 1 404 ? 39.164 19.503 -44.840 1.00 98.06 404 ASN A O 1
ATOM 3065 N N . ILE A 1 405 ? 38.909 18.246 -46.659 1.00 98.38 405 ILE A N 1
ATOM 3066 C CA . ILE A 1 405 ? 38.127 17.204 -45.998 1.00 98.38 405 ILE A CA 1
ATOM 3067 C C . ILE A 1 405 ? 38.804 15.834 -46.043 1.00 98.38 405 ILE A C 1
ATOM 3069 O O . ILE A 1 405 ? 38.165 14.864 -45.666 1.00 98.38 405 ILE A O 1
ATOM 3073 N N . LEU A 1 406 ? 40.073 15.719 -46.448 1.00 98.31 406 LEU A N 1
ATOM 3074 C CA . LEU A 1 406 ? 40.815 14.447 -46.443 1.00 98.31 406 LEU A CA 1
ATOM 3075 C C . LEU A 1 406 ? 41.154 13.983 -45.018 1.00 98.31 406 LEU A C 1
ATOM 3077 O O . LEU A 1 406 ? 41.610 14.781 -44.193 1.00 98.31 406 LEU A O 1
ATOM 3081 N N . SER A 1 407 ? 40.960 12.690 -44.736 1.00 97.94 407 SER A N 1
ATOM 3082 C CA . SER A 1 407 ? 41.180 12.075 -43.412 1.00 97.94 407 SER A CA 1
ATOM 3083 C C . SER A 1 407 ? 40.457 12.794 -42.262 1.00 97.94 407 SER A C 1
ATOM 3085 O O . SER A 1 407 ? 40.971 12.879 -41.143 1.00 97.94 407 SER A O 1
ATOM 3087 N N . ARG A 1 408 ? 39.272 13.357 -42.525 1.00 98.19 408 ARG A N 1
ATOM 3088 C CA . ARG A 1 408 ? 38.491 14.118 -41.542 1.00 98.19 408 ARG A CA 1
ATOM 3089 C C . ARG A 1 408 ? 37.337 13.314 -40.962 1.00 98.19 408 ARG A C 1
ATOM 3091 O O . ARG A 1 408 ? 36.799 12.456 -41.661 1.00 98.19 408 ARG A O 1
ATOM 3098 N N . PRO A 1 409 ? 36.934 13.586 -39.705 1.00 98.25 409 PRO A N 1
ATOM 3099 C CA . PRO A 1 409 ? 35.787 12.938 -39.089 1.00 98.25 409 PRO A CA 1
ATOM 3100 C C . PRO A 1 409 ? 34.498 13.071 -39.902 1.00 98.25 409 PRO A C 1
ATOM 3102 O O . PRO A 1 409 ? 34.160 14.132 -40.427 1.00 98.25 409 PRO A O 1
ATOM 3105 N N . ILE A 1 410 ? 33.743 11.981 -39.928 1.00 98.38 410 ILE A N 1
ATOM 3106 C CA . ILE A 1 410 ? 32.411 11.865 -40.507 1.00 98.38 410 ILE A CA 1
ATOM 3107 C C . ILE A 1 410 ? 31.424 11.611 -39.370 1.00 98.38 410 ILE A C 1
ATOM 3109 O O . ILE A 1 410 ? 31.675 10.771 -38.503 1.00 98.38 410 ILE A O 1
ATOM 3113 N N . LYS A 1 411 ? 30.275 12.289 -39.404 1.00 98.25 411 LYS A N 1
ATOM 3114 C CA . LYS A 1 411 ? 29.092 11.970 -38.598 1.00 98.25 411 LYS A CA 1
ATOM 3115 C C . LYS A 1 411 ? 27.945 11.610 -39.521 1.00 98.25 411 LYS A C 1
ATOM 3117 O O . LYS A 1 411 ? 27.571 12.399 -40.386 1.00 98.25 411 LYS A O 1
ATOM 3122 N N . VAL A 1 412 ? 27.364 10.441 -39.301 1.00 97.81 412 VAL A N 1
ATOM 3123 C CA . VAL A 1 412 ? 26.179 9.991 -40.019 1.00 97.81 412 VAL A CA 1
ATOM 3124 C C . VAL A 1 412 ? 25.059 9.739 -39.037 1.00 97.81 412 VAL A C 1
ATOM 3126 O O . VAL A 1 412 ? 25.261 9.049 -38.043 1.00 97.81 412 VAL A O 1
ATOM 3129 N N . VAL A 1 413 ? 23.881 10.279 -39.328 1.00 98.00 413 VAL A N 1
ATOM 3130 C CA . VAL A 1 413 ? 22.640 9.941 -38.629 1.00 98.00 413 VAL A CA 1
ATOM 3131 C C . VAL A 1 413 ? 21.751 9.198 -39.613 1.00 98.00 413 VAL A C 1
ATOM 3133 O O . VAL A 1 413 ? 21.495 9.705 -40.701 1.00 98.00 413 VAL A O 1
ATOM 3136 N N . VAL A 1 414 ? 21.310 8.000 -39.237 1.00 97.38 414 VAL A N 1
ATOM 3137 C CA . VAL A 1 414 ? 20.389 7.168 -40.020 1.00 97.38 414 VAL A CA 1
ATOM 3138 C C . VAL A 1 414 ? 19.071 7.055 -39.265 1.00 97.38 414 VAL A C 1
ATOM 3140 O O . VAL A 1 414 ? 19.069 6.605 -38.117 1.00 97.38 414 VAL A O 1
ATOM 3143 N N . THR A 1 415 ? 17.967 7.418 -39.911 1.00 96.19 415 THR A N 1
ATOM 3144 C CA . THR A 1 415 ? 16.598 7.244 -39.406 1.00 96.19 415 THR A CA 1
ATOM 3145 C C . THR A 1 415 ? 15.977 6.028 -40.086 1.00 96.19 415 THR A C 1
ATOM 3147 O O . THR A 1 415 ? 15.973 5.941 -41.315 1.00 96.19 415 THR A O 1
ATOM 3150 N N . TYR A 1 416 ? 15.468 5.068 -39.312 1.00 95.31 416 TYR A N 1
ATOM 3151 C CA . TYR A 1 416 ? 14.997 3.785 -39.843 1.00 95.31 416 TYR A CA 1
ATOM 3152 C C . TYR A 1 416 ? 13.785 3.219 -39.098 1.00 95.31 416 TYR A C 1
ATOM 3154 O O . TYR A 1 416 ? 13.497 3.605 -37.962 1.00 95.31 416 TYR A O 1
ATOM 3162 N N . THR A 1 417 ? 13.075 2.301 -39.757 1.00 94.44 417 THR A N 1
ATOM 3163 C CA . THR A 1 417 ? 11.986 1.506 -39.181 1.00 94.44 417 THR A CA 1
ATOM 3164 C C . THR A 1 417 ? 12.499 0.201 -38.574 1.00 94.44 417 THR A C 1
ATOM 3166 O O . THR A 1 417 ? 13.425 -0.412 -39.109 1.00 94.44 417 THR A O 1
ATOM 3169 N N . GLU A 1 418 ? 11.895 -0.254 -37.473 1.00 88.38 418 GLU A N 1
ATOM 3170 C CA . GLU A 1 418 ? 12.163 -1.588 -36.903 1.00 88.38 418 GLU A CA 1
ATOM 3171 C C . GLU A 1 418 ? 11.183 -2.666 -37.350 1.00 88.38 418 GLU A C 1
ATOM 3173 O O . GLU A 1 418 ? 9.958 -2.472 -37.165 1.00 88.38 418 GLU A O 1
#

pLDDT: mean 73.03, std 22.52, range [31.47, 98.56]

Radius of gyration: 56.11 Å; chains: 1; bounding box: 135×55×148 Å

Secondary structure (DSSP, 8-state):
---------------------S--------S-----------------S------------------TT-------------SSSS---------SSTT------------SS-SSS-SEEE--SS-SS-SEEE-TTS-EEES-SS-SSSEEE----TTS-EEEEE--TTT-SSTTSSEEEEE--TT-SSSTT-EEEEE-SSSPEEEEETTEEEEEE-TT--EEES-TTSPPPSSSEEEPPPSSSS-------------SS------PPPTT------------SSTTS-SEEE--SSSS-SEEE-TTS-EEESS-EE-SSSTTS-EEEEEEEEEE--SSTT-EEEEE--S-GGGEEEEEEEEEPTTSS-EEETT--SSTT--EEEEE-SSEEEEEEPTTS-GGGTT-EEEEEEEEE-